Protein AF-A6JT88-F1 (afdb_monomer)

Mean predicted aligned error: 23.89 Å

Radius of gyration: 60.89 Å; Cα contacts (8 Å, |Δi|>4): 31; chains: 1; bounding box: 146×52×162 Å

Organism: Rattus norvegicus (NCBI:txid10116)

Sequence (386 aa):
MIKITTSQNIHALYKQLLDYLKKVLAEYPTELDKLQNLVANYHSELSDMTVMSQDAMMITDEVKRNMRQGEATFIEERRARENRLNQQKKLIDKIHTKETSEKYRRGRRDLDFPSNLMSMESMKVKKRESSVADIQYQTKVTTLVEKVKSAVQCSHLWDIAGRFLAQKTTEENLELQMEDCEERRTQLEALMKKLELEEAVLKFHQTPSSVGFSSLQKKMKNMLEEEEARLRQVQNNMNKSQQLLLVIQTGIDNLYIRLIGIAPQAFQKEIAVSDTLDVYGKLDYCEGKLMYLAERTQALSRNEEVDTKVRDSLESSTLKEKHNTRITFEDQEEDMIGEVLDASHRKMEKGTGTIAATRWGLNSIQEMAWIHPDWNIQTGCQRERF

Solvent-accessible surface area (backbone atoms only — not comparable to full-atom values): 23348 Å² total; per-residue (Å²): 112,70,71,57,56,53,51,51,52,52,51,52,51,54,50,53,52,51,54,51,50,52,53,56,58,66,47,49,61,59,55,49,52,51,53,51,52,51,53,51,50,52,51,51,52,53,49,52,52,50,52,52,52,51,50,53,50,52,53,52,52,50,52,54,49,51,50,54,49,51,52,50,53,50,51,50,52,52,50,52,52,51,50,53,51,52,54,51,49,54,51,52,53,53,48,54,53,49,51,51,54,47,49,57,56,46,64,64,52,75,71,67,70,80,79,83,77,93,67,95,67,91,71,78,75,73,76,72,73,71,46,73,66,53,54,54,48,49,53,51,52,54,54,51,50,52,50,50,33,60,76,70,69,45,94,50,83,81,46,51,66,57,49,53,50,51,51,50,54,50,49,56,52,49,51,53,50,49,52,55,51,50,50,52,49,52,53,50,53,52,50,48,55,50,50,52,49,51,48,48,46,62,74,67,50,75,66,80,56,70,70,48,45,56,54,48,53,51,50,53,50,52,52,48,54,51,52,51,52,51,50,52,52,52,50,52,53,49,51,52,52,52,50,51,49,50,52,50,51,52,50,46,51,54,50,34,63,64,52,67,78,60,78,75,86,86,73,97,67,84,68,76,84,58,100,75,65,51,75,67,56,41,44,55,53,42,52,58,52,50,52,51,50,50,54,50,52,57,59,49,64,71,46,60,75,54,56,52,54,51,47,54,50,49,54,60,48,60,74,69,48,94,77,76,77,78,81,76,81,76,90,76,79,84,85,84,78,66,66,74,59,58,63,56,59,66,61,71,78,76,74,88,88,82,90,84,84,87,82,85,89,87,89,82,91,85,82,87,76,84,83,76,82,83,80,84,78,83,86,74,94,79,82,92,84,132

InterPro domains:
  IPR043247 Coiled-coil domain-containing protein 183 [PTHR47115] (1-339)

Structure (mmCIF, N/CA/C/O backbone):
data_AF-A6JT88-F1
#
_entry.id   AF-A6JT88-F1
#
loop_
_atom_site.group_PDB
_atom_site.id
_atom_site.type_symbol
_atom_site.label_atom_id
_atom_site.label_alt_id
_atom_site.label_comp_id
_atom_site.label_asym_id
_atom_site.label_entity_id
_atom_site.label_seq_id
_atom_site.pdbx_PDB_ins_code
_atom_site.Cartn_x
_atom_site.Cartn_y
_atom_site.Cartn_z
_atom_site.occupancy
_atom_site.B_iso_or_equiv
_atom_site.auth_seq_id
_atom_site.auth_comp_id
_atom_site.auth_asym_id
_atom_site.auth_atom_id
_atom_site.pdbx_PDB_model_num
ATOM 1 N N . MET A 1 1 ? -24.172 -16.906 79.105 1.00 65.81 1 MET A N 1
ATOM 2 C CA . MET A 1 1 ? -24.476 -15.739 78.247 1.00 65.81 1 MET A CA 1
ATOM 3 C C . MET A 1 1 ? -23.228 -15.170 77.560 1.00 65.81 1 MET A C 1
ATOM 5 O O . MET A 1 1 ? -23.180 -15.224 76.345 1.00 65.81 1 MET A O 1
ATOM 9 N N . ILE A 1 2 ? -22.184 -14.747 78.290 1.00 83.31 2 ILE A N 1
ATOM 10 C CA . ILE A 1 2 ? -20.979 -14.069 77.740 1.00 83.31 2 ILE A CA 1
ATOM 11 C C . ILE A 1 2 ? -20.246 -14.848 76.623 1.00 83.31 2 ILE A C 1
ATOM 13 O O . ILE A 1 2 ? -19.823 -14.255 75.633 1.00 83.31 2 ILE A O 1
ATOM 17 N N . LYS A 1 3 ? -20.112 -16.179 76.744 1.00 88.88 3 LYS A N 1
ATOM 18 C CA . LYS A 1 3 ? -19.466 -17.033 75.720 1.00 88.88 3 LYS A CA 1
ATOM 19 C C . LYS A 1 3 ? -20.233 -17.087 74.387 1.00 88.88 3 LYS A C 1
ATOM 21 O O . LYS A 1 3 ? -19.629 -17.256 73.335 1.00 88.88 3 LYS A O 1
ATOM 26 N N . ILE A 1 4 ? -21.560 -16.943 74.436 1.00 90.12 4 ILE A N 1
ATOM 27 C CA . ILE A 1 4 ? -22.423 -16.992 73.246 1.00 90.12 4 ILE A CA 1
ATOM 28 C C . ILE A 1 4 ? -22.299 -15.676 72.475 1.00 90.12 4 ILE A C 1
ATOM 30 O O . ILE A 1 4 ? -22.058 -15.696 71.274 1.00 90.12 4 ILE A O 1
ATOM 34 N N . THR A 1 5 ? -22.353 -14.540 73.174 1.00 90.62 5 THR A N 1
ATOM 35 C CA . THR A 1 5 ? -22.165 -13.214 72.569 1.00 90.62 5 THR A CA 1
ATOM 36 C C . THR A 1 5 ? -20.766 -13.034 71.981 1.00 90.62 5 THR A C 1
ATOM 38 O O . THR A 1 5 ? -20.626 -12.518 70.879 1.00 90.62 5 THR A O 1
ATOM 41 N N . THR A 1 6 ? -19.718 -13.516 72.656 1.00 92.25 6 THR A N 1
ATOM 42 C CA . THR A 1 6 ? -18.353 -13.488 72.092 1.00 92.25 6 THR A CA 1
ATOM 43 C C . THR A 1 6 ? -18.215 -14.370 70.851 1.00 92.25 6 THR A C 1
ATOM 45 O O . THR A 1 6 ? -17.632 -13.928 69.866 1.00 92.25 6 THR A O 1
ATOM 48 N N . SER A 1 7 ? -18.800 -15.572 70.841 1.00 93.25 7 SER A N 1
ATOM 49 C CA . SER A 1 7 ? -18.822 -16.438 69.652 1.00 93.25 7 SER A CA 1
ATOM 50 C C . SER A 1 7 ? -19.569 -15.804 68.470 1.00 93.25 7 SER A C 1
ATOM 52 O O . SER A 1 7 ? -19.076 -15.855 67.344 1.00 93.25 7 SER A O 1
ATOM 54 N N . GLN A 1 8 ? -20.711 -15.157 68.717 1.00 93.44 8 GLN A N 1
ATOM 55 C CA . GLN A 1 8 ? -21.477 -14.441 67.691 1.00 93.44 8 GLN A CA 1
ATOM 56 C C . GLN A 1 8 ? -20.697 -13.254 67.116 1.00 93.44 8 GLN A C 1
ATOM 58 O O . GLN A 1 8 ? -20.663 -13.080 65.899 1.00 93.44 8 GLN A O 1
ATOM 63 N N . ASN A 1 9 ? -20.008 -12.492 67.969 1.00 93.62 9 ASN A N 1
ATOM 64 C CA . ASN A 1 9 ? -19.160 -11.382 67.535 1.00 93.62 9 ASN A CA 1
ATOM 65 C C . ASN A 1 9 ? -17.989 -11.869 66.671 1.00 93.62 9 ASN A C 1
ATOM 67 O O . ASN A 1 9 ? -17.720 -11.293 65.622 1.00 93.62 9 ASN A O 1
ATOM 71 N N . ILE A 1 10 ? -17.330 -12.962 67.071 1.00 95.56 10 ILE A N 1
ATOM 72 C CA . ILE A 1 10 ? -16.251 -13.582 66.290 1.00 95.56 10 ILE A CA 1
ATOM 73 C C . ILE A 1 10 ? -16.777 -14.058 64.929 1.00 95.56 10 ILE A C 1
ATOM 75 O O . ILE A 1 10 ? -16.151 -13.806 63.902 1.00 95.56 10 ILE A O 1
ATOM 79 N N . HIS A 1 11 ? -17.947 -14.702 64.896 1.00 95.88 11 HIS A N 1
ATOM 80 C CA . HIS A 1 11 ? -18.561 -15.160 63.651 1.00 95.88 11 HIS A CA 1
ATOM 81 C C . HIS A 1 11 ? -18.903 -13.997 62.708 1.00 95.88 11 HIS A C 1
ATOM 83 O O . HIS A 1 11 ? -18.612 -14.069 61.515 1.00 95.88 11 HIS A O 1
ATOM 89 N N . ALA A 1 12 ? -19.470 -12.909 63.236 1.00 96.12 12 ALA A N 1
ATOM 90 C CA . ALA A 1 12 ? -19.757 -11.706 62.460 1.00 96.12 12 ALA A CA 1
ATOM 91 C C . ALA A 1 12 ? -18.478 -11.092 61.868 1.00 96.12 12 ALA A C 1
ATOM 93 O O . ALA A 1 12 ? -18.464 -10.730 60.692 1.00 96.12 12 ALA A O 1
ATOM 94 N N . LEU A 1 13 ? -17.392 -11.053 62.647 1.00 96.94 13 LEU A N 1
ATOM 95 C CA . LEU A 1 13 ? -16.101 -10.530 62.203 1.00 96.94 13 LEU A CA 1
ATOM 96 C C . LEU A 1 13 ? -15.509 -11.365 61.058 1.00 96.94 13 LEU A C 1
ATOM 98 O O . LEU A 1 13 ? -15.097 -10.819 60.037 1.00 96.94 13 LEU A O 1
ATOM 102 N N . TYR A 1 14 ? -15.526 -12.697 61.182 1.00 97.50 14 TYR A N 1
ATOM 103 C CA . TYR A 1 14 ? -15.068 -13.586 60.110 1.00 97.50 14 TYR A CA 1
ATOM 104 C C . TYR A 1 14 ? -15.930 -13.484 58.853 1.00 97.50 14 TYR A C 1
ATOM 106 O O . TYR A 1 14 ? -15.404 -13.568 57.745 1.00 97.50 14 TYR A O 1
ATOM 114 N N . LYS A 1 15 ? -17.240 -13.273 59.002 1.00 97.12 15 LYS A N 1
ATOM 115 C CA . LYS A 1 15 ? -18.146 -13.092 57.867 1.00 97.12 15 LYS A CA 1
ATOM 116 C C . LYS A 1 15 ? -17.857 -11.787 57.119 1.00 97.12 15 LYS A C 1
ATOM 118 O O . LYS A 1 15 ? -17.747 -11.809 55.899 1.00 97.12 15 LYS A O 1
ATOM 123 N N . GLN A 1 16 ? -17.636 -10.690 57.845 1.00 96.81 16 GLN A N 1
ATOM 124 C CA . GLN A 1 16 ? -17.214 -9.414 57.258 1.00 96.81 16 GLN A CA 1
ATOM 125 C C . GLN A 1 16 ? -15.858 -9.527 56.548 1.00 96.81 16 GLN A C 1
ATOM 127 O O . GLN A 1 16 ? -15.704 -9.025 55.437 1.00 96.81 16 GLN A O 1
ATOM 132 N N . LEU A 1 17 ? -14.891 -10.227 57.150 1.00 96.94 17 LEU A N 1
ATOM 133 C CA . LEU A 1 17 ? -13.584 -10.464 56.534 1.00 96.94 17 LEU A CA 1
ATOM 134 C C . LEU A 1 17 ? -13.701 -11.294 55.248 1.00 96.94 17 LEU A C 1
ATOM 136 O O . LEU A 1 17 ? -13.038 -10.994 54.257 1.00 96.94 17 LEU A O 1
ATOM 140 N N . LEU A 1 18 ? -14.558 -12.318 55.247 1.00 96.88 18 LEU A N 1
ATOM 141 C CA . LEU A 1 18 ? -14.816 -13.143 54.071 1.00 96.88 18 LEU A CA 1
ATOM 142 C C . LEU A 1 18 ? -15.443 -12.327 52.934 1.00 96.88 18 LEU A C 1
ATOM 144 O O . LEU A 1 18 ? -15.022 -12.465 51.788 1.00 96.88 18 LEU A O 1
ATOM 148 N N . ASP A 1 19 ? -16.426 -11.478 53.236 1.00 97.00 19 ASP A N 1
ATOM 149 C CA . ASP A 1 19 ? -17.070 -10.630 52.231 1.00 97.00 19 ASP A CA 1
ATOM 150 C C . ASP A 1 19 ? -16.100 -9.578 51.674 1.00 97.00 19 ASP A C 1
ATOM 152 O O . ASP A 1 19 ? -16.069 -9.351 50.463 1.00 97.00 19 ASP A O 1
ATOM 156 N N . TYR A 1 20 ? -15.233 -9.008 52.520 1.00 96.38 20 TYR A N 1
ATOM 157 C CA . TYR A 1 20 ? -14.148 -8.132 52.074 1.00 96.38 20 TYR A CA 1
ATOM 158 C C . TYR A 1 20 ? -13.186 -8.857 51.124 1.00 96.38 20 TYR A C 1
ATOM 160 O O . TYR A 1 20 ? -12.915 -8.365 50.030 1.00 96.38 20 TYR A O 1
ATOM 168 N N . LEU A 1 21 ? -12.723 -10.055 51.491 1.00 96.38 21 LEU A N 1
ATOM 169 C CA . LEU A 1 21 ? -11.831 -10.856 50.650 1.00 96.38 21 LEU A CA 1
ATOM 170 C C . LEU A 1 21 ? -12.480 -11.229 49.316 1.00 96.38 21 LEU A C 1
ATOM 172 O O . LEU A 1 21 ? -11.821 -11.144 48.287 1.00 96.38 21 LEU A O 1
ATOM 176 N N . LYS A 1 22 ? -13.768 -11.588 49.302 1.00 96.19 22 LYS A N 1
ATOM 177 C CA . LYS A 1 22 ? -14.508 -11.853 48.058 1.00 96.19 22 LYS A CA 1
ATOM 178 C C . LYS A 1 22 ? -14.581 -10.622 47.162 1.00 96.19 22 LYS A C 1
ATOM 180 O O . LYS A 1 22 ? -14.437 -10.758 45.952 1.00 96.19 22 LYS A O 1
ATOM 185 N N . LYS A 1 23 ? -14.784 -9.437 47.743 1.00 95.75 23 LYS A N 1
ATOM 186 C CA . LYS A 1 23 ? -14.809 -8.177 46.994 1.00 95.75 23 LYS A CA 1
ATOM 187 C C . LYS A 1 23 ? -13.449 -7.880 46.360 1.00 95.75 23 LYS A C 1
ATOM 189 O O . LYS A 1 23 ? -13.398 -7.603 45.170 1.00 95.75 23 LYS A O 1
ATOM 194 N N . VAL A 1 24 ? -12.366 -8.003 47.128 1.00 95.31 24 VAL A N 1
ATOM 195 C CA . VAL A 1 24 ? -10.995 -7.822 46.616 1.00 95.31 24 VAL A CA 1
ATOM 196 C C . VAL A 1 24 ? -10.675 -8.869 45.542 1.00 95.31 24 VAL A C 1
ATOM 198 O O . VAL A 1 24 ? -10.115 -8.545 44.498 1.00 95.31 24 VAL A O 1
ATOM 201 N N . LEU A 1 25 ? -11.090 -10.122 45.747 1.00 95.81 25 LEU A N 1
ATOM 202 C CA . LEU A 1 25 ? -10.890 -11.197 44.776 1.00 95.81 25 LEU A CA 1
ATOM 203 C C . LEU A 1 25 ? -11.647 -10.957 43.462 1.00 95.81 25 LEU A C 1
ATOM 205 O O . LEU A 1 25 ? -11.153 -11.337 42.407 1.00 95.81 25 LEU A O 1
ATOM 209 N N . ALA A 1 26 ? -12.816 -10.314 43.512 1.00 94.69 26 ALA A N 1
ATOM 210 C CA . ALA A 1 26 ? -13.589 -9.961 42.324 1.00 94.69 26 ALA A CA 1
ATOM 211 C C . ALA A 1 26 ? -12.946 -8.834 41.491 1.00 94.69 26 ALA A C 1
ATOM 213 O O . ALA A 1 26 ? -13.231 -8.718 40.301 1.00 94.69 26 ALA A O 1
ATOM 214 N N . GLU A 1 27 ? -12.072 -8.020 42.086 1.00 95.56 27 GLU A N 1
ATOM 215 C CA . GLU A 1 27 ? -11.407 -6.900 41.410 1.00 95.56 27 GLU A CA 1
ATOM 216 C C . GLU A 1 27 ? -10.160 -7.346 40.626 1.00 95.56 27 GLU A C 1
ATOM 218 O O . GLU A 1 27 ? -9.900 -6.841 39.532 1.00 95.56 27 GLU A O 1
ATOM 223 N N . TYR A 1 28 ? -9.441 -8.362 41.121 1.00 95.69 28 TYR A N 1
ATOM 224 C CA . TYR A 1 28 ? -8.216 -8.877 40.495 1.00 95.69 28 TYR A CA 1
ATOM 225 C C . TYR A 1 28 ? -8.352 -9.304 39.024 1.00 95.69 28 TYR A C 1
ATOM 227 O O . TYR A 1 28 ? -7.472 -8.933 38.251 1.00 95.69 28 TYR A O 1
ATOM 235 N N . PRO A 1 29 ? -9.397 -10.042 38.590 1.00 96.38 29 PRO A N 1
ATOM 236 C CA . PRO A 1 29 ? -9.557 -10.404 37.182 1.00 96.38 29 PRO A CA 1
ATOM 237 C C . PRO A 1 29 ? -9.630 -9.181 36.267 1.00 96.38 29 PRO A C 1
ATOM 239 O O . PRO A 1 29 ? -8.997 -9.157 35.220 1.00 96.38 29 PRO A O 1
ATOM 242 N N . THR A 1 30 ? -10.329 -8.131 36.705 1.00 95.12 30 THR A N 1
ATOM 243 C CA . THR A 1 30 ? -10.471 -6.896 35.924 1.00 95.12 30 THR A CA 1
ATOM 244 C C . THR A 1 30 ? -9.132 -6.174 35.794 1.00 95.12 30 THR A C 1
ATOM 246 O O . THR A 1 30 ? -8.793 -5.665 34.729 1.00 95.12 30 THR A O 1
ATOM 249 N N . GLU A 1 31 ? -8.350 -6.124 36.874 1.00 96.12 31 GLU A N 1
ATOM 250 C CA . GLU A 1 31 ? -7.022 -5.507 36.848 1.00 96.12 31 GLU A CA 1
ATOM 251 C C . GLU A 1 31 ? -6.027 -6.325 36.010 1.00 96.12 31 GLU A C 1
ATOM 253 O O . GLU A 1 31 ? -5.213 -5.762 35.277 1.00 96.12 31 GLU A O 1
ATOM 258 N N . LEU A 1 32 ? -6.140 -7.655 36.054 1.00 97.31 32 LEU A N 1
ATOM 259 C CA . LEU A 1 32 ? -5.347 -8.558 35.228 1.00 97.31 32 LEU A CA 1
ATOM 260 C C . LEU A 1 32 ? -5.677 -8.392 33.739 1.00 97.31 32 LEU A C 1
ATOM 262 O O . LEU A 1 32 ? -4.756 -8.285 32.933 1.00 97.31 32 LEU A O 1
ATOM 266 N N . ASP A 1 33 ? -6.957 -8.279 33.380 1.00 97.50 33 ASP A N 1
ATOM 267 C CA . ASP A 1 33 ? -7.393 -8.028 32.003 1.00 97.50 33 ASP A CA 1
ATOM 268 C C . ASP A 1 33 ? -6.850 -6.693 31.473 1.00 97.50 33 ASP A C 1
ATOM 270 O O . ASP A 1 33 ? -6.393 -6.614 30.331 1.00 97.50 33 ASP A O 1
ATOM 274 N N . LYS A 1 34 ? -6.833 -5.632 32.294 1.00 97.25 34 LYS A N 1
ATOM 275 C CA . LYS A 1 34 ? -6.220 -4.345 31.911 1.00 97.25 34 LYS A CA 1
ATOM 276 C C . LYS A 1 34 ? -4.731 -4.501 31.614 1.00 97.25 34 LYS A C 1
ATOM 278 O O . LYS A 1 34 ? -4.265 -4.020 30.582 1.00 97.25 34 LYS A O 1
ATOM 283 N N . LEU A 1 35 ? -3.996 -5.176 32.499 1.00 97.69 35 LEU A N 1
ATOM 284 C CA . LEU A 1 35 ? -2.567 -5.437 32.318 1.00 97.69 35 LEU A CA 1
ATOM 285 C C . LEU A 1 35 ? -2.308 -6.279 31.066 1.00 97.69 35 LEU A C 1
ATOM 287 O O . LEU A 1 35 ? -1.401 -5.972 30.297 1.00 97.69 35 LEU A O 1
ATOM 291 N N . GLN A 1 36 ? -3.124 -7.300 30.821 1.00 97.69 36 GLN A N 1
ATOM 292 C CA . GLN A 1 36 ? -2.982 -8.172 29.662 1.00 97.69 36 GLN A CA 1
ATOM 293 C C . GLN A 1 36 ? -3.265 -7.436 28.346 1.00 97.69 36 GLN A C 1
ATOM 295 O O . GLN A 1 36 ? -2.502 -7.583 27.392 1.00 97.69 36 GLN A O 1
ATOM 300 N N . ASN A 1 37 ? -4.288 -6.580 28.313 1.00 97.31 37 ASN A N 1
ATOM 301 C CA . ASN A 1 37 ? -4.566 -5.714 27.165 1.00 97.31 37 ASN A CA 1
ATOM 302 C C . ASN A 1 37 ? -3.432 -4.711 26.917 1.00 97.31 37 ASN A C 1
ATOM 304 O O . ASN A 1 37 ? -3.041 -4.492 25.774 1.00 97.31 37 ASN A O 1
ATOM 308 N N . LEU A 1 38 ? -2.858 -4.135 27.975 1.00 98.25 38 LEU A N 1
ATOM 309 C CA . LEU A 1 38 ? -1.728 -3.216 27.852 1.00 98.25 38 LEU A CA 1
ATOM 310 C C . LEU A 1 38 ? -0.491 -3.916 27.267 1.00 98.25 38 LEU A C 1
ATOM 312 O O . LEU A 1 38 ? 0.152 -3.383 26.366 1.00 98.25 38 LEU A O 1
ATOM 316 N N . VAL A 1 39 ? -0.185 -5.129 27.736 1.00 98.31 39 VAL A N 1
ATOM 317 C CA . VAL A 1 39 ? 0.910 -5.948 27.193 1.00 98.31 39 VAL A CA 1
ATOM 318 C C . VAL A 1 39 ? 0.662 -6.298 25.726 1.00 98.31 39 VAL A C 1
ATOM 320 O O . VAL A 1 39 ? 1.587 -6.204 24.921 1.00 98.31 39 VAL A O 1
ATOM 323 N N . ALA A 1 40 ? -0.570 -6.660 25.358 1.00 98.00 40 ALA A N 1
ATOM 324 C CA . ALA A 1 40 ? -0.926 -6.942 23.970 1.00 98.00 40 ALA A CA 1
ATOM 325 C C . ALA A 1 40 ? -0.715 -5.715 23.066 1.00 98.00 40 ALA A C 1
ATOM 327 O O . ALA A 1 40 ? -0.105 -5.846 22.006 1.00 98.00 40 ALA A O 1
ATOM 328 N N . ASN A 1 41 ? -1.127 -4.527 23.521 1.00 97.81 41 ASN A N 1
ATOM 329 C CA . ASN A 1 41 ? -0.944 -3.272 22.788 1.00 97.81 41 ASN A CA 1
ATOM 330 C C . ASN A 1 41 ? 0.539 -2.924 22.592 1.00 97.81 41 ASN A C 1
ATOM 332 O O . ASN A 1 41 ? 0.953 -2.579 21.486 1.00 97.81 41 ASN A O 1
ATOM 336 N N . TYR A 1 42 ? 1.362 -3.058 23.637 1.00 98.00 42 TYR A N 1
ATOM 337 C CA . TYR A 1 42 ? 2.804 -2.835 23.502 1.00 98.00 42 TYR A CA 1
ATOM 338 C C . TYR A 1 42 ? 3.459 -3.851 22.574 1.00 98.00 42 TYR A C 1
ATOM 340 O O . TYR A 1 42 ? 4.364 -3.501 21.819 1.00 98.00 42 TYR A O 1
ATOM 348 N N . HIS A 1 43 ? 3.007 -5.106 22.593 1.00 98.00 43 HIS A N 1
ATOM 349 C CA . HIS A 1 43 ? 3.526 -6.105 21.673 1.00 98.00 43 HIS A CA 1
ATOM 350 C C . HIS A 1 43 ? 3.170 -5.769 20.217 1.00 98.00 43 HIS A C 1
ATOM 352 O O . HIS A 1 43 ? 4.046 -5.884 19.354 1.00 98.00 43 HIS A O 1
ATOM 358 N N . SER A 1 44 ? 1.936 -5.336 19.934 1.00 97.38 44 SER A N 1
ATOM 359 C CA . SER A 1 44 ? 1.554 -4.917 18.581 1.00 97.38 44 SER A CA 1
ATOM 360 C C . SER A 1 44 ? 2.345 -3.694 18.121 1.00 97.38 44 SER A C 1
ATOM 362 O O . SER A 1 44 ? 2.906 -3.722 17.033 1.00 97.38 44 SER A O 1
ATOM 364 N N . GLU A 1 45 ? 2.502 -2.678 18.973 1.00 98.00 45 GLU A N 1
ATOM 365 C CA . GLU A 1 45 ? 3.271 -1.470 18.640 1.00 98.00 45 GLU A CA 1
ATOM 366 C C . GLU A 1 45 ? 4.752 -1.787 18.376 1.00 98.00 45 GLU A C 1
ATOM 368 O O . GLU A 1 45 ? 5.347 -1.297 17.415 1.00 98.00 45 GLU A O 1
ATOM 373 N N . LEU A 1 46 ? 5.347 -2.673 19.182 1.00 98.12 46 LEU A N 1
ATOM 374 C CA . LEU A 1 46 ? 6.721 -3.125 18.974 1.00 98.12 46 LEU A CA 1
ATOM 375 C C . LEU A 1 46 ? 6.869 -3.904 17.658 1.00 98.12 46 LEU A C 1
ATOM 377 O O . LEU A 1 46 ? 7.877 -3.759 16.962 1.00 98.12 46 LEU A O 1
ATOM 381 N N . SER A 1 47 ? 5.873 -4.724 17.313 1.00 98.19 47 SER A N 1
ATOM 382 C CA . SER A 1 47 ? 5.832 -5.453 16.044 1.00 98.19 47 SER A CA 1
ATOM 383 C C . SER A 1 47 ? 5.768 -4.487 14.860 1.00 98.19 47 SER A C 1
ATOM 385 O O . SER A 1 47 ? 6.578 -4.608 13.941 1.00 98.19 47 SER A O 1
ATOM 387 N N . ASP A 1 48 ? 4.883 -3.491 14.907 1.00 98.00 48 ASP A N 1
ATOM 388 C CA . ASP A 1 48 ? 4.739 -2.476 13.859 1.00 98.00 48 ASP A CA 1
ATOM 389 C C . ASP A 1 48 ? 6.037 -1.679 13.673 1.00 98.00 48 ASP A C 1
ATOM 391 O O . ASP A 1 48 ? 6.528 -1.531 12.552 1.00 98.00 48 ASP A O 1
ATOM 395 N N . MET A 1 49 ? 6.667 -1.249 14.770 1.00 97.69 49 MET A N 1
ATOM 396 C CA . MET A 1 49 ? 7.950 -0.543 14.716 1.00 97.69 49 MET A CA 1
ATOM 397 C C . MET A 1 49 ? 9.074 -1.423 14.144 1.00 97.69 49 MET A C 1
ATOM 399 O O . MET A 1 49 ? 9.934 -0.931 13.412 1.00 97.69 49 MET A O 1
ATOM 403 N N . THR A 1 50 ? 9.065 -2.727 14.435 1.00 97.50 50 THR A N 1
ATOM 404 C CA . THR A 1 50 ? 10.036 -3.683 13.877 1.00 97.50 50 THR A CA 1
ATOM 405 C C . THR A 1 50 ? 9.870 -3.819 12.364 1.00 97.50 50 THR A C 1
ATOM 407 O O . THR A 1 50 ? 10.863 -3.777 11.636 1.00 97.50 50 THR A O 1
ATOM 410 N N . VAL A 1 51 ? 8.629 -3.917 11.876 1.00 97.81 51 VAL A N 1
ATOM 411 C CA . VAL A 1 51 ? 8.327 -3.952 10.436 1.00 97.81 51 VAL A CA 1
ATOM 412 C C . VAL A 1 51 ? 8.770 -2.652 9.766 1.00 97.81 51 VAL A C 1
ATOM 414 O O . VAL A 1 51 ? 9.521 -2.697 8.796 1.00 97.81 51 VAL A O 1
ATOM 417 N N . MET A 1 52 ? 8.419 -1.494 10.332 1.00 97.75 52 MET A N 1
ATOM 418 C CA . MET A 1 52 ? 8.847 -0.193 9.803 1.00 97.75 52 MET A CA 1
ATOM 419 C C . MET A 1 52 ? 10.375 -0.053 9.755 1.00 97.75 52 MET A C 1
ATOM 421 O O . MET A 1 52 ? 10.920 0.484 8.790 1.00 97.75 52 MET A O 1
ATOM 425 N N . SER A 1 53 ? 11.086 -0.537 10.779 1.00 97.50 53 SER A N 1
ATOM 426 C CA . SER A 1 53 ? 12.552 -0.519 10.810 1.00 97.50 53 SER A CA 1
ATOM 427 C C . SER A 1 53 ? 13.154 -1.406 9.719 1.00 97.50 53 SER A C 1
ATOM 429 O O . SER A 1 53 ? 14.120 -0.995 9.070 1.00 97.50 53 SER A O 1
ATOM 431 N N . GLN A 1 54 ? 12.575 -2.585 9.487 1.00 97.56 54 GLN A N 1
ATOM 432 C CA . GLN A 1 54 ? 12.995 -3.490 8.423 1.00 97.56 54 GLN A CA 1
ATOM 433 C C . GLN A 1 54 ? 12.744 -2.881 7.036 1.00 97.56 54 GLN A C 1
ATOM 435 O O . GLN A 1 54 ? 13.634 -2.920 6.185 1.00 97.56 54 GLN A O 1
ATOM 440 N N . ASP A 1 55 ? 11.585 -2.259 6.820 1.00 97.31 55 ASP A N 1
ATOM 441 C CA . ASP A 1 55 ? 11.246 -1.588 5.562 1.00 97.31 55 ASP A CA 1
ATOM 442 C C . ASP A 1 55 ? 12.186 -0.413 5.280 1.00 97.31 55 ASP A C 1
ATOM 444 O O . ASP A 1 55 ? 12.719 -0.283 4.177 1.00 97.31 55 ASP A O 1
ATOM 448 N N . ALA A 1 56 ? 12.474 0.410 6.292 1.00 97.25 56 ALA A N 1
ATOM 449 C CA . ALA A 1 56 ? 13.431 1.506 6.168 1.00 97.25 56 ALA A CA 1
ATOM 450 C C . ALA A 1 56 ? 14.840 1.002 5.800 1.00 97.25 56 ALA A C 1
ATOM 452 O O . ALA A 1 56 ? 15.534 1.627 4.988 1.00 97.25 56 ALA A O 1
ATOM 453 N N . MET A 1 57 ? 15.259 -0.143 6.353 1.00 97.62 57 MET A N 1
ATOM 454 C CA . MET A 1 57 ? 16.529 -0.782 6.003 1.00 97.62 57 MET A CA 1
ATOM 455 C C . MET A 1 57 ? 16.529 -1.264 4.547 1.00 97.62 57 MET A C 1
ATOM 457 O O . MET A 1 57 ? 17.457 -0.942 3.805 1.00 97.62 57 MET A O 1
ATOM 461 N N . MET A 1 58 ? 15.465 -1.946 4.115 1.00 97.12 58 MET A N 1
ATOM 462 C CA . MET A 1 58 ? 15.304 -2.420 2.736 1.00 97.12 58 MET A CA 1
ATOM 463 C C . MET A 1 58 ? 15.333 -1.270 1.725 1.00 97.12 58 MET A C 1
ATOM 465 O O . MET A 1 58 ? 16.057 -1.343 0.735 1.00 97.12 58 MET A O 1
ATOM 469 N N . ILE A 1 59 ? 14.611 -0.177 1.993 1.00 97.81 59 ILE A N 1
ATOM 470 C CA . ILE A 1 59 ? 14.614 1.024 1.144 1.00 97.81 59 ILE A CA 1
ATOM 471 C C . ILE A 1 59 ? 16.024 1.616 1.064 1.00 97.81 59 ILE A C 1
ATOM 473 O O . ILE A 1 59 ? 16.497 1.961 -0.017 1.00 97.81 59 ILE A O 1
ATOM 477 N N . THR A 1 60 ? 16.720 1.714 2.197 1.00 97.19 60 THR A N 1
ATOM 478 C CA . THR A 1 60 ? 18.083 2.258 2.238 1.00 97.19 60 THR A CA 1
ATOM 479 C C . THR A 1 60 ? 19.057 1.401 1.427 1.00 97.19 60 THR A C 1
ATOM 481 O O . THR A 1 60 ? 19.900 1.938 0.702 1.00 97.19 60 THR A O 1
ATOM 484 N N . ASP A 1 61 ? 18.955 0.078 1.527 1.00 97.31 61 ASP A N 1
ATOM 485 C CA . ASP A 1 61 ? 19.807 -0.846 0.781 1.00 97.31 61 ASP A CA 1
ATOM 486 C C . ASP A 1 61 ? 19.501 -0.829 -0.719 1.00 97.31 61 ASP A C 1
ATOM 48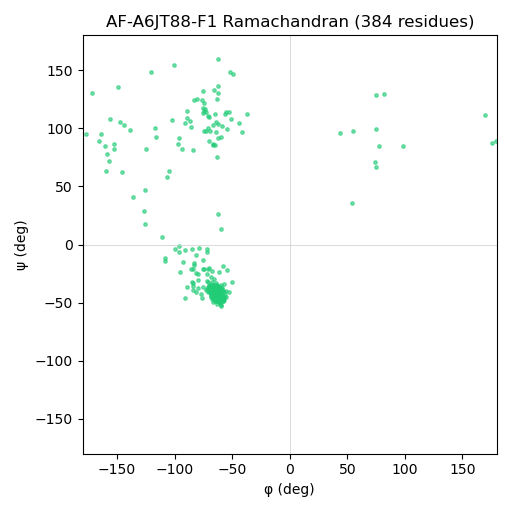8 O O . ASP A 1 61 ? 20.430 -0.824 -1.531 1.00 97.31 61 ASP A O 1
ATOM 492 N N . GLU A 1 62 ? 18.227 -0.717 -1.092 1.00 97.88 62 GLU A N 1
ATOM 493 C CA . GLU A 1 62 ? 17.797 -0.568 -2.481 1.00 97.88 62 GLU A CA 1
ATOM 494 C C . GLU A 1 62 ? 18.312 0.745 -3.088 1.00 97.88 62 GLU A C 1
ATOM 496 O O . GLU A 1 62 ? 18.901 0.753 -4.169 1.00 97.88 62 GLU A O 1
ATOM 501 N N . VAL A 1 63 ? 18.209 1.863 -2.362 1.00 97.94 63 VAL A N 1
ATOM 502 C CA . VAL A 1 63 ? 18.767 3.156 -2.792 1.00 97.94 63 VAL A CA 1
ATOM 503 C C . VAL A 1 63 ? 20.284 3.071 -2.974 1.00 97.94 63 VAL A C 1
ATOM 505 O O . VAL A 1 63 ? 20.808 3.521 -3.995 1.00 97.94 63 VAL A O 1
ATOM 508 N N . LYS A 1 64 ? 21.012 2.450 -2.036 1.00 98.00 64 LYS A N 1
ATOM 509 C CA . LYS A 1 64 ? 22.466 2.238 -2.170 1.00 98.00 64 LYS A CA 1
ATOM 510 C C . LYS A 1 64 ? 22.805 1.381 -3.387 1.00 98.00 64 LYS A C 1
ATOM 512 O O . LYS A 1 64 ? 23.806 1.646 -4.056 1.00 98.00 64 LYS A O 1
ATOM 517 N N . ARG A 1 65 ? 22.009 0.347 -3.670 1.00 97.38 65 ARG A N 1
ATOM 518 C CA . ARG A 1 65 ? 22.193 -0.530 -4.830 1.00 97.38 65 ARG A CA 1
ATOM 519 C C . ARG A 1 65 ? 21.995 0.240 -6.132 1.00 97.38 65 ARG A C 1
ATOM 521 O O . ARG A 1 65 ? 22.882 0.205 -6.982 1.00 97.38 65 ARG A O 1
ATOM 528 N N . ASN A 1 66 ? 20.906 0.996 -6.230 1.00 97.19 66 ASN A N 1
ATOM 529 C CA . ASN A 1 66 ? 20.588 1.827 -7.387 1.00 97.19 66 ASN A CA 1
ATOM 530 C C . ASN A 1 66 ? 21.641 2.913 -7.626 1.00 97.19 66 ASN A C 1
ATOM 532 O O . ASN A 1 66 ? 22.043 3.128 -8.765 1.00 97.19 66 ASN A O 1
ATOM 536 N N .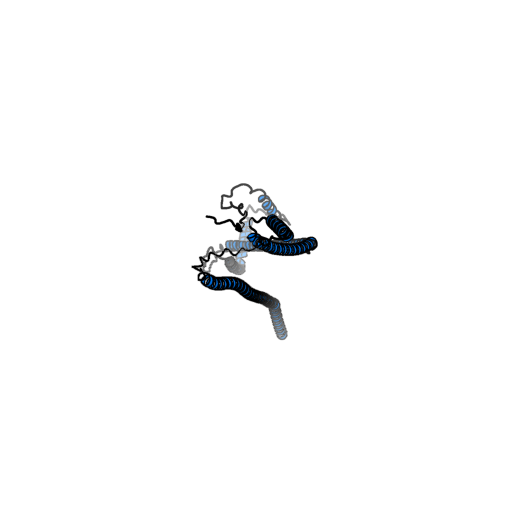 MET A 1 67 ? 22.168 3.535 -6.568 1.00 96.69 67 MET A N 1
ATOM 537 C CA . MET A 1 67 ? 23.256 4.509 -6.685 1.00 96.69 67 MET A CA 1
ATOM 538 C C . MET A 1 67 ? 24.526 3.874 -7.265 1.00 96.69 67 MET A C 1
ATOM 540 O O . MET A 1 67 ? 25.077 4.388 -8.234 1.00 96.69 67 MET A O 1
ATOM 544 N N . ARG A 1 68 ? 24.955 2.717 -6.740 1.00 97.38 68 ARG A N 1
ATOM 545 C CA . ARG A 1 68 ? 26.129 1.987 -7.259 1.00 97.38 68 ARG A CA 1
ATOM 546 C C . ARG A 1 68 ? 25.941 1.545 -8.708 1.00 97.38 68 ARG A C 1
ATOM 548 O O . ARG A 1 68 ? 26.875 1.618 -9.501 1.00 97.38 68 ARG A O 1
ATOM 555 N N . GLN A 1 69 ? 24.744 1.080 -9.053 1.00 97.31 69 GLN A N 1
ATOM 556 C CA . GLN A 1 69 ? 24.409 0.702 -10.422 1.00 97.31 69 GLN A CA 1
ATOM 557 C C . GLN A 1 69 ? 24.437 1.920 -11.354 1.00 97.31 69 GLN A C 1
ATOM 559 O O . GLN A 1 69 ? 25.056 1.865 -12.415 1.00 97.31 69 GLN A O 1
ATOM 564 N N . GLY A 1 70 ? 23.843 3.039 -10.937 1.00 96.69 70 GLY A N 1
ATOM 565 C CA . GLY A 1 70 ? 23.889 4.308 -11.662 1.00 96.69 70 GLY A CA 1
ATOM 566 C C . GLY A 1 70 ? 25.322 4.792 -11.891 1.00 96.69 70 GLY A C 1
ATOM 567 O O . GLY A 1 70 ? 25.691 5.108 -13.018 1.00 96.69 70 GLY A O 1
ATOM 568 N N . GLU A 1 71 ? 26.172 4.758 -10.865 1.00 96.81 71 GLU A N 1
ATOM 569 C CA . GLU A 1 71 ? 27.595 5.100 -10.986 1.00 96.81 71 GLU A CA 1
ATOM 570 C C . GLU A 1 71 ? 28.331 4.196 -11.983 1.00 96.81 71 GLU A C 1
ATOM 572 O O . GLU A 1 71 ? 29.087 4.693 -12.820 1.00 96.81 71 GLU A O 1
ATOM 577 N N . ALA A 1 72 ? 28.100 2.881 -11.932 1.00 96.50 72 ALA A N 1
ATOM 578 C CA . ALA A 1 72 ? 28.721 1.933 -12.855 1.00 96.50 72 ALA A CA 1
ATOM 579 C C . ALA A 1 72 ? 28.320 2.218 -14.310 1.00 96.50 72 ALA A C 1
ATOM 581 O O . ALA A 1 72 ? 29.193 2.371 -15.166 1.00 96.50 72 ALA A O 1
ATOM 582 N N . THR A 1 73 ? 27.019 2.383 -14.570 1.00 96.62 73 THR A N 1
ATOM 583 C CA . THR A 1 73 ? 26.509 2.707 -15.913 1.00 96.62 73 THR A CA 1
ATOM 584 C C . THR A 1 73 ? 27.050 4.042 -16.423 1.00 96.62 73 THR A C 1
ATOM 586 O O . THR A 1 73 ? 27.491 4.131 -17.568 1.00 96.62 73 THR A O 1
ATOM 589 N N . PHE A 1 74 ? 27.134 5.061 -15.562 1.00 97.62 74 PHE A N 1
ATOM 590 C CA . PHE A 1 74 ? 27.709 6.357 -15.914 1.00 97.62 74 PHE A CA 1
ATOM 591 C C . PHE A 1 74 ? 29.200 6.258 -16.272 1.00 97.62 74 PHE A C 1
ATOM 593 O O . PHE A 1 74 ? 29.660 6.867 -17.242 1.00 97.62 74 PHE A O 1
ATOM 600 N N . ILE A 1 75 ? 29.980 5.482 -15.512 1.00 97.06 75 ILE A N 1
ATOM 601 C CA . ILE A 1 75 ? 31.402 5.252 -15.802 1.00 97.06 75 ILE A CA 1
ATOM 602 C C . ILE A 1 75 ? 31.567 4.517 -17.134 1.00 97.06 75 ILE A C 1
ATOM 604 O O . ILE A 1 75 ? 32.443 4.878 -17.923 1.00 97.06 75 ILE A O 1
ATOM 608 N N . GLU A 1 76 ? 30.750 3.501 -17.397 1.00 96.81 76 GLU A N 1
ATOM 609 C CA . GLU A 1 76 ? 30.773 2.746 -18.651 1.00 96.81 76 GLU A CA 1
ATOM 610 C C . GLU A 1 76 ? 30.414 3.624 -19.849 1.00 96.81 76 GLU A C 1
ATOM 612 O O . GLU A 1 76 ? 31.159 3.646 -20.833 1.00 96.81 76 GLU A O 1
ATOM 617 N N . GLU A 1 77 ? 29.352 4.423 -19.747 1.00 97.19 77 GLU A N 1
ATOM 618 C CA . GLU A 1 77 ? 28.946 5.364 -20.790 1.00 97.19 77 GLU A CA 1
ATOM 619 C C . GLU A 1 77 ? 30.045 6.401 -21.058 1.00 97.19 77 GLU A C 1
ATOM 621 O O . GLU A 1 77 ? 30.438 6.636 -22.208 1.00 97.19 77 GLU A O 1
ATOM 626 N N . ARG A 1 78 ? 30.619 6.979 -19.994 1.00 97.25 78 ARG A N 1
ATOM 627 C CA . ARG A 1 78 ? 31.736 7.923 -20.102 1.00 97.25 78 ARG A CA 1
ATOM 628 C C . ARG A 1 78 ? 32.938 7.286 -20.796 1.00 97.25 78 ARG A C 1
ATOM 630 O O . ARG A 1 78 ? 33.502 7.901 -21.702 1.00 97.25 78 ARG A O 1
ATOM 637 N N . ARG A 1 79 ? 33.318 6.061 -20.416 1.00 97.31 79 ARG A N 1
ATOM 638 C CA . ARG A 1 79 ? 34.410 5.311 -21.063 1.00 97.31 79 ARG A CA 1
ATOM 639 C C . ARG A 1 79 ? 34.105 5.038 -22.531 1.00 97.31 79 ARG A C 1
ATOM 641 O O . ARG A 1 79 ? 34.982 5.219 -23.373 1.00 97.31 79 ARG A O 1
ATOM 648 N N . ALA A 1 80 ? 32.879 4.646 -22.864 1.00 97.38 80 ALA A N 1
ATOM 649 C CA . ALA A 1 80 ? 32.464 4.412 -24.243 1.00 97.38 80 ALA A CA 1
ATOM 650 C C . ALA A 1 80 ? 32.579 5.691 -25.088 1.00 97.38 80 ALA A C 1
ATOM 652 O O . ALA A 1 80 ? 33.136 5.664 -26.190 1.00 97.38 80 ALA A O 1
ATOM 653 N N . ARG A 1 81 ? 32.128 6.833 -24.556 1.00 97.44 81 ARG A N 1
ATOM 654 C CA . ARG A 1 81 ? 32.245 8.140 -25.215 1.00 97.44 81 ARG A CA 1
ATOM 655 C C . ARG A 1 81 ? 33.701 8.558 -25.411 1.00 97.44 81 ARG A C 1
ATOM 657 O O . ARG A 1 81 ? 34.067 9.005 -26.498 1.00 97.44 81 ARG A O 1
ATOM 664 N N . GLU A 1 82 ? 34.538 8.392 -24.393 1.00 97.25 82 GLU A N 1
ATOM 665 C CA . GLU A 1 82 ? 35.962 8.726 -24.463 1.00 97.25 82 GLU A CA 1
ATOM 666 C C . GLU A 1 82 ? 36.713 7.827 -25.453 1.00 97.25 82 GLU A C 1
ATOM 668 O O . GLU A 1 82 ? 37.515 8.317 -26.248 1.00 97.25 82 GLU A O 1
ATOM 673 N N . ASN A 1 83 ? 36.378 6.537 -25.508 1.00 97.62 83 ASN A N 1
ATOM 674 C CA . ASN A 1 83 ? 36.919 5.609 -26.498 1.00 97.62 83 ASN A CA 1
ATOM 675 C C . ASN A 1 83 ? 36.558 6.021 -27.930 1.00 97.62 83 ASN A C 1
ATOM 677 O O . ASN A 1 83 ? 37.442 6.047 -28.790 1.00 97.62 83 ASN A O 1
ATOM 681 N N . ARG A 1 84 ? 35.299 6.402 -28.188 1.00 97.12 84 ARG A N 1
ATOM 682 C CA . ARG A 1 84 ? 34.865 6.926 -29.497 1.00 97.12 84 ARG A CA 1
ATOM 683 C C . ARG A 1 84 ? 35.636 8.192 -29.875 1.00 97.12 84 ARG A C 1
ATOM 685 O O . ARG A 1 84 ? 36.136 8.301 -30.994 1.00 97.12 84 ARG A O 1
ATOM 692 N N . LEU A 1 85 ? 35.801 9.121 -28.933 1.00 97.31 85 LEU A N 1
ATOM 693 C CA . LEU A 1 85 ? 36.573 10.344 -29.159 1.00 97.31 85 LEU A CA 1
ATOM 694 C C . LEU A 1 85 ? 38.045 10.035 -29.463 1.00 97.31 85 LEU A C 1
ATOM 696 O O . LEU A 1 85 ? 38.636 10.621 -30.368 1.00 97.31 85 LEU A O 1
ATOM 700 N N . ASN A 1 86 ? 38.643 9.091 -28.739 1.00 97.38 86 ASN A N 1
ATOM 701 C CA . ASN A 1 86 ? 40.030 8.692 -28.947 1.00 97.38 86 ASN A CA 1
ATOM 702 C C . ASN A 1 86 ? 40.228 8.001 -30.310 1.00 97.38 86 ASN A C 1
ATOM 704 O O . ASN A 1 86 ? 41.247 8.205 -30.969 1.00 97.38 86 ASN A O 1
ATOM 708 N N . GLN A 1 87 ? 39.242 7.227 -30.779 1.00 96.75 87 GLN A N 1
ATOM 709 C CA . GLN A 1 87 ? 39.237 6.671 -32.136 1.00 96.75 87 GLN A CA 1
ATOM 710 C C . GLN A 1 87 ? 39.206 7.778 -33.200 1.00 96.75 87 GLN A C 1
ATOM 712 O O . GLN A 1 87 ? 40.006 7.735 -34.136 1.00 96.75 87 GLN A O 1
ATOM 717 N N . GLN A 1 88 ? 38.353 8.796 -33.035 1.00 95.88 88 GLN A N 1
ATOM 718 C CA . GLN A 1 88 ? 38.306 9.948 -33.944 1.00 95.88 88 GLN A CA 1
ATOM 719 C C . GLN A 1 88 ? 39.625 10.733 -33.954 1.00 95.88 88 GLN A C 1
ATOM 721 O O . GLN A 1 88 ? 40.150 11.017 -35.029 1.00 95.88 88 GLN A O 1
ATOM 726 N N . LYS A 1 89 ? 40.218 11.009 -32.784 1.00 96.81 89 LYS A N 1
ATOM 727 C CA . LYS A 1 89 ? 41.535 11.665 -32.680 1.00 96.81 89 LYS A CA 1
ATOM 728 C C . LYS A 1 89 ? 42.620 10.891 -33.429 1.00 96.81 89 LYS A C 1
ATOM 730 O O . LYS A 1 89 ? 43.323 11.471 -34.246 1.00 96.81 89 LYS A O 1
ATOM 735 N N . LYS A 1 90 ? 42.684 9.564 -33.262 1.00 96.94 90 LYS A N 1
ATOM 736 C CA . LYS A 1 90 ? 43.635 8.714 -34.001 1.00 96.94 90 LYS A CA 1
ATOM 737 C C . LYS A 1 90 ? 43.454 8.789 -35.518 1.00 96.94 90 LYS A C 1
ATOM 739 O O . LYS A 1 90 ? 44.436 8.674 -36.249 1.00 96.94 90 LYS A O 1
ATOM 744 N N . LEU A 1 91 ? 42.223 8.929 -36.015 1.00 94.81 91 LEU A N 1
ATOM 745 C CA . LEU A 1 91 ? 41.973 9.121 -37.447 1.00 94.81 91 LEU A CA 1
ATOM 746 C C . LEU A 1 91 ? 42.484 10.486 -37.918 1.00 94.81 91 LEU A C 1
ATOM 748 O O . LEU A 1 91 ? 43.147 10.549 -38.951 1.00 94.81 91 LEU A O 1
ATOM 752 N N . ILE A 1 92 ? 42.249 11.543 -37.139 1.00 94.44 92 ILE A N 1
ATOM 753 C CA . ILE A 1 92 ? 42.752 12.896 -37.413 1.00 94.44 92 ILE A CA 1
ATOM 754 C C . ILE A 1 92 ? 44.287 12.917 -37.425 1.00 94.44 92 ILE A C 1
ATOM 756 O O . ILE A 1 92 ? 44.885 13.393 -38.388 1.00 94.44 92 ILE A O 1
ATOM 760 N N . ASP A 1 93 ? 44.943 12.307 -36.438 1.00 94.50 93 ASP A N 1
ATOM 761 C CA . ASP A 1 93 ? 46.407 12.222 -36.379 1.00 94.50 93 ASP A CA 1
ATOM 762 C C . ASP A 1 93 ? 46.983 11.447 -37.576 1.00 94.50 93 ASP A C 1
ATOM 764 O O . ASP A 1 93 ? 48.001 11.829 -38.162 1.00 94.50 93 ASP A O 1
ATOM 768 N N . LYS A 1 94 ? 46.308 10.373 -38.010 1.00 94.44 94 LYS A N 1
ATOM 769 C CA . LYS A 1 94 ? 46.664 9.644 -39.239 1.00 94.44 94 LYS A CA 1
ATOM 770 C C . LYS A 1 94 ? 46.516 10.512 -40.489 1.00 94.44 94 LYS A C 1
ATOM 772 O O . LYS A 1 94 ? 47.319 10.375 -41.410 1.00 94.44 94 LYS A O 1
ATOM 777 N N . ILE A 1 95 ? 45.508 11.380 -40.548 1.00 91.25 95 ILE A N 1
ATOM 778 C CA . ILE A 1 95 ? 45.333 12.326 -41.657 1.00 91.25 95 ILE A CA 1
ATOM 779 C C . ILE A 1 95 ? 46.469 13.348 -41.645 1.00 91.25 95 ILE A C 1
ATOM 781 O O . ILE A 1 95 ? 47.133 13.496 -42.665 1.00 91.25 95 ILE A O 1
ATOM 785 N N . HIS A 1 96 ? 46.771 13.971 -40.504 1.00 87.62 96 HIS A N 1
ATOM 786 C CA . HIS A 1 96 ? 47.853 14.955 -40.403 1.00 87.62 96 HIS A CA 1
ATOM 787 C C . HIS A 1 96 ? 49.234 14.366 -40.710 1.00 87.62 96 HIS A C 1
ATOM 789 O O . HIS A 1 96 ? 50.031 14.987 -41.414 1.00 87.62 96 HIS A O 1
ATOM 795 N N . THR A 1 97 ? 49.530 13.153 -40.241 1.00 86.62 97 THR A N 1
ATOM 796 C CA . THR A 1 97 ? 50.793 12.464 -40.560 1.00 86.62 97 THR A CA 1
ATOM 797 C C . THR A 1 97 ? 50.885 12.101 -42.043 1.00 86.62 97 THR A C 1
ATOM 799 O O . THR A 1 97 ? 51.926 12.337 -42.662 1.00 86.62 97 THR A O 1
ATOM 802 N N . LYS A 1 98 ? 49.796 11.611 -42.656 1.00 87.38 98 LYS A N 1
ATOM 803 C CA . LYS A 1 98 ? 49.730 11.389 -44.109 1.00 87.38 98 LYS A CA 1
ATOM 804 C C . LYS A 1 98 ? 49.902 12.688 -44.888 1.00 87.38 98 LYS A C 1
ATOM 806 O O . LYS A 1 98 ? 50.728 12.717 -45.791 1.00 87.38 98 LYS A O 1
ATOM 811 N N . GLU A 1 99 ? 49.192 13.750 -44.525 1.00 83.56 99 GLU A N 1
ATOM 812 C CA . GLU A 1 99 ? 49.276 15.066 -45.165 1.00 83.56 99 GLU A CA 1
ATOM 813 C C . GLU A 1 99 ? 50.692 15.648 -45.069 1.00 83.56 99 GLU A C 1
ATOM 815 O O . GLU A 1 99 ? 51.231 16.143 -46.055 1.00 83.56 99 GLU A O 1
ATOM 820 N N . THR A 1 100 ? 51.337 15.524 -43.911 1.00 80.44 100 THR A N 1
ATOM 821 C CA . THR A 1 100 ? 52.727 15.953 -43.715 1.00 80.44 100 THR A CA 1
ATOM 822 C C . THR A 1 100 ? 53.673 15.142 -44.604 1.00 80.44 100 THR A C 1
ATOM 824 O O . THR A 1 100 ? 54.488 15.719 -45.321 1.00 80.44 100 THR A O 1
ATOM 827 N N . SER A 1 101 ? 53.524 13.812 -44.656 1.00 78.81 101 SER A N 1
ATOM 828 C CA . SER A 1 101 ? 54.322 12.953 -45.550 1.00 78.81 101 SER A CA 1
ATOM 829 C C . SER A 1 101 ? 54.087 13.245 -47.043 1.00 78.81 101 SER A C 1
ATOM 831 O O . SER A 1 101 ? 55.017 13.206 -47.850 1.00 78.81 101 SER A O 1
ATOM 833 N N . GLU A 1 102 ? 52.855 13.594 -47.413 1.00 75.94 102 GLU A N 1
ATOM 834 C CA . GLU A 1 102 ? 52.452 14.036 -48.748 1.00 75.94 102 GLU A CA 1
ATOM 835 C C . GLU A 1 102 ? 53.098 15.376 -49.104 1.00 75.94 102 GLU A C 1
ATOM 837 O O . GLU A 1 102 ? 53.644 15.504 -50.197 1.00 75.94 102 GLU A O 1
ATOM 842 N N . LYS A 1 103 ? 53.116 16.347 -48.182 1.00 74.25 103 LYS A N 1
ATOM 843 C CA . LYS A 1 103 ? 53.817 17.630 -48.348 1.00 74.25 103 LYS A CA 1
ATOM 844 C C . LYS A 1 103 ? 55.318 17.427 -48.551 1.00 74.25 103 LYS A C 1
ATOM 846 O O . LYS A 1 103 ? 55.868 18.022 -49.471 1.00 74.25 103 LYS A O 1
ATOM 851 N N . TYR A 1 104 ? 55.963 16.525 -47.806 1.00 66.81 104 TYR A N 1
ATOM 852 C CA . TYR A 1 104 ? 57.365 16.154 -48.061 1.00 66.81 104 TYR A CA 1
ATOM 853 C C . TYR A 1 104 ? 57.565 15.505 -49.444 1.00 66.81 104 TYR A C 1
ATOM 855 O O . TYR A 1 104 ? 58.553 15.792 -50.118 1.00 66.81 104 TYR A O 1
ATOM 863 N N . ARG A 1 105 ? 56.624 14.674 -49.923 1.00 62.38 105 ARG A N 1
ATOM 864 C CA . ARG A 1 105 ? 56.660 14.116 -51.292 1.00 62.38 105 ARG A CA 1
ATOM 865 C C . ARG A 1 105 ? 56.359 15.137 -52.392 1.00 62.38 105 ARG A C 1
ATOM 867 O O . ARG A 1 105 ? 56.853 14.963 -53.503 1.00 62.38 105 ARG A O 1
ATOM 874 N N . ARG A 1 106 ? 55.521 16.145 -52.142 1.00 60.81 106 ARG A N 1
ATOM 875 C CA . ARG A 1 106 ? 55.222 17.223 -53.103 1.00 60.81 106 ARG A CA 1
ATOM 876 C C . ARG A 1 106 ? 56.356 18.243 -53.160 1.00 60.81 106 ARG A C 1
ATOM 878 O O . ARG A 1 106 ? 56.828 18.523 -54.249 1.00 60.81 106 ARG A O 1
ATOM 885 N N . GLY A 1 107 ? 56.918 18.639 -52.017 1.00 59.03 107 GLY A N 1
ATOM 886 C CA . GLY A 1 107 ? 58.104 19.502 -51.957 1.00 59.03 107 GLY A CA 1
ATOM 887 C C . GLY A 1 107 ? 59.351 18.897 -52.617 1.00 59.03 107 GLY A C 1
ATOM 888 O O . GLY A 1 107 ? 60.218 19.633 -53.069 1.00 59.03 107 GLY A O 1
ATOM 889 N N . ARG A 1 108 ? 59.429 17.561 -52.740 1.00 54.03 108 ARG A N 1
ATOM 890 C CA . ARG A 1 108 ? 60.468 16.880 -53.534 1.00 54.03 108 ARG A CA 1
ATOM 891 C C . ARG A 1 108 ? 60.166 16.790 -55.033 1.00 54.03 108 ARG A C 1
ATOM 893 O O . ARG A 1 108 ? 61.079 16.490 -55.785 1.00 54.03 108 ARG A O 1
ATOM 900 N N . ARG A 1 109 ? 58.911 16.985 -55.453 1.00 54.41 109 ARG A N 1
ATOM 901 C CA . ARG A 1 109 ? 58.486 16.977 -56.865 1.00 54.41 109 ARG A CA 1
ATOM 902 C C . ARG A 1 109 ? 58.428 18.381 -57.471 1.00 54.41 109 ARG A C 1
ATOM 904 O O . ARG A 1 109 ? 58.614 18.507 -58.671 1.00 54.41 109 ARG A O 1
ATOM 911 N N . ASP A 1 110 ? 58.272 19.416 -56.647 1.00 48.59 110 ASP A N 1
ATOM 912 C CA . ASP A 1 110 ? 58.275 20.818 -57.092 1.00 48.59 110 ASP A CA 1
ATOM 913 C C . ASP A 1 110 ? 59.686 21.390 -57.346 1.00 48.59 110 ASP A C 1
ATOM 915 O O . ASP A 1 110 ? 59.815 22.520 -57.812 1.00 48.59 110 ASP A O 1
ATOM 919 N N . LEU A 1 111 ? 60.750 20.617 -57.087 1.00 53.72 111 LEU A N 1
ATOM 920 C CA . LEU A 1 111 ? 62.132 20.967 -57.459 1.00 53.72 111 LEU A CA 1
ATOM 921 C C . LEU A 1 111 ? 62.628 20.271 -58.735 1.00 53.72 111 LEU A C 1
ATOM 923 O O . LEU A 1 111 ? 63.706 20.605 -59.217 1.00 53.72 111 LEU A O 1
ATOM 927 N N . ASP A 1 112 ? 61.829 19.382 -59.326 1.00 49.75 112 ASP A N 1
ATOM 928 C CA . ASP A 1 112 ? 62.165 18.698 -60.576 1.00 49.75 112 ASP A CA 1
ATOM 929 C C . ASP A 1 112 ? 61.324 19.266 -61.731 1.00 49.75 112 ASP A C 1
ATOM 931 O O . ASP A 1 112 ? 60.580 18.559 -62.409 1.00 49.75 112 ASP A O 1
ATOM 935 N N . PHE A 1 113 ? 61.447 20.575 -61.964 1.00 43.00 113 PHE A N 1
ATOM 936 C CA . PHE A 1 113 ? 61.250 21.142 -63.299 1.00 43.00 113 PHE A CA 1
ATOM 937 C C . PHE A 1 113 ? 62.619 21.160 -63.998 1.00 43.00 113 PHE A C 1
ATOM 939 O O . PHE A 1 113 ? 63.435 22.035 -63.696 1.00 43.00 113 PHE A O 1
ATOM 946 N N . PRO A 1 114 ? 62.910 20.251 -64.949 1.00 45.97 114 PRO A N 1
ATOM 947 C CA . PRO A 1 114 ? 64.060 20.418 -65.815 1.00 45.97 114 PRO A CA 1
ATOM 948 C C . PRO A 1 114 ? 63.730 21.505 -66.841 1.00 45.97 114 PRO A C 1
ATOM 950 O O . PRO A 1 114 ? 63.083 21.270 -67.862 1.00 45.97 114 PRO A O 1
ATOM 953 N N . SER A 1 115 ? 64.183 22.720 -66.545 1.00 45.50 115 SER A N 1
ATOM 954 C CA . SER A 1 115 ? 64.525 23.702 -67.568 1.00 45.50 115 SER A CA 1
ATOM 955 C C . SER A 1 115 ? 65.738 23.174 -68.347 1.00 45.50 115 SER A C 1
ATOM 957 O O . SER A 1 115 ? 66.712 22.737 -67.738 1.00 45.50 115 SER A O 1
ATOM 959 N N . ASN A 1 116 ? 65.660 23.230 -69.679 1.00 41.28 116 ASN A N 1
ATOM 960 C CA . ASN A 1 116 ? 66.598 22.719 -70.691 1.00 41.28 116 ASN A CA 1
ATOM 961 C C . ASN A 1 116 ? 66.632 21.203 -70.944 1.00 41.28 116 ASN A C 1
ATOM 963 O O . ASN A 1 116 ? 67.391 20.465 -70.330 1.00 41.28 116 ASN A O 1
ATOM 967 N N . LEU A 1 117 ? 65.947 20.801 -72.021 1.00 40.59 117 LEU A N 1
ATOM 968 C CA . LEU A 1 117 ? 66.561 20.031 -73.109 1.00 40.59 117 LEU A CA 1
ATOM 969 C C . LEU A 1 117 ? 65.801 20.315 -74.414 1.00 40.59 117 LEU A C 1
ATOM 971 O O . LEU A 1 117 ? 64.960 19.548 -74.872 1.00 40.59 117 LEU A O 1
ATOM 975 N N . MET A 1 118 ? 66.149 21.438 -75.047 1.00 41.91 118 MET A N 1
ATOM 976 C CA . MET A 1 118 ? 66.236 21.457 -76.505 1.00 41.91 118 MET A CA 1
ATOM 977 C C . MET A 1 118 ? 67.377 20.504 -76.886 1.00 41.91 118 MET A C 1
ATOM 979 O O . MET A 1 118 ? 68.523 20.918 -77.008 1.00 41.91 118 MET A O 1
ATOM 983 N N . SER A 1 119 ? 67.070 19.213 -77.005 1.00 33.72 119 SER A N 1
ATOM 984 C CA . SER A 1 119 ? 67.851 18.289 -77.822 1.00 33.72 119 SER A CA 1
ATOM 985 C C . SER A 1 119 ? 66.928 17.787 -78.912 1.00 33.72 119 SER A C 1
ATOM 987 O O . SER A 1 119 ? 66.041 16.957 -78.712 1.00 33.72 119 SER A O 1
ATOM 989 N N . MET A 1 120 ? 67.105 18.406 -80.069 1.00 47.09 120 MET A N 1
ATOM 990 C CA . MET A 1 120 ? 66.580 17.956 -81.335 1.00 47.09 120 MET A CA 1
ATOM 991 C C . MET A 1 120 ? 67.286 16.640 -81.676 1.00 47.09 120 MET A C 1
ATOM 993 O O . MET A 1 120 ? 68.291 16.628 -82.371 1.00 47.09 120 MET A O 1
ATOM 997 N N . GLU A 1 121 ? 66.765 15.524 -81.175 1.00 33.25 121 GLU A N 1
ATOM 998 C CA . GLU A 1 121 ? 67.091 14.209 -81.709 1.00 33.25 121 GLU A CA 1
ATOM 999 C C . GLU A 1 121 ? 65.816 13.373 -81.759 1.00 33.25 121 GLU A C 1
ATOM 1001 O O . GLU A 1 121 ? 65.329 12.822 -80.773 1.00 33.25 121 GLU A O 1
ATOM 1006 N N . SER A 1 122 ? 65.233 13.323 -82.954 1.00 41.59 122 SER A N 1
ATOM 1007 C CA . SER A 1 122 ? 64.178 12.394 -83.3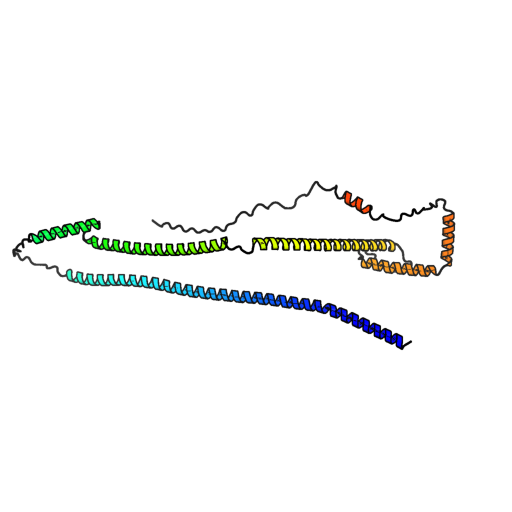27 1.00 41.59 122 SER A CA 1
ATOM 1008 C C . SER A 1 122 ? 64.714 10.962 -83.266 1.00 41.59 122 SER A C 1
ATOM 1010 O O . SER A 1 122 ? 64.974 10.331 -84.294 1.00 41.59 122 SER A O 1
ATOM 1012 N N . MET A 1 123 ? 64.869 10.420 -82.061 1.00 37.56 123 MET A N 1
ATOM 1013 C CA . MET A 1 123 ? 64.942 8.983 -81.879 1.00 37.56 123 MET A CA 1
ATOM 1014 C C . MET A 1 123 ? 63.544 8.445 -82.140 1.00 37.56 123 MET A C 1
ATOM 1016 O O . MET A 1 123 ? 62.641 8.540 -81.313 1.00 37.56 123 MET A O 1
ATOM 1020 N N . LYS A 1 124 ? 63.373 7.916 -83.354 1.00 41.53 124 LYS A N 1
ATOM 1021 C CA . LYS A 1 124 ? 62.277 7.041 -83.755 1.00 41.53 124 LYS A CA 1
ATOM 1022 C C . LYS A 1 124 ? 62.007 6.045 -82.625 1.00 41.53 124 LYS A C 1
ATOM 1024 O O . LYS A 1 124 ? 62.646 4.996 -82.552 1.00 41.53 124 LYS A O 1
ATOM 1029 N N . VAL A 1 125 ? 61.028 6.343 -81.770 1.00 37.59 125 VAL A N 1
ATOM 1030 C CA . VAL A 1 125 ? 60.339 5.312 -81.004 1.00 37.59 125 VAL A CA 1
ATOM 1031 C C . VAL A 1 125 ? 59.655 4.482 -82.068 1.00 37.59 125 VAL A C 1
ATOM 1033 O O . VAL A 1 125 ? 58.631 4.864 -82.632 1.00 37.59 125 VAL A O 1
ATOM 1036 N N . LYS A 1 126 ? 60.322 3.385 -82.422 1.00 42.94 126 LYS A N 1
ATOM 1037 C CA . LYS A 1 126 ? 59.774 2.276 -83.181 1.00 42.94 126 LYS A CA 1
ATOM 1038 C C . LYS A 1 126 ? 58.410 2.015 -82.553 1.00 42.94 126 LYS A C 1
ATOM 1040 O O . LYS A 1 126 ? 58.343 1.549 -81.417 1.00 42.94 126 LYS A O 1
ATOM 1045 N N . LYS A 1 127 ? 57.347 2.442 -83.241 1.00 45.47 127 LYS A N 1
ATOM 1046 C CA . LYS A 1 127 ? 55.960 2.179 -82.874 1.00 45.47 127 LYS A CA 1
ATOM 1047 C C . LYS A 1 127 ? 55.899 0.666 -82.744 1.00 45.47 127 LYS A C 1
ATOM 1049 O O . LYS A 1 127 ? 55.936 -0.035 -83.749 1.00 45.47 127 LYS A O 1
ATOM 1054 N N . ARG A 1 128 ? 55.973 0.164 -81.510 1.00 49.59 128 ARG A N 1
ATOM 1055 C CA . ARG A 1 128 ? 55.728 -1.241 -81.227 1.00 49.59 128 ARG A CA 1
ATOM 1056 C C . ARG A 1 128 ? 54.283 -1.399 -81.660 1.00 49.59 128 ARG A C 1
ATOM 1058 O O . ARG A 1 128 ? 53.401 -0.815 -81.035 1.00 49.59 128 ARG A O 1
ATOM 1065 N N . GLU A 1 129 ? 54.078 -2.006 -82.823 1.00 46.06 129 GLU A N 1
ATOM 1066 C CA . GLU A 1 129 ? 52.756 -2.380 -83.293 1.00 46.06 129 GLU A CA 1
ATOM 1067 C C . GLU A 1 129 ? 52.146 -3.155 -82.134 1.00 46.06 129 GLU A C 1
ATOM 1069 O O . GLU A 1 129 ? 52.649 -4.217 -81.765 1.00 46.06 129 GLU A O 1
ATOM 1074 N N . SER A 1 130 ? 51.171 -2.542 -81.455 1.00 55.59 130 SER A N 1
ATOM 1075 C CA . SER A 1 130 ? 50.392 -3.222 -80.433 1.00 55.59 130 SER A CA 1
ATOM 1076 C C . SER A 1 130 ? 49.881 -4.476 -81.114 1.00 55.59 130 SER A C 1
ATOM 1078 O O . SER A 1 130 ? 49.161 -4.370 -82.114 1.00 55.59 130 SER A O 1
ATOM 1080 N N . SER A 1 131 ? 50.339 -5.635 -80.644 1.00 75.56 131 SER A N 1
ATOM 1081 C CA . SER A 1 131 ? 49.964 -6.913 -81.229 1.00 75.56 131 SER A CA 1
ATOM 1082 C C . SER A 1 131 ? 48.439 -6.967 -81.308 1.00 75.56 131 SER A C 1
ATOM 1084 O O . SER A 1 131 ? 47.750 -6.399 -80.458 1.00 75.56 131 SER A O 1
ATOM 1086 N N . VAL A 1 132 ? 47.877 -7.649 -82.306 1.00 74.50 132 VAL A N 1
ATOM 1087 C CA . VAL A 1 132 ? 46.418 -7.852 -82.399 1.00 74.50 132 VAL A CA 1
ATOM 1088 C C . VAL A 1 132 ? 45.856 -8.392 -81.072 1.00 74.50 132 VAL A C 1
ATOM 1090 O O . VAL A 1 132 ? 44.755 -8.021 -80.667 1.00 74.50 132 VAL A O 1
ATOM 1093 N N . ALA A 1 133 ? 46.650 -9.185 -80.346 1.00 79.62 133 ALA A N 1
ATOM 1094 C CA . ALA A 1 133 ? 46.329 -9.664 -79.005 1.00 79.62 133 ALA A CA 1
ATOM 1095 C C . ALA A 1 133 ? 46.235 -8.540 -77.950 1.00 79.62 133 ALA A C 1
ATOM 1097 O O . ALA A 1 133 ? 45.334 -8.574 -77.113 1.00 79.62 133 ALA A O 1
ATOM 1098 N N . ASP A 1 134 ? 47.102 -7.525 -78.010 1.00 80.56 134 ASP A N 1
ATOM 1099 C CA . ASP A 1 134 ? 47.097 -6.386 -77.082 1.00 80.56 134 ASP A CA 1
ATOM 1100 C C . ASP A 1 134 ? 45.862 -5.505 -77.299 1.00 80.56 134 ASP A C 1
ATOM 1102 O O . ASP A 1 134 ? 45.218 -5.086 -76.339 1.00 80.56 134 ASP A O 1
ATOM 1106 N N . ILE A 1 135 ? 45.483 -5.270 -78.560 1.00 83.94 135 ILE A N 1
ATOM 1107 C CA . ILE A 1 135 ? 44.276 -4.502 -78.899 1.00 83.94 135 ILE A CA 1
ATOM 1108 C C . ILE A 1 135 ? 43.027 -5.255 -78.427 1.00 83.94 135 ILE A C 1
ATOM 1110 O O . ILE A 1 135 ? 42.174 -4.674 -77.757 1.00 83.94 135 ILE A O 1
ATOM 1114 N N . GLN A 1 136 ? 42.938 -6.563 -78.700 1.00 85.62 136 GLN A N 1
ATOM 1115 C CA . GLN A 1 136 ? 41.822 -7.394 -78.236 1.00 85.62 136 GLN A CA 1
ATOM 1116 C C . GLN A 1 136 ? 41.724 -7.446 -76.707 1.00 85.62 136 GLN A C 1
ATOM 1118 O O . GLN A 1 136 ? 40.619 -7.430 -76.161 1.00 85.62 136 GLN A O 1
ATOM 1123 N N . TYR A 1 137 ? 42.857 -7.506 -76.005 1.00 89.75 137 TYR A N 1
ATOM 1124 C CA . TYR A 1 137 ? 42.893 -7.465 -74.546 1.00 89.75 137 TYR A CA 1
ATOM 1125 C C . TYR A 1 137 ? 42.377 -6.125 -74.011 1.00 89.75 137 TYR A C 1
ATOM 1127 O O . TYR A 1 137 ? 41.493 -6.111 -73.155 1.00 89.75 137 TYR A O 1
ATOM 1135 N N . GLN A 1 138 ? 42.846 -5.006 -74.567 1.00 88.31 138 GLN A N 1
ATOM 1136 C CA . GLN A 1 138 ? 42.390 -3.673 -74.174 1.00 88.31 138 GLN A CA 1
ATOM 1137 C C . GLN A 1 138 ? 40.886 -3.494 -74.402 1.00 88.31 138 GLN A C 1
ATOM 1139 O O . GLN A 1 138 ? 40.183 -3.066 -73.492 1.00 88.31 138 GLN A O 1
ATOM 1144 N N . THR A 1 139 ? 40.353 -3.917 -75.555 1.00 90.00 139 THR A N 1
ATOM 1145 C CA . THR A 1 139 ? 38.905 -3.876 -75.812 1.00 90.00 139 THR A CA 1
ATOM 1146 C C . THR A 1 139 ? 38.123 -4.679 -74.771 1.00 90.00 139 THR A C 1
ATOM 1148 O O . THR A 1 139 ? 37.134 -4.185 -74.231 1.00 90.00 139 THR A O 1
ATOM 1151 N N . LYS A 1 140 ? 38.573 -5.892 -74.423 1.00 91.88 140 LYS A N 1
ATOM 1152 C CA . LYS A 1 140 ? 37.925 -6.706 -73.381 1.00 91.88 140 LYS A CA 1
ATOM 1153 C C . LYS A 1 140 ? 37.937 -5.999 -72.025 1.00 91.88 140 LYS A C 1
ATOM 1155 O O . LYS A 1 140 ? 36.889 -5.923 -71.386 1.00 91.88 140 LYS A O 1
ATOM 1160 N N . VAL A 1 141 ? 39.069 -5.428 -71.617 1.00 92.75 141 VAL A N 1
ATOM 1161 C CA . VAL A 1 141 ? 39.191 -4.686 -70.352 1.00 92.75 141 VAL A CA 1
ATOM 1162 C C . VAL A 1 141 ? 38.264 -3.469 -70.334 1.00 92.75 141 VAL A C 1
ATOM 1164 O O . VAL A 1 141 ? 37.507 -3.308 -69.380 1.00 92.75 141 VAL A O 1
ATOM 1167 N N . THR A 1 142 ? 38.234 -2.660 -71.394 1.00 89.88 142 THR A N 1
ATOM 1168 C CA . THR A 1 142 ? 37.343 -1.492 -71.479 1.00 89.88 142 THR A CA 1
ATOM 1169 C C . THR A 1 142 ? 35.869 -1.896 -71.419 1.00 89.88 142 THR A C 1
ATOM 1171 O O . THR A 1 142 ? 35.100 -1.283 -70.682 1.00 89.88 142 THR A O 1
ATOM 1174 N N . THR A 1 143 ? 35.467 -2.961 -72.122 1.00 94.25 143 THR A N 1
ATOM 1175 C CA . THR A 1 143 ? 34.074 -3.444 -72.066 1.00 94.25 143 THR A CA 1
ATOM 1176 C C . THR A 1 143 ? 33.689 -3.954 -70.679 1.00 94.25 143 THR A C 1
ATOM 1178 O O . THR A 1 143 ? 32.565 -3.728 -70.237 1.00 94.25 143 THR A O 1
ATOM 1181 N N . LEU A 1 144 ? 34.605 -4.620 -69.969 1.00 93.00 144 LEU A N 1
ATOM 1182 C CA . LEU A 1 144 ? 34.365 -5.094 -68.610 1.00 93.00 144 LEU A CA 1
ATOM 1183 C C . LEU A 1 144 ? 34.247 -3.923 -67.630 1.00 93.00 144 LEU A C 1
ATOM 1185 O O . LEU A 1 144 ? 33.347 -3.909 -66.796 1.00 93.00 144 LEU A O 1
ATOM 1189 N N . VAL A 1 145 ? 35.111 -2.918 -67.766 1.00 90.31 145 VAL A N 1
ATOM 1190 C CA . VAL A 1 145 ? 35.071 -1.703 -66.947 1.00 90.31 145 VAL A CA 1
ATOM 1191 C C . VAL A 1 145 ? 33.764 -0.935 -67.150 1.00 90.31 145 VAL A C 1
ATOM 1193 O O . VAL A 1 145 ? 33.147 -0.540 -66.166 1.00 90.31 145 VAL A O 1
ATOM 1196 N N . GLU A 1 146 ? 33.284 -0.781 -68.386 1.00 89.56 146 GLU A N 1
ATOM 1197 C CA . GLU A 1 146 ? 31.989 -0.133 -68.650 1.00 89.56 146 GLU A CA 1
ATOM 1198 C C . GLU A 1 146 ? 30.795 -0.957 -68.127 1.00 89.56 146 GLU A C 1
ATOM 1200 O O . GLU A 1 146 ? 29.815 -0.395 -67.631 1.00 89.56 146 GLU A O 1
ATOM 1205 N N . LYS A 1 147 ? 30.883 -2.296 -68.127 1.00 94.00 147 LYS A N 1
ATOM 1206 C CA . LYS A 1 147 ? 29.890 -3.160 -67.457 1.00 94.00 147 LYS A CA 1
ATOM 1207 C C . LYS A 1 147 ? 29.863 -2.945 -65.944 1.00 94.00 147 LYS A C 1
ATOM 1209 O O . LYS A 1 147 ? 28.790 -2.831 -65.364 1.00 94.00 147 LYS A O 1
ATOM 1214 N N . VAL A 1 148 ? 31.025 -2.861 -65.297 1.00 93.06 148 VAL A N 1
ATOM 1215 C CA . VAL A 1 148 ? 31.101 -2.589 -63.851 1.00 93.06 148 VAL A CA 1
ATOM 1216 C C . VAL A 1 148 ? 30.591 -1.181 -63.548 1.00 93.06 148 VAL A C 1
ATOM 1218 O O . VAL A 1 148 ? 29.800 -0.994 -62.628 1.00 93.06 148 VAL A O 1
ATOM 1221 N N . LYS A 1 149 ? 30.979 -0.196 -64.358 1.00 93.94 149 LYS A N 1
ATOM 1222 C CA . LYS A 1 149 ? 30.542 1.193 -64.225 1.00 93.94 149 LYS A CA 1
ATOM 1223 C C . LYS A 1 149 ? 29.020 1.337 -64.332 1.00 93.94 149 LYS A C 1
ATOM 1225 O O . LYS A 1 149 ? 28.421 2.043 -63.524 1.00 93.94 149 LYS A O 1
ATOM 1230 N N . SER A 1 150 ? 28.397 0.648 -65.290 1.00 90.69 150 SER A N 1
ATOM 1231 C CA . SER A 1 150 ? 26.937 0.633 -65.450 1.00 90.69 150 SER A CA 1
ATOM 1232 C C . SER A 1 150 ? 26.224 -0.117 -64.321 1.00 90.69 150 SER A C 1
ATOM 1234 O O . SER A 1 150 ? 25.228 0.391 -63.813 1.00 90.69 150 SER A O 1
ATOM 1236 N N . ALA A 1 151 ? 26.753 -1.255 -63.858 1.00 92.88 151 ALA A N 1
ATOM 1237 C CA . ALA A 1 151 ? 26.186 -2.004 -62.731 1.00 92.88 151 ALA A CA 1
ATOM 1238 C C . ALA A 1 151 ? 26.222 -1.214 -61.410 1.00 92.88 151 ALA A C 1
ATOM 1240 O O . ALA A 1 151 ? 25.250 -1.198 -60.663 1.00 92.88 151 ALA A O 1
ATOM 1241 N N . VAL A 1 152 ? 27.328 -0.514 -61.150 1.00 90.12 152 VAL A N 1
ATOM 1242 C CA . VAL A 1 152 ? 27.542 0.311 -59.946 1.00 90.12 152 VAL A CA 1
ATOM 1243 C C . VAL A 1 152 ? 26.950 1.729 -60.116 1.00 90.12 152 VAL A C 1
ATOM 1245 O O . VAL A 1 152 ? 26.925 2.534 -59.181 1.00 90.12 152 VAL A O 1
ATOM 1248 N N . GLN A 1 153 ? 26.417 2.031 -61.306 1.00 89.69 153 GLN A N 1
ATOM 1249 C CA . GLN A 1 153 ? 25.782 3.293 -61.705 1.00 89.69 153 GLN A CA 1
ATOM 1250 C C . GLN A 1 153 ? 26.646 4.547 -61.484 1.00 89.69 153 GLN A C 1
ATOM 1252 O O . GLN A 1 153 ? 26.135 5.607 -61.120 1.00 89.69 153 GLN A O 1
ATOM 1257 N N . CYS A 1 154 ? 27.959 4.458 -61.678 1.00 89.81 154 CYS A N 1
ATOM 1258 C CA . CYS A 1 154 ? 28.874 5.593 -61.514 1.00 89.81 154 CYS A CA 1
ATOM 1259 C C . CYS A 1 154 ? 29.269 6.242 -62.848 1.00 89.81 154 CYS A C 1
ATOM 1261 O O . CYS A 1 154 ? 29.298 5.596 -63.893 1.00 89.81 154 CYS A O 1
ATOM 1263 N N . SER A 1 155 ? 29.633 7.524 -62.807 1.00 87.38 155 SER A N 1
ATOM 1264 C CA . SER A 1 155 ? 30.031 8.282 -64.000 1.00 87.38 155 SER A CA 1
ATOM 1265 C C . SER A 1 155 ? 31.506 8.082 -64.358 1.00 87.38 155 SER A C 1
ATOM 1267 O O . SER A 1 155 ? 31.844 7.985 -65.543 1.00 87.38 155 SER A O 1
ATOM 1269 N N . HIS A 1 156 ? 32.383 7.955 -63.357 1.00 87.94 156 HIS A N 1
ATOM 1270 C CA . HIS A 1 156 ? 33.821 7.776 -63.551 1.00 87.94 156 HIS A CA 1
ATOM 1271 C C . HIS A 1 156 ? 34.336 6.473 -62.930 1.00 87.94 156 HIS A C 1
ATOM 1273 O O . HIS A 1 156 ? 33.850 6.015 -61.900 1.00 87.94 156 HIS A O 1
ATOM 1279 N N . LEU A 1 157 ? 35.375 5.894 -63.545 1.00 86.62 157 LEU A N 1
ATOM 1280 C CA . LEU A 1 157 ? 36.039 4.667 -63.076 1.00 86.62 157 LEU A CA 1
ATOM 1281 C C . LEU A 1 157 ? 36.563 4.801 -61.636 1.00 86.62 157 LEU A C 1
ATOM 1283 O O . LEU A 1 157 ? 36.529 3.844 -60.868 1.00 86.62 157 LEU A O 1
ATOM 1287 N N . TRP A 1 158 ? 37.006 6.002 -61.264 1.00 87.88 158 TRP A N 1
ATOM 1288 C CA . TRP A 1 158 ? 37.523 6.309 -59.930 1.00 87.88 158 TRP A CA 1
ATOM 1289 C C . TRP A 1 158 ? 36.450 6.238 -58.831 1.00 87.88 158 TRP A C 1
ATOM 1291 O O . TRP A 1 158 ? 36.785 5.987 -57.676 1.00 87.88 158 TRP A O 1
ATOM 1301 N N . ASP A 1 159 ? 35.167 6.376 -59.182 1.00 90.81 159 ASP A N 1
ATOM 1302 C CA . ASP A 1 159 ? 34.055 6.379 -58.222 1.00 90.81 159 ASP A CA 1
ATOM 1303 C C . ASP A 1 159 ? 33.599 4.963 -57.835 1.00 90.81 159 ASP A C 1
ATOM 1305 O O . ASP A 1 159 ? 32.898 4.786 -56.836 1.00 90.81 159 ASP A O 1
ATOM 1309 N N . ILE A 1 160 ? 33.996 3.943 -58.607 1.00 90.81 160 ILE A N 1
ATOM 1310 C CA . ILE A 1 160 ? 33.576 2.546 -58.415 1.00 90.81 160 ILE A CA 1
ATOM 1311 C C . ILE A 1 160 ? 33.932 2.060 -57.007 1.00 90.81 160 ILE A C 1
ATOM 1313 O O . ILE A 1 160 ? 33.085 1.510 -56.306 1.00 90.81 160 ILE A O 1
ATOM 1317 N N . ALA A 1 161 ? 35.167 2.309 -56.565 1.00 91.75 161 ALA A N 1
ATOM 1318 C CA . ALA A 1 161 ? 35.625 1.893 -55.242 1.00 91.75 161 ALA A CA 1
ATOM 1319 C C . ALA A 1 161 ? 34.836 2.580 -54.112 1.00 91.75 161 ALA A C 1
ATOM 1321 O O . ALA A 1 161 ? 34.488 1.938 -53.123 1.00 91.75 161 ALA A O 1
ATOM 1322 N N . GLY A 1 162 ? 34.514 3.868 -54.276 1.00 91.25 162 GLY A N 1
ATOM 1323 C CA . GLY A 1 162 ? 33.722 4.624 -53.304 1.00 91.25 162 GLY A CA 1
ATOM 1324 C C . GLY A 1 162 ? 32.284 4.117 -53.196 1.00 91.25 162 GLY A C 1
ATOM 1325 O O . GLY A 1 162 ? 31.753 4.010 -52.093 1.00 91.25 162 GLY A O 1
ATOM 1326 N N . ARG A 1 163 ? 31.665 3.736 -54.320 1.00 93.25 163 ARG A N 1
ATOM 1327 C CA . ARG A 1 163 ? 30.308 3.174 -54.326 1.00 93.25 163 ARG A CA 1
ATOM 1328 C C . ARG A 1 163 ? 30.227 1.781 -53.722 1.00 93.25 163 ARG A C 1
ATOM 1330 O O . ARG A 1 163 ? 29.300 1.532 -52.962 1.00 93.25 163 ARG A O 1
ATOM 1337 N N . PHE A 1 164 ? 31.201 0.911 -53.986 1.00 94.00 164 PHE A N 1
ATOM 1338 C CA . PHE A 1 164 ? 31.269 -0.384 -53.303 1.00 94.00 164 PHE A CA 1
ATOM 1339 C C . PHE A 1 164 ? 31.454 -0.225 -51.796 1.00 94.00 164 PHE A C 1
ATOM 1341 O O . PHE A 1 164 ? 30.831 -0.948 -51.025 1.00 94.00 164 PHE A O 1
ATOM 1348 N N . LEU A 1 165 ? 32.266 0.745 -51.365 1.00 94.50 165 LEU A N 1
ATOM 1349 C CA . LEU A 1 165 ? 32.420 1.036 -49.945 1.00 94.50 165 LEU A CA 1
ATOM 1350 C C . LEU A 1 165 ? 31.105 1.533 -49.330 1.00 94.50 165 LEU A C 1
ATOM 1352 O O . LEU A 1 165 ? 30.712 1.042 -48.279 1.00 94.50 165 LEU A O 1
ATOM 1356 N N . ALA A 1 166 ? 30.399 2.448 -50.001 1.00 93.81 166 ALA A N 1
ATOM 1357 C CA . ALA A 1 166 ? 29.095 2.926 -49.550 1.00 93.81 166 ALA A CA 1
ATOM 1358 C C . ALA A 1 166 ? 28.057 1.794 -49.483 1.00 93.81 166 ALA A C 1
ATOM 1360 O O . ALA A 1 166 ? 27.354 1.688 -48.484 1.00 93.81 166 ALA A O 1
ATOM 1361 N N . GLN A 1 167 ? 28.007 0.922 -50.497 1.00 94.94 167 GLN A N 1
ATOM 1362 C CA . GLN A 1 167 ? 27.126 -0.248 -50.515 1.00 94.94 167 GLN A CA 1
ATOM 1363 C C . GLN A 1 167 ? 27.425 -1.185 -49.341 1.00 94.94 167 GLN A C 1
ATOM 1365 O O . GLN A 1 167 ? 26.504 -1.592 -48.638 1.00 94.94 167 GLN A O 1
ATOM 1370 N N . LYS A 1 168 ? 28.706 -1.460 -49.081 1.00 95.44 168 LYS A N 1
ATOM 1371 C CA . LYS A 1 168 ? 29.127 -2.273 -47.940 1.00 95.44 168 LYS A CA 1
ATOM 1372 C C . LYS A 1 168 ? 28.716 -1.644 -46.606 1.00 95.44 168 LYS A C 1
ATOM 1374 O O . LYS A 1 168 ? 28.177 -2.328 -45.751 1.00 95.44 168 LYS A O 1
ATOM 1379 N N . THR A 1 169 ? 28.902 -0.336 -46.434 1.00 96.56 169 THR A N 1
ATOM 1380 C CA . THR A 1 169 ? 28.454 0.359 -45.216 1.00 96.56 169 THR A CA 1
ATOM 1381 C C . THR A 1 169 ? 26.932 0.328 -45.063 1.00 96.56 169 THR A C 1
ATOM 1383 O O . THR A 1 169 ? 26.434 0.189 -43.949 1.00 96.56 169 THR A O 1
ATOM 1386 N N . THR A 1 170 ? 26.169 0.440 -46.157 1.00 95.94 170 THR A N 1
ATOM 1387 C CA . THR A 1 170 ? 24.707 0.296 -46.089 1.00 95.94 170 THR A CA 1
ATOM 1388 C C . THR A 1 170 ? 24.281 -1.129 -45.762 1.00 95.94 170 THR A C 1
ATOM 1390 O O . THR A 1 170 ? 23.329 -1.296 -45.012 1.00 95.94 170 THR A O 1
ATOM 1393 N N . GLU A 1 171 ? 24.990 -2.135 -46.275 1.00 96.75 171 GLU A N 1
ATOM 1394 C CA . GLU A 1 171 ? 24.765 -3.550 -45.966 1.00 96.75 171 GLU A CA 1
ATOM 1395 C C . GLU A 1 171 ? 25.013 -3.829 -44.479 1.00 96.75 171 GLU A C 1
ATOM 1397 O O . GLU A 1 171 ? 24.106 -4.298 -43.802 1.00 96.75 171 GLU A O 1
ATOM 1402 N N . GLU A 1 172 ? 26.164 -3.413 -43.942 1.00 97.19 172 GLU A N 1
ATOM 1403 C CA . GLU A 1 172 ? 26.495 -3.536 -42.513 1.00 97.19 172 GLU A CA 1
ATOM 1404 C C . GLU A 1 172 ? 25.453 -2.831 -41.621 1.00 97.19 172 GLU A C 1
ATOM 1406 O O . GLU A 1 172 ? 25.046 -3.352 -40.586 1.00 97.19 172 GLU A O 1
ATOM 1411 N N . ASN A 1 173 ? 24.971 -1.649 -42.023 1.00 97.06 173 ASN A N 1
ATOM 1412 C CA . ASN A 1 173 ? 23.941 -0.934 -41.266 1.00 97.06 173 ASN A CA 1
ATOM 1413 C C . ASN A 1 173 ? 22.565 -1.622 -41.332 1.00 97.06 173 ASN A C 1
ATOM 1415 O O . ASN A 1 173 ? 21.821 -1.584 -40.354 1.00 97.06 173 ASN A O 1
ATOM 1419 N N . LEU A 1 174 ? 22.205 -2.224 -42.468 1.00 97.62 174 LEU A N 1
ATOM 1420 C CA . LEU A 1 174 ? 20.970 -3.001 -42.596 1.00 97.62 174 LEU A CA 1
ATOM 1421 C C . LEU A 1 174 ? 21.036 -4.285 -41.769 1.00 97.62 174 LEU A C 1
ATOM 1423 O O . LEU A 1 174 ? 20.051 -4.624 -41.122 1.00 97.62 174 LEU A O 1
ATOM 1427 N N . GLU A 1 175 ? 22.187 -4.953 -41.739 1.00 97.12 175 GLU A N 1
ATOM 1428 C CA . GLU A 1 175 ? 22.411 -6.148 -40.925 1.00 97.12 175 GLU A CA 1
ATOM 1429 C C . GLU A 1 175 ? 22.231 -5.843 -39.430 1.00 97.12 175 GLU A C 1
ATOM 1431 O O . GLU A 1 175 ? 21.458 -6.519 -38.754 1.00 97.12 175 GLU A O 1
ATOM 1436 N N . LEU A 1 176 ? 22.807 -4.739 -38.940 1.00 96.38 176 LEU A N 1
ATOM 1437 C CA . LEU A 1 176 ? 22.585 -4.273 -37.564 1.00 96.38 176 LEU A CA 1
ATOM 1438 C C . LEU A 1 176 ? 21.111 -3.946 -37.275 1.00 96.38 176 LEU A C 1
ATOM 1440 O O . LEU A 1 176 ? 20.601 -4.245 -36.196 1.00 96.38 176 LEU A O 1
ATOM 1444 N N . GLN A 1 177 ? 20.404 -3.328 -38.226 1.00 94.81 177 GLN A N 1
ATOM 1445 C CA . GLN A 1 177 ? 18.974 -3.048 -38.064 1.00 94.81 177 GLN A CA 1
ATOM 1446 C C . GLN A 1 177 ? 18.132 -4.324 -38.050 1.00 94.81 177 GLN A C 1
ATOM 1448 O O . GLN A 1 177 ? 17.127 -4.373 -37.338 1.00 94.81 177 GLN A O 1
ATOM 1453 N N . MET A 1 178 ? 18.516 -5.338 -38.825 1.00 95.81 178 MET A N 1
ATOM 1454 C CA . MET A 1 178 ? 17.866 -6.644 -38.801 1.00 95.81 178 MET A CA 1
ATOM 1455 C C . MET A 1 178 ? 18.047 -7.311 -37.440 1.00 95.81 178 MET A C 1
ATOM 1457 O O . MET A 1 178 ? 17.053 -7.749 -36.869 1.00 95.81 178 MET A O 1
ATOM 1461 N N . GLU A 1 179 ? 19.262 -7.305 -36.891 1.00 97.06 179 GLU A N 1
ATOM 1462 C CA . GLU A 1 179 ? 19.559 -7.875 -35.573 1.00 97.06 179 GLU A CA 1
ATOM 1463 C C . GLU A 1 179 ? 18.735 -7.202 -34.458 1.00 97.06 179 GLU A C 1
ATOM 1465 O O . GLU A 1 179 ? 18.045 -7.884 -33.704 1.00 97.06 179 GLU A O 1
ATOM 1470 N N . ASP A 1 180 ? 18.682 -5.866 -34.418 1.00 95.69 180 ASP A N 1
ATOM 1471 C CA . ASP A 1 180 ? 17.875 -5.112 -33.439 1.00 95.69 180 ASP A CA 1
ATOM 1472 C C . ASP A 1 180 ? 16.359 -5.366 -33.614 1.00 95.69 180 ASP A C 1
ATOM 1474 O O . ASP A 1 180 ? 15.590 -5.469 -32.653 1.00 95.69 180 ASP A O 1
ATOM 1478 N N . CYS A 1 181 ? 15.887 -5.535 -34.855 1.00 96.19 181 CYS A N 1
ATOM 1479 C CA . CYS A 1 181 ? 14.501 -5.940 -35.103 1.00 96.19 181 CYS A CA 1
ATOM 1480 C C . CYS A 1 181 ? 14.204 -7.362 -34.617 1.00 96.19 181 CYS A C 1
ATOM 1482 O O . CYS A 1 181 ? 13.126 -7.599 -34.064 1.00 96.19 181 CYS A O 1
ATOM 1484 N N . GLU A 1 182 ? 15.127 -8.300 -34.807 1.00 97.44 182 GLU A N 1
ATOM 1485 C CA . GLU A 1 182 ? 14.993 -9.669 -34.316 1.00 97.44 182 GLU A CA 1
ATOM 1486 C C . GLU A 1 182 ? 15.029 -9.728 -32.790 1.00 97.44 182 GLU A C 1
ATOM 1488 O O . GLU A 1 182 ? 14.187 -10.404 -32.192 1.00 97.44 182 GLU A O 1
ATOM 1493 N N . GLU A 1 183 ? 15.910 -8.960 -32.151 1.00 97.31 183 GLU A N 1
ATOM 1494 C CA . GLU A 1 183 ? 15.969 -8.848 -30.697 1.00 97.31 183 GLU A CA 1
ATOM 1495 C C . GLU A 1 183 ? 14.641 -8.316 -30.144 1.00 97.31 183 GLU A C 1
ATOM 1497 O O . GLU A 1 183 ? 14.001 -8.976 -29.322 1.00 97.31 183 GLU A O 1
ATOM 1502 N N . ARG A 1 184 ? 14.137 -7.193 -30.669 1.00 96.62 184 ARG A N 1
ATOM 1503 C CA . ARG A 1 184 ? 12.836 -6.642 -30.252 1.00 96.62 184 ARG A CA 1
ATOM 1504 C C . ARG A 1 184 ? 11.685 -7.618 -30.475 1.00 96.62 184 ARG A C 1
ATOM 1506 O O . ARG A 1 184 ? 10.792 -7.710 -29.634 1.00 96.62 184 ARG A O 1
ATOM 1513 N N . ARG A 1 185 ? 11.704 -8.382 -31.570 1.00 97.12 185 ARG A N 1
ATOM 1514 C CA . ARG A 1 185 ? 10.702 -9.425 -31.830 1.00 97.12 185 ARG A CA 1
ATOM 1515 C C . ARG A 1 185 ? 10.735 -10.512 -30.754 1.00 97.12 185 ARG A C 1
ATOM 1517 O O . ARG A 1 185 ? 9.677 -10.872 -30.246 1.00 97.12 185 ARG A O 1
ATOM 1524 N N . THR A 1 186 ? 11.916 -11.006 -30.383 1.00 97.62 186 THR A N 1
ATOM 1525 C CA . THR A 1 186 ? 12.040 -12.041 -29.339 1.00 97.62 186 THR A CA 1
ATOM 1526 C C . THR A 1 186 ? 11.629 -11.530 -27.955 1.00 97.62 186 THR A C 1
ATOM 1528 O O . THR A 1 186 ? 10.945 -12.244 -27.222 1.00 97.62 186 THR A O 1
ATOM 1531 N N . GLN A 1 187 ? 11.954 -10.277 -27.616 1.00 97.38 187 GLN A N 1
ATOM 1532 C CA . GLN A 1 187 ? 11.505 -9.632 -26.377 1.00 97.38 187 GLN A CA 1
ATOM 1533 C C . GLN A 1 187 ? 9.975 -9.501 -26.321 1.00 97.38 187 GLN A C 1
ATOM 1535 O O . GLN A 1 187 ? 9.358 -9.843 -25.311 1.00 97.38 187 GLN A O 1
ATOM 1540 N N . LEU A 1 188 ? 9.350 -9.048 -27.413 1.00 97.31 188 LEU A N 1
ATOM 1541 C CA . LEU A 1 188 ? 7.893 -8.939 -27.512 1.00 97.31 188 LEU A CA 1
ATOM 1542 C C . LEU A 1 188 ? 7.211 -10.308 -27.421 1.00 97.31 188 LEU A C 1
ATOM 1544 O O . LEU A 1 188 ? 6.206 -10.438 -26.728 1.00 97.31 188 LEU A O 1
ATOM 1548 N N . GLU A 1 189 ? 7.768 -11.339 -28.057 1.00 97.88 189 GLU A N 1
ATOM 1549 C CA . GLU A 1 189 ? 7.245 -12.704 -27.964 1.00 97.88 189 GLU A CA 1
ATOM 1550 C C . GLU A 1 189 ? 7.329 -13.252 -26.528 1.00 97.88 189 GLU A C 1
ATOM 1552 O O . GLU A 1 189 ? 6.393 -13.893 -26.047 1.00 97.88 189 GLU A O 1
ATOM 1557 N N . ALA A 1 190 ? 8.418 -12.967 -25.807 1.00 97.62 190 ALA A N 1
ATOM 1558 C CA . ALA A 1 190 ? 8.562 -13.342 -24.402 1.00 97.62 190 ALA A CA 1
ATOM 1559 C C . ALA A 1 190 ? 7.546 -12.617 -23.501 1.00 97.62 190 ALA A C 1
ATOM 1561 O O . ALA A 1 190 ? 6.937 -13.246 -22.632 1.00 97.62 190 ALA A O 1
ATOM 1562 N N . LEU A 1 191 ? 7.322 -11.317 -23.726 1.00 97.38 191 LEU A N 1
ATOM 1563 C CA . LEU A 1 191 ? 6.296 -10.547 -23.018 1.00 97.38 191 LEU A CA 1
ATOM 1564 C C . LEU A 1 191 ? 4.891 -11.074 -23.306 1.00 97.38 191 LEU A C 1
ATOM 1566 O O . LEU A 1 191 ? 4.102 -11.220 -22.377 1.00 97.38 191 LEU A O 1
ATOM 1570 N N . MET A 1 192 ? 4.595 -11.412 -24.561 1.00 96.56 192 MET A N 1
ATOM 1571 C CA . MET A 1 192 ? 3.312 -11.990 -24.951 1.00 96.56 192 MET A CA 1
ATOM 1572 C C . MET A 1 192 ? 3.054 -13.304 -24.206 1.00 96.56 192 MET A C 1
ATOM 1574 O O . MET A 1 192 ? 2.019 -13.437 -23.563 1.00 96.56 192 MET A O 1
ATOM 1578 N N . LYS A 1 193 ? 4.030 -14.222 -24.172 1.00 96.88 193 LYS A N 1
ATOM 1579 C CA . LYS A 1 193 ? 3.923 -15.485 -23.414 1.00 96.88 193 LYS A CA 1
ATOM 1580 C C . LYS A 1 193 ? 3.735 -15.260 -21.911 1.00 96.88 193 LYS A C 1
ATOM 1582 O O . LYS A 1 193 ? 3.000 -16.003 -21.264 1.00 96.88 193 LYS A O 1
ATOM 1587 N N . LYS A 1 194 ? 4.386 -14.241 -21.339 1.00 96.94 194 LYS A N 1
ATOM 1588 C CA . LYS A 1 194 ? 4.204 -13.868 -19.928 1.00 96.94 194 LYS A CA 1
ATOM 1589 C C . LYS A 1 194 ? 2.783 -13.366 -19.666 1.00 96.94 194 LYS A C 1
ATOM 1591 O O . LYS A 1 194 ? 2.161 -13.808 -18.707 1.00 96.94 194 LYS A O 1
ATOM 1596 N N . LEU A 1 195 ? 2.275 -12.478 -20.519 1.00 95.31 195 LEU A N 1
ATOM 1597 C CA . LEU A 1 195 ? 0.920 -11.941 -20.402 1.00 95.31 195 LEU A CA 1
ATOM 1598 C C . LEU A 1 195 ? -0.144 -13.020 -20.618 1.00 95.31 195 LEU A C 1
ATOM 1600 O O . LEU A 1 195 ? -1.122 -13.042 -19.886 1.00 95.31 195 LEU A O 1
ATOM 1604 N N . GLU A 1 196 ? 0.057 -13.951 -21.551 1.00 94.62 196 GLU A N 1
ATOM 1605 C CA . GLU A 1 196 ? -0.826 -15.111 -21.737 1.00 94.62 196 GLU A CA 1
ATOM 1606 C C . GLU A 1 196 ? -0.862 -16.005 -20.491 1.00 94.62 196 GLU A C 1
ATOM 1608 O O . GLU A 1 196 ? -1.926 -16.486 -20.099 1.00 94.62 196 GLU A O 1
ATOM 1613 N N . LEU A 1 197 ? 0.285 -16.210 -19.833 1.00 92.62 197 LEU A N 1
ATOM 1614 C CA . LEU A 1 197 ? 0.349 -16.945 -18.571 1.00 92.62 197 LEU A CA 1
ATOM 1615 C C . LEU A 1 197 ? -0.366 -16.187 -17.445 1.00 92.62 197 LEU A C 1
ATOM 1617 O O . LEU A 1 197 ? -1.133 -16.799 -16.708 1.00 92.62 197 LEU A O 1
ATOM 1621 N N . GLU A 1 198 ? -0.156 -14.875 -17.316 1.00 89.06 198 GLU A N 1
ATOM 1622 C CA . GLU A 1 198 ? -0.873 -14.031 -16.350 1.00 89.06 198 GLU A CA 1
ATOM 1623 C C . GLU A 1 198 ? -2.383 -14.024 -16.619 1.00 89.06 198 GLU A C 1
ATOM 1625 O O . GLU A 1 198 ? -3.176 -14.136 -15.689 1.00 89.06 198 GLU A O 1
ATOM 1630 N N . GLU A 1 199 ? -2.804 -13.970 -17.880 1.00 86.81 199 GLU A N 1
ATOM 1631 C CA . GLU A 1 199 ? -4.208 -14.053 -18.269 1.00 86.81 199 GLU A CA 1
ATOM 1632 C C . GLU A 1 199 ? -4.794 -15.429 -17.942 1.00 86.81 199 GLU A C 1
ATOM 1634 O O . GLU A 1 199 ? -5.893 -15.509 -17.400 1.00 86.81 199 GLU A O 1
ATOM 1639 N N . ALA A 1 200 ? -4.078 -16.519 -18.224 1.00 84.75 200 ALA A N 1
ATOM 1640 C CA . ALA A 1 200 ? -4.495 -17.861 -17.834 1.00 84.75 200 ALA A CA 1
ATOM 1641 C C . ALA A 1 200 ? -4.586 -17.980 -16.306 1.00 84.75 200 ALA A C 1
ATOM 1643 O O . ALA A 1 200 ? -5.564 -18.512 -15.785 1.00 84.75 200 ALA A O 1
ATOM 1644 N N . VAL A 1 201 ? -3.624 -17.418 -15.576 1.00 82.31 201 VAL A N 1
ATOM 1645 C CA . VAL A 1 201 ? -3.672 -17.314 -14.118 1.00 82.31 201 VAL A CA 1
ATOM 1646 C C . VAL A 1 201 ? -4.925 -16.551 -13.696 1.00 82.31 201 VAL A C 1
ATOM 1648 O O . VAL A 1 201 ? -5.682 -17.055 -12.887 1.00 82.31 201 VAL A O 1
ATOM 1651 N N . LEU A 1 202 ? -5.245 -15.401 -14.279 1.00 79.81 202 LEU A N 1
ATOM 1652 C CA . LEU A 1 202 ? -6.441 -14.636 -13.909 1.00 79.81 202 LEU A CA 1
ATOM 1653 C C . LEU A 1 202 ? -7.757 -15.321 -14.312 1.00 79.81 202 LEU A C 1
ATOM 1655 O O . LEU A 1 202 ? -8.743 -15.223 -13.587 1.00 79.81 202 LEU A O 1
ATOM 1659 N N . LYS A 1 203 ? -7.789 -16.030 -15.444 1.00 77.75 203 LYS A N 1
ATOM 1660 C CA . LYS A 1 203 ? -8.966 -16.779 -15.914 1.00 77.75 203 LYS A CA 1
ATOM 1661 C C . LYS A 1 203 ? -9.230 -18.033 -15.088 1.00 77.75 203 LYS A C 1
ATOM 1663 O O . LYS A 1 203 ? -10.389 -18.383 -14.875 1.00 77.75 203 LYS A O 1
ATOM 1668 N N . PHE A 1 204 ? -8.174 -18.729 -14.669 1.00 72.38 204 PHE A N 1
ATOM 1669 C CA . PHE A 1 204 ? -8.270 -20.045 -14.034 1.00 72.38 204 PHE A CA 1
ATOM 1670 C C . PHE A 1 204 ? -7.967 -20.030 -12.531 1.00 72.38 204 PHE A C 1
ATOM 1672 O O . PHE A 1 204 ? -8.358 -20.967 -11.834 1.00 72.38 204 PHE A O 1
ATOM 1679 N N . HIS A 1 205 ? -7.375 -18.963 -11.987 1.00 54.94 205 HIS A N 1
ATOM 1680 C CA . HIS A 1 205 ? -7.449 -18.687 -10.557 1.00 54.94 205 HIS A CA 1
ATOM 1681 C C . HIS A 1 205 ? -8.860 -18.210 -10.239 1.00 54.94 205 HIS A C 1
ATOM 1683 O O . HIS A 1 205 ? -9.198 -17.031 -10.317 1.00 54.94 205 HIS A O 1
ATOM 1689 N N . GLN A 1 206 ? -9.669 -19.147 -9.763 1.00 54.69 206 GLN A N 1
ATOM 1690 C CA . GLN A 1 206 ? -10.642 -18.802 -8.745 1.00 54.69 206 GLN A CA 1
ATOM 1691 C C . GLN A 1 206 ? -9.853 -18.246 -7.555 1.00 54.69 206 GLN A C 1
ATOM 1693 O O . GLN A 1 206 ? -9.265 -18.991 -6.771 1.00 54.69 206 GLN A O 1
ATOM 1698 N N . THR A 1 207 ? -9.831 -16.925 -7.394 1.00 51.88 207 THR A N 1
ATOM 1699 C CA . THR A 1 207 ? -9.713 -16.366 -6.047 1.00 51.88 207 THR A CA 1
ATOM 1700 C C . THR A 1 207 ? -10.757 -17.071 -5.164 1.00 51.88 207 THR A C 1
ATOM 1702 O O . THR A 1 207 ? -11.838 -17.407 -5.659 1.00 51.88 207 THR A O 1
ATOM 1705 N N . PRO A 1 208 ? -10.513 -17.315 -3.864 1.00 52.25 208 PRO A N 1
ATOM 1706 C CA . PRO A 1 208 ? -11.514 -17.906 -2.964 1.00 52.25 208 PRO A CA 1
ATOM 1707 C C . PRO A 1 208 ? -12.798 -17.058 -2.762 1.00 52.25 208 PRO A C 1
ATOM 1709 O O . PRO A 1 208 ? -13.431 -17.130 -1.709 1.00 52.25 208 PRO A O 1
ATOM 1712 N N . SER A 1 209 ? -13.197 -16.198 -3.705 1.00 55.06 209 SER A N 1
ATOM 1713 C CA . SER A 1 209 ? -14.005 -15.007 -3.442 1.00 55.06 209 SER A CA 1
ATOM 1714 C C . SER A 1 209 ? -15.443 -15.015 -3.962 1.00 55.06 209 SER A C 1
ATOM 1716 O O . SER A 1 209 ? -16.126 -14.020 -3.764 1.00 55.06 209 SER A O 1
ATOM 1718 N N . SER A 1 210 ? -15.987 -16.099 -4.521 1.00 55.41 210 SER A N 1
ATOM 1719 C CA . SER A 1 210 ? -17.449 -16.144 -4.758 1.00 55.41 210 SER A CA 1
ATOM 1720 C C . SER A 1 210 ? -18.209 -16.758 -3.570 1.00 55.41 210 SER A C 1
ATOM 1722 O O . SER A 1 210 ? -19.161 -16.176 -3.042 1.00 55.41 210 SER A O 1
ATOM 1724 N N . VAL A 1 211 ? -17.723 -17.889 -3.048 1.00 57.00 211 VAL A N 1
ATOM 1725 C CA . VAL A 1 211 ? -18.321 -18.551 -1.873 1.00 57.00 211 VAL A CA 1
ATOM 1726 C C . VAL A 1 211 ? -17.888 -17.869 -0.565 1.00 57.00 211 VAL A C 1
ATOM 1728 O O . VAL A 1 211 ? -18.697 -17.686 0.343 1.00 57.00 211 VAL A O 1
ATOM 1731 N N . GLY A 1 212 ? -16.633 -17.406 -0.483 1.00 65.56 212 GLY A N 1
ATOM 1732 C CA . GLY A 1 212 ? -16.116 -16.684 0.683 1.00 65.56 212 GLY A CA 1
ATOM 1733 C C . GLY A 1 212 ? -16.799 -15.332 0.897 1.00 65.56 212 GLY A C 1
ATOM 1734 O O . GLY A 1 212 ? -17.215 -15.030 2.014 1.00 65.56 212 GLY A O 1
ATOM 1735 N N . PHE A 1 213 ? -17.001 -14.556 -0.171 1.00 70.06 213 PHE A N 1
ATOM 1736 C CA . PHE A 1 213 ? -17.567 -13.208 -0.080 1.00 70.06 213 PHE A CA 1
ATOM 1737 C C . PHE A 1 213 ? -19.042 -13.207 0.331 1.00 70.06 213 PHE A C 1
ATOM 1739 O O . PHE A 1 213 ? -19.418 -12.475 1.240 1.00 70.06 213 PHE A O 1
ATOM 1746 N N . SER A 1 214 ? -19.867 -14.082 -0.252 1.00 74.12 214 SER A N 1
ATOM 1747 C CA . SER A 1 214 ? -21.280 -14.213 0.140 1.00 74.12 214 SER A CA 1
ATOM 1748 C C . SER A 1 214 ? -21.441 -14.692 1.589 1.00 74.12 214 SER A C 1
ATOM 1750 O O . SER A 1 214 ? -22.289 -14.185 2.329 1.00 74.12 214 SER A O 1
ATOM 1752 N N . SER A 1 215 ? -20.588 -15.620 2.039 1.00 82.06 215 SER A N 1
ATOM 1753 C CA . SER A 1 215 ? -20.585 -16.083 3.431 1.00 82.06 215 SER A CA 1
ATOM 1754 C C . SER A 1 215 ? -20.130 -14.998 4.415 1.00 82.06 215 SER A C 1
ATOM 1756 O O . SER A 1 215 ? -20.717 -14.860 5.490 1.00 82.06 215 SER A O 1
ATOM 1758 N N . LEU A 1 216 ? -19.135 -14.190 4.040 1.00 83.81 216 LEU A N 1
ATOM 1759 C CA . LEU A 1 216 ? -18.642 -13.067 4.833 1.00 83.81 216 LEU A CA 1
ATOM 1760 C C . LEU A 1 216 ? -19.686 -11.950 4.912 1.00 83.81 216 LEU A C 1
ATOM 1762 O O . LEU A 1 216 ? -19.992 -11.479 6.003 1.00 83.81 216 LEU A O 1
ATOM 1766 N N . GLN A 1 217 ? -20.300 -11.599 3.783 1.00 87.81 217 GLN A N 1
ATOM 1767 C CA . GLN A 1 217 ? -21.390 -10.629 3.710 1.00 87.81 217 GLN A CA 1
ATOM 1768 C C . GLN A 1 217 ? -22.556 -11.034 4.619 1.00 87.81 217 GLN A C 1
ATOM 1770 O O . GLN A 1 217 ? -23.078 -10.205 5.363 1.00 87.81 217 GLN A O 1
ATOM 1775 N N . LYS A 1 218 ? -22.937 -12.319 4.618 1.00 92.12 218 LYS A N 1
ATOM 1776 C CA . LYS A 1 218 ? -23.984 -12.837 5.507 1.00 92.12 218 LYS A CA 1
ATOM 1777 C C . LYS A 1 218 ? -23.589 -12.740 6.983 1.00 92.12 218 LYS A C 1
ATOM 1779 O O . LYS A 1 218 ? -24.413 -12.336 7.794 1.00 92.12 218 LYS A O 1
ATOM 1784 N N . LYS A 1 219 ? -22.340 -13.059 7.337 1.00 91.75 219 LYS A N 1
ATOM 1785 C CA . LYS A 1 219 ? -21.840 -12.904 8.715 1.00 91.75 219 LYS A CA 1
ATOM 1786 C C . LYS A 1 219 ? -21.865 -11.446 9.171 1.00 91.75 219 LYS A C 1
ATOM 1788 O O . LYS A 1 219 ? -22.351 -11.175 10.260 1.00 91.75 219 LYS A O 1
ATOM 1793 N N . MET A 1 220 ? -21.402 -10.516 8.336 1.00 90.94 220 MET A N 1
ATOM 1794 C CA . MET A 1 220 ? -21.420 -9.086 8.660 1.00 90.94 220 MET A CA 1
ATOM 1795 C C . MET A 1 220 ? -22.844 -8.562 8.836 1.00 90.94 220 MET A C 1
ATOM 1797 O O . MET A 1 220 ? -23.100 -7.815 9.773 1.00 90.94 220 MET A O 1
ATOM 1801 N N . LYS A 1 221 ? -23.781 -9.000 7.988 1.00 95.75 221 LYS A N 1
ATOM 1802 C CA . LYS A 1 221 ? -25.192 -8.637 8.125 1.00 95.75 221 LYS A CA 1
ATOM 1803 C C . LYS A 1 221 ? -25.795 -9.165 9.429 1.00 95.75 221 LYS A C 1
ATOM 1805 O O . LYS A 1 221 ? -26.450 -8.409 10.131 1.00 95.75 221 LYS A O 1
ATOM 1810 N N . ASN A 1 222 ? -25.521 -10.422 9.776 1.00 96.12 222 ASN A N 1
ATOM 1811 C CA . ASN A 1 222 ? -26.000 -11.004 11.029 1.00 96.12 222 ASN A CA 1
ATOM 1812 C C . ASN A 1 222 ? -25.442 -10.263 12.258 1.00 96.12 222 ASN A C 1
ATOM 1814 O O . ASN A 1 222 ? -26.198 -9.984 13.180 1.00 96.12 222 ASN A O 1
ATOM 1818 N N . MET A 1 223 ? -24.148 -9.912 12.263 1.00 95.06 223 MET A N 1
ATOM 1819 C CA . MET A 1 223 ? -23.559 -9.128 13.361 1.00 95.06 223 MET A CA 1
ATOM 1820 C C . MET A 1 223 ? -24.164 -7.726 13.453 1.00 95.06 223 MET A C 1
ATOM 1822 O O . MET A 1 223 ? -24.396 -7.231 14.549 1.00 95.06 223 MET A O 1
ATOM 1826 N N . LEU A 1 224 ? -24.440 -7.090 12.311 1.00 95.62 224 LEU A N 1
ATOM 1827 C CA . LEU A 1 224 ? -25.100 -5.789 12.286 1.00 95.62 224 LEU A CA 1
ATOM 1828 C C . LEU A 1 224 ? -26.511 -5.871 12.881 1.00 95.62 224 LEU A C 1
ATOM 1830 O O . LEU A 1 224 ? -26.866 -5.048 13.714 1.00 95.62 224 LEU A O 1
ATOM 1834 N N . GLU A 1 225 ? -27.295 -6.878 12.493 1.00 97.12 225 GLU A N 1
ATOM 1835 C CA . GLU A 1 225 ? -28.641 -7.097 13.034 1.00 97.12 225 GLU A CA 1
ATOM 1836 C C . GLU A 1 225 ? -28.613 -7.356 14.554 1.00 97.12 225 GLU A C 1
ATOM 1838 O O . GLU A 1 225 ? -29.467 -6.845 15.282 1.00 97.12 225 GLU A O 1
ATOM 1843 N N . GLU A 1 226 ? -27.618 -8.097 15.052 1.00 96.88 226 GLU A N 1
ATOM 1844 C CA . GLU A 1 226 ? -27.428 -8.350 16.486 1.00 96.88 226 GLU A CA 1
ATOM 1845 C C . GLU A 1 226 ? -27.052 -7.076 17.259 1.00 96.88 226 GLU A C 1
ATOM 1847 O O . GLU A 1 226 ? -27.662 -6.773 18.288 1.00 96.88 226 GLU A O 1
ATOM 1852 N N . GLU A 1 227 ? -26.111 -6.280 16.745 1.00 94.06 227 GLU A N 1
ATOM 1853 C CA . GLU A 1 227 ? -25.712 -5.016 17.372 1.00 94.06 227 GLU A CA 1
ATOM 1854 C C . GLU A 1 227 ? -26.829 -3.964 17.318 1.00 94.06 227 GLU A C 1
ATOM 1856 O O . GLU A 1 227 ? -27.055 -3.245 18.294 1.00 94.06 227 GLU A O 1
ATOM 1861 N N . GLU A 1 228 ? -27.613 -3.910 16.238 1.00 96.44 228 GLU A N 1
ATOM 1862 C CA . GLU A 1 228 ? -28.808 -3.067 16.169 1.00 96.44 228 GLU A CA 1
ATOM 1863 C C . GLU A 1 228 ? -29.869 -3.493 17.194 1.00 96.44 228 GLU A C 1
ATOM 1865 O O . GLU A 1 228 ? -30.477 -2.638 17.847 1.00 96.44 228 GLU A O 1
ATOM 1870 N N . ALA A 1 229 ? -30.094 -4.798 17.374 1.00 97.06 229 ALA A N 1
ATOM 1871 C CA . ALA A 1 229 ? -31.019 -5.309 18.383 1.00 97.06 229 ALA A CA 1
ATOM 1872 C C . ALA A 1 229 ? -30.549 -4.958 19.802 1.00 97.06 229 ALA A C 1
ATOM 1874 O O . ALA A 1 229 ? -31.343 -4.486 20.626 1.00 97.06 229 ALA A O 1
ATOM 1875 N N . ARG A 1 230 ? -29.249 -5.107 20.069 1.00 96.81 230 ARG A N 1
ATOM 1876 C CA . ARG A 1 230 ? -28.628 -4.736 21.342 1.00 96.81 230 ARG A CA 1
ATOM 1877 C C . ARG A 1 230 ? -28.749 -3.238 21.612 1.00 96.81 230 ARG A C 1
ATOM 1879 O O . ARG A 1 230 ? -29.129 -2.845 22.717 1.00 96.81 230 ARG A O 1
ATOM 1886 N N . LEU A 1 231 ? -28.501 -2.397 20.608 1.00 96.25 231 LEU A N 1
ATOM 1887 C CA . LEU A 1 231 ? -28.658 -0.948 20.715 1.00 96.25 231 LEU A CA 1
ATOM 1888 C C . LEU A 1 231 ? -30.105 -0.568 21.044 1.00 96.25 231 LEU A C 1
ATOM 1890 O O . LEU A 1 231 ? -30.337 0.201 21.978 1.00 96.25 231 LEU A O 1
ATOM 1894 N N . ARG A 1 232 ? -31.084 -1.144 20.334 1.00 96.69 232 ARG A N 1
ATOM 1895 C CA . ARG A 1 232 ? -32.513 -0.909 20.603 1.00 96.69 232 ARG A CA 1
ATOM 1896 C C . ARG A 1 232 ? -32.892 -1.300 22.029 1.00 96.69 232 ARG A C 1
ATOM 1898 O O . ARG A 1 232 ? -33.652 -0.584 22.680 1.00 96.69 232 ARG A O 1
ATOM 1905 N N . GLN A 1 233 ? -32.349 -2.404 22.543 1.00 96.88 233 GLN A N 1
ATOM 1906 C CA . GLN A 1 233 ? -32.588 -2.835 23.920 1.00 96.88 233 GLN A CA 1
ATOM 1907 C C . GLN A 1 233 ? -32.023 -1.834 24.939 1.00 96.88 233 GLN A C 1
ATOM 1909 O O . GLN A 1 233 ? -32.723 -1.459 25.881 1.00 96.88 233 GLN A O 1
ATOM 1914 N N . VAL A 1 234 ? -30.786 -1.367 24.745 1.00 96.50 234 VAL A N 1
ATOM 1915 C CA . VAL A 1 234 ? -30.156 -0.370 25.627 1.00 96.50 234 VAL A CA 1
ATOM 1916 C C . VAL A 1 234 ? -30.909 0.959 25.582 1.00 96.50 234 VAL A C 1
ATOM 1918 O O . VAL A 1 234 ? -31.179 1.532 26.634 1.00 96.50 234 VAL A O 1
ATOM 1921 N N . GLN A 1 235 ? -31.316 1.420 24.399 1.00 96.62 235 GLN A N 1
ATOM 1922 C CA . GLN A 1 235 ? -32.126 2.632 24.245 1.00 96.62 235 GLN A CA 1
ATOM 1923 C C . GLN A 1 235 ? -33.473 2.516 24.963 1.00 96.62 235 GLN A C 1
ATOM 1925 O O . GLN A 1 235 ? -33.870 3.433 25.676 1.00 96.62 235 GLN A O 1
ATOM 1930 N N . ASN A 1 236 ? -34.158 1.376 24.841 1.00 96.88 236 ASN A N 1
ATOM 1931 C CA . ASN A 1 236 ? -35.413 1.141 25.553 1.00 96.88 236 ASN A CA 1
ATOM 1932 C C . ASN A 1 236 ? -35.211 1.168 27.078 1.00 96.88 236 ASN A C 1
ATOM 1934 O O . ASN A 1 236 ? -35.969 1.814 27.799 1.00 96.88 236 ASN A O 1
ATOM 1938 N N . ASN A 1 237 ? -34.156 0.523 27.579 1.00 96.38 237 ASN A N 1
ATOM 1939 C CA . ASN A 1 237 ? -33.824 0.552 29.003 1.00 96.38 237 ASN A CA 1
ATOM 1940 C C . ASN A 1 237 ? -33.485 1.970 29.484 1.00 96.38 237 ASN A C 1
ATOM 1942 O O . ASN A 1 237 ? -33.951 2.378 30.545 1.00 96.38 237 ASN A O 1
ATOM 1946 N N . MET A 1 238 ? -32.731 2.739 28.695 1.00 96.06 238 MET A N 1
ATOM 1947 C CA . MET A 1 238 ? -32.417 4.134 28.999 1.00 96.06 238 MET A CA 1
ATOM 1948 C C . MET A 1 238 ? -33.685 4.987 29.076 1.00 96.06 238 MET A C 1
ATOM 1950 O O . MET A 1 238 ? -33.865 5.720 30.045 1.00 96.06 238 MET A O 1
ATOM 1954 N N . ASN A 1 239 ? -34.597 4.841 28.113 1.00 96.69 239 ASN A N 1
ATOM 1955 C CA . ASN A 1 239 ? -35.866 5.567 28.102 1.00 96.69 239 ASN A CA 1
ATOM 1956 C C . ASN A 1 239 ? -36.715 5.242 29.339 1.00 96.69 239 ASN A C 1
ATOM 1958 O O . ASN A 1 239 ? -37.259 6.151 29.961 1.00 96.69 239 ASN A O 1
ATOM 1962 N N . LYS A 1 240 ? -36.787 3.967 29.747 1.00 96.56 240 LYS A N 1
ATOM 1963 C CA . LYS A 1 240 ? -37.477 3.561 30.985 1.00 96.56 240 LYS A CA 1
ATOM 1964 C C . LYS A 1 240 ? -36.849 4.198 32.225 1.00 96.56 240 LYS A C 1
ATOM 1966 O O . LYS A 1 240 ? -37.570 4.710 33.076 1.00 96.56 240 LYS A O 1
ATOM 1971 N N . SER A 1 241 ? -35.519 4.210 32.316 1.00 95.81 241 SER A N 1
ATOM 1972 C CA . SER A 1 241 ? -34.801 4.853 33.423 1.00 95.81 241 SER A CA 1
ATOM 1973 C C . SER A 1 241 ? -35.028 6.366 33.458 1.00 95.81 241 SER A C 1
ATOM 1975 O O . SER A 1 241 ? -35.245 6.926 34.530 1.00 95.81 241 SER A O 1
ATOM 1977 N N . GLN A 1 242 ? -35.037 7.030 32.299 1.00 95.06 242 GLN A N 1
ATOM 1978 C CA . GLN A 1 242 ? -35.347 8.459 32.192 1.00 95.06 242 GLN A CA 1
ATOM 1979 C C . GLN A 1 242 ? -36.790 8.766 32.606 1.00 95.06 242 GLN A C 1
ATOM 1981 O O . GLN A 1 242 ? -37.024 9.727 33.335 1.00 95.06 242 GLN A O 1
ATOM 1986 N N . GLN A 1 243 ? -37.755 7.939 32.194 1.00 95.69 243 GLN A N 1
ATOM 1987 C CA . GLN A 1 243 ? -39.151 8.068 32.620 1.00 95.69 243 GLN A CA 1
ATOM 1988 C C . GLN A 1 243 ? -39.294 7.896 34.133 1.00 95.69 243 GLN A C 1
ATOM 1990 O O . GLN A 1 243 ? -39.950 8.712 34.778 1.00 95.69 243 GLN A O 1
ATOM 1995 N N . LEU A 1 244 ? -38.649 6.882 34.715 1.00 95.81 244 LEU A N 1
ATOM 1996 C CA . LEU A 1 244 ? -38.661 6.664 36.161 1.00 95.81 244 LEU A CA 1
ATOM 1997 C C . LEU A 1 244 ? -38.063 7.859 36.913 1.00 95.81 244 LEU A C 1
ATOM 1999 O O . LEU A 1 244 ? -38.647 8.319 37.892 1.00 95.81 244 LEU A O 1
ATOM 2003 N N . LEU A 1 245 ? -36.936 8.391 36.435 1.00 94.88 245 LEU A N 1
ATOM 2004 C CA . LEU A 1 245 ? -36.309 9.572 37.022 1.00 94.88 245 LEU A CA 1
ATOM 2005 C C . LEU A 1 245 ? -37.251 10.781 36.988 1.00 94.88 245 LEU A C 1
ATOM 2007 O O . LEU A 1 245 ? -37.399 11.462 37.999 1.00 94.88 245 LEU A O 1
ATOM 2011 N N . LEU A 1 246 ? -37.929 11.011 35.861 1.00 94.56 246 LEU A N 1
ATOM 2012 C CA . LEU A 1 246 ? -38.899 12.096 35.729 1.00 94.56 246 LEU A CA 1
ATOM 2013 C C . LEU A 1 246 ? -40.077 11.926 36.699 1.00 94.56 246 LEU A C 1
ATOM 2015 O O . LEU A 1 246 ? -40.498 12.901 37.321 1.00 94.56 246 LEU A O 1
ATOM 2019 N N . VAL A 1 247 ? -40.593 10.704 36.861 1.00 95.12 247 VAL A N 1
ATOM 2020 C CA . VAL A 1 247 ? -41.671 10.403 37.818 1.00 95.12 247 VAL A CA 1
ATOM 2021 C C . VAL A 1 247 ? -41.220 10.683 39.251 1.00 95.12 247 VAL A C 1
ATOM 2023 O O . VAL A 1 247 ? -41.955 11.323 39.999 1.00 95.12 247 VAL A O 1
ATOM 2026 N N . ILE A 1 248 ? -40.009 10.264 39.627 1.00 93.06 248 ILE A N 1
ATOM 2027 C CA . ILE A 1 248 ? -39.448 10.515 40.962 1.00 93.06 248 ILE A CA 1
ATOM 2028 C C . ILE A 1 248 ? -39.262 12.015 41.192 1.00 93.06 248 ILE A C 1
ATOM 2030 O O . ILE A 1 248 ? -39.727 12.531 42.204 1.00 93.06 248 ILE A O 1
ATOM 2034 N N . GLN A 1 249 ? -38.649 12.730 40.247 1.00 92.06 249 GLN A N 1
ATOM 2035 C CA . GLN A 1 249 ? -38.453 14.177 40.338 1.00 92.06 249 GLN A CA 1
ATOM 2036 C C . GLN A 1 249 ? -39.791 14.911 40.485 1.00 92.06 249 GLN A C 1
ATOM 2038 O O . GLN A 1 249 ? -39.957 15.719 41.395 1.00 92.06 249 GLN A O 1
ATOM 2043 N N . THR A 1 250 ? -40.778 14.555 39.661 1.00 92.00 250 THR A N 1
ATOM 2044 C CA . THR A 1 250 ? -42.134 15.116 39.737 1.00 92.00 250 THR A CA 1
ATOM 2045 C C . THR A 1 250 ? -42.807 14.783 41.073 1.00 92.00 250 THR A C 1
ATOM 2047 O O . THR A 1 250 ? -43.504 15.617 41.647 1.00 92.00 250 THR A O 1
ATOM 2050 N N . GLY A 1 251 ? -42.608 13.573 41.602 1.00 92.25 251 GLY A N 1
ATOM 2051 C CA . GLY A 1 251 ? -43.107 13.162 42.915 1.00 92.25 251 GLY A CA 1
ATOM 2052 C C . GLY A 1 251 ? -42.502 13.981 44.058 1.00 92.25 251 GLY A C 1
ATOM 2053 O O . GLY A 1 251 ? -43.238 14.455 44.924 1.00 92.25 251 GLY A O 1
ATOM 2054 N N . ILE A 1 252 ? -41.186 14.203 44.022 1.00 90.62 252 ILE A N 1
ATOM 2055 C CA . ILE A 1 252 ? -40.456 15.035 44.988 1.00 90.62 252 ILE A CA 1
ATOM 2056 C C . ILE A 1 252 ? -40.928 16.488 44.905 1.00 90.62 252 ILE A C 1
ATOM 2058 O O . ILE A 1 252 ? -41.230 17.086 45.934 1.00 90.62 252 ILE A O 1
ATOM 2062 N N . ASP A 1 253 ? -41.067 17.041 43.699 1.00 87.50 253 ASP A N 1
ATOM 2063 C CA . ASP A 1 253 ? -41.563 18.405 43.491 1.00 87.50 253 ASP A CA 1
ATOM 2064 C C . ASP A 1 253 ? -42.989 18.579 44.033 1.00 87.50 253 ASP A C 1
ATOM 2066 O O . ASP A 1 253 ? -43.278 19.539 44.749 1.00 87.50 253 ASP A O 1
ATOM 2070 N N . ASN A 1 254 ? -43.876 17.616 43.767 1.00 90.19 254 ASN A N 1
ATOM 2071 C CA . ASN A 1 254 ? -45.239 17.624 44.297 1.00 90.19 254 ASN A CA 1
ATOM 2072 C C . ASN A 1 254 ? -45.272 17.556 45.830 1.00 90.19 254 ASN A C 1
ATOM 2074 O O . ASN A 1 254 ? -46.066 18.258 46.462 1.00 90.19 254 ASN A O 1
ATOM 2078 N N . LEU A 1 255 ? -44.434 16.712 46.436 1.00 88.38 255 LEU A N 1
ATOM 2079 C CA . LEU A 1 255 ? -44.327 16.603 47.889 1.00 88.38 255 LEU A CA 1
ATOM 2080 C C . LEU A 1 255 ? -43.802 17.909 48.498 1.00 88.38 255 LEU A C 1
ATOM 2082 O O . LEU A 1 255 ? -44.389 18.425 49.450 1.00 88.38 255 LEU A O 1
ATOM 2086 N N . TYR A 1 256 ? -42.761 18.483 47.899 1.00 87.19 256 TYR A N 1
ATOM 2087 C CA . TYR A 1 256 ? -42.165 19.748 48.310 1.00 87.19 256 TYR A CA 1
ATOM 2088 C C . TYR A 1 256 ? -43.183 20.895 48.292 1.00 87.19 256 TYR A C 1
ATOM 2090 O O . TYR A 1 256 ? -43.339 21.589 49.297 1.00 87.19 256 TYR A O 1
ATOM 2098 N N . ILE A 1 257 ? -43.949 21.045 47.204 1.00 86.31 257 ILE A N 1
ATOM 2099 C CA . ILE A 1 257 ? -44.999 22.072 47.077 1.00 86.31 257 ILE A CA 1
ATOM 2100 C C . ILE A 1 257 ? -46.091 21.896 48.142 1.00 86.31 257 ILE A C 1
ATOM 2102 O O . ILE A 1 257 ? -46.577 22.878 48.698 1.00 86.31 257 ILE A O 1
ATOM 2106 N N . ARG A 1 258 ? -46.486 20.660 48.471 1.00 84.38 258 ARG A N 1
ATOM 2107 C CA . ARG A 1 258 ? -47.486 20.419 49.529 1.00 84.38 258 ARG A CA 1
ATOM 2108 C C . ARG A 1 258 ? -46.949 20.759 50.914 1.00 84.38 258 ARG A C 1
ATOM 2110 O O . ARG A 1 258 ? -47.685 21.283 51.746 1.00 84.38 258 ARG A O 1
ATOM 2117 N N . LEU A 1 259 ? -45.678 20.460 51.165 1.00 82.38 259 LEU A N 1
ATOM 2118 C CA . LEU A 1 259 ? -45.056 20.664 52.466 1.00 82.38 259 LEU A CA 1
ATOM 2119 C C . LEU A 1 259 ? -44.640 22.116 52.696 1.00 82.38 259 LEU A C 1
ATOM 2121 O O . LEU A 1 259 ? -44.683 22.557 53.842 1.00 82.38 259 LEU A O 1
ATOM 2125 N N . ILE A 1 260 ? -44.276 22.889 51.667 1.00 80.81 260 ILE A N 1
ATOM 2126 C CA . ILE A 1 260 ? -43.790 24.269 51.837 1.00 80.81 260 ILE A CA 1
ATOM 2127 C C . ILE A 1 260 ? -44.819 25.170 52.535 1.00 80.81 260 ILE A C 1
ATOM 2129 O O . ILE A 1 260 ? -44.448 25.922 53.431 1.00 80.81 260 ILE A O 1
ATOM 2133 N N . GLY A 1 261 ? -46.111 24.998 52.235 1.00 69.81 261 GLY A N 1
ATOM 2134 C CA . GLY A 1 261 ? -47.209 25.790 52.804 1.00 69.81 261 GLY A CA 1
ATOM 2135 C C . GLY A 1 261 ? -47.529 25.517 54.280 1.00 69.81 261 GLY A C 1
ATOM 2136 O O . GLY A 1 261 ? -48.347 26.221 54.868 1.00 69.81 261 GLY A O 1
ATOM 2137 N N . ILE A 1 262 ? -46.905 24.515 54.905 1.00 71.75 262 ILE A N 1
ATOM 2138 C CA . ILE A 1 262 ? -47.126 24.197 56.319 1.00 71.75 262 ILE A CA 1
ATOM 2139 C C . ILE A 1 262 ? -46.188 25.060 57.176 1.00 71.75 262 ILE A C 1
ATOM 2141 O O . ILE A 1 262 ? -44.980 24.820 57.212 1.00 71.75 262 ILE A O 1
ATOM 2145 N N . ALA A 1 263 ? -46.726 26.075 57.856 1.00 58.53 263 ALA A N 1
ATOM 2146 C CA . ALA A 1 263 ? -45.946 26.989 58.693 1.00 58.53 263 ALA A CA 1
ATOM 2147 C C . ALA A 1 263 ? -45.509 26.323 60.020 1.00 58.53 263 ALA A C 1
ATOM 2149 O O . ALA A 1 263 ? -46.372 25.921 60.811 1.00 58.53 263 ALA A O 1
ATOM 2150 N N . PRO A 1 264 ? -44.199 26.232 60.325 1.00 56.78 264 PRO A N 1
ATOM 2151 C CA . PRO A 1 264 ? -43.727 25.813 61.638 1.00 56.78 264 PRO A CA 1
ATOM 2152 C C . PRO A 1 264 ? -43.915 26.966 62.630 1.00 56.78 264 PRO A C 1
ATOM 2154 O O . PRO A 1 264 ? -43.260 28.004 62.537 1.00 56.78 264 PRO A O 1
ATOM 2157 N N . GLN A 1 265 ? -44.800 26.801 63.612 1.00 49.34 265 GLN A N 1
ATOM 2158 C CA . GLN A 1 265 ? -44.764 27.662 64.792 1.00 49.34 265 GL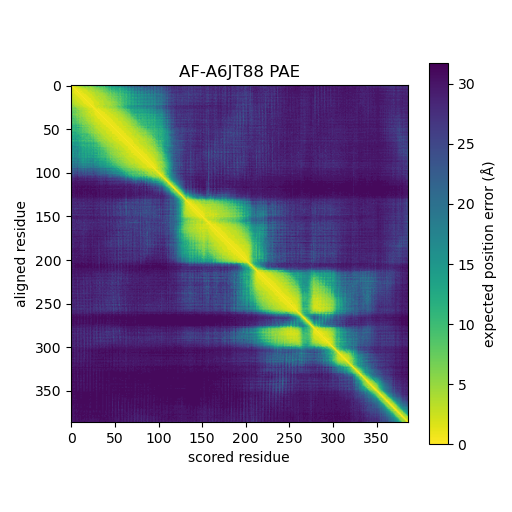N A CA 1
ATOM 2159 C C . GLN A 1 265 ? -43.549 27.246 65.627 1.00 49.34 265 GLN A C 1
ATOM 2161 O O . GLN A 1 265 ? -43.516 26.138 66.153 1.00 49.34 265 GLN A O 1
ATOM 2166 N N . ALA A 1 266 ? -42.583 28.162 65.718 1.00 48.81 266 ALA A N 1
ATOM 2167 C CA . ALA A 1 266 ? -41.309 28.067 66.429 1.00 48.81 266 ALA A CA 1
ATOM 2168 C C . ALA A 1 266 ? -40.220 27.234 65.730 1.00 48.81 266 ALA A C 1
ATOM 2170 O O . ALA A 1 266 ? -40.025 26.071 66.040 1.00 48.81 266 ALA A O 1
ATOM 2171 N N . PHE A 1 267 ? -39.478 27.855 64.808 1.00 41.06 267 PHE A N 1
ATOM 2172 C CA . PHE A 1 267 ? -38.031 28.090 64.939 1.00 41.06 267 PHE A CA 1
ATOM 2173 C C . PHE A 1 267 ? -37.561 28.999 63.796 1.00 41.06 267 PHE A C 1
ATOM 2175 O O . PHE A 1 267 ? -37.877 28.790 62.627 1.00 41.06 267 PHE A O 1
ATOM 2182 N N . GLN A 1 268 ? -36.818 30.047 64.151 1.00 50.00 268 GLN A N 1
ATOM 2183 C CA . GLN A 1 268 ? -36.217 30.968 63.199 1.00 50.00 268 GLN A CA 1
ATOM 2184 C C . GLN A 1 268 ? -35.071 30.308 62.429 1.00 50.00 268 GLN A C 1
ATOM 2186 O O . GLN A 1 268 ? -33.998 30.073 62.978 1.00 50.00 268 GLN A O 1
ATOM 2191 N N . LYS A 1 269 ? -35.310 30.066 61.144 1.00 46.31 269 LYS A N 1
ATOM 2192 C CA . LYS A 1 269 ? -34.466 30.418 59.992 1.00 46.31 269 LYS A CA 1
ATOM 2193 C C . LYS A 1 269 ? -35.176 29.814 58.788 1.00 46.31 269 LYS A C 1
ATOM 2195 O O . LYS A 1 269 ? -34.903 28.684 58.396 1.00 46.31 269 LYS A O 1
ATOM 2200 N N . GLU A 1 270 ? -36.103 30.573 58.210 1.00 47.31 270 GLU A N 1
ATOM 2201 C CA . GLU A 1 270 ? -36.371 30.425 56.782 1.00 47.31 270 GLU A CA 1
ATOM 2202 C C . GLU A 1 270 ? -35.045 30.728 56.083 1.00 47.31 270 GLU A C 1
ATOM 2204 O O . GLU A 1 270 ? -34.677 31.880 55.857 1.00 47.31 270 GLU A O 1
ATOM 2209 N N . ILE A 1 271 ? -34.256 29.679 55.839 1.00 47.09 271 ILE A N 1
ATOM 2210 C CA . ILE A 1 271 ? -33.246 29.716 54.792 1.00 47.09 271 ILE A CA 1
ATOM 2211 C C . ILE A 1 271 ? -34.048 30.089 53.560 1.00 47.09 271 ILE A C 1
ATOM 2213 O O . ILE A 1 271 ? -34.964 29.351 53.196 1.00 47.09 271 ILE A O 1
ATOM 2217 N N . ALA A 1 272 ? -33.765 31.284 53.035 1.00 47.22 272 ALA A N 1
ATOM 2218 C CA . ALA A 1 272 ? -34.407 31.848 51.865 1.00 47.22 272 ALA A CA 1
ATOM 2219 C C . ALA A 1 272 ? -34.679 30.722 50.871 1.00 47.22 272 ALA A C 1
ATOM 2221 O O . ALA A 1 272 ? -33.742 30.081 50.389 1.00 47.22 272 ALA A O 1
ATOM 2222 N N . VAL A 1 273 ? -35.964 30.432 50.665 1.00 56.16 273 VAL A N 1
ATOM 2223 C CA . VAL A 1 273 ? -36.416 29.477 49.663 1.00 56.16 273 VAL A CA 1
ATOM 2224 C C . VAL A 1 273 ? -35.973 30.064 48.332 1.00 56.16 273 VAL A C 1
ATOM 2226 O O . VAL A 1 273 ? -36.624 30.939 47.774 1.00 56.16 273 VAL A O 1
ATOM 2229 N N . SER A 1 274 ? -34.784 29.672 47.890 1.00 48.47 274 SER A N 1
ATOM 2230 C CA . SER A 1 274 ? -34.307 29.986 46.558 1.00 48.47 274 SER A CA 1
ATOM 2231 C C . SER A 1 274 ? -35.058 29.073 45.606 1.00 48.47 274 SER A C 1
ATOM 2233 O O . SER A 1 274 ? -35.085 27.859 45.818 1.00 48.47 274 SER A O 1
ATOM 2235 N N . ASP A 1 275 ? -35.599 29.643 44.534 1.00 53.50 275 ASP A N 1
ATOM 2236 C CA . ASP A 1 275 ? -36.285 28.969 43.418 1.00 53.50 275 ASP A CA 1
ATOM 2237 C C . ASP A 1 275 ? -35.408 27.940 42.656 1.00 53.50 275 ASP A C 1
ATOM 2239 O O . ASP A 1 275 ? -35.751 27.475 41.572 1.00 53.50 275 ASP A O 1
ATOM 2243 N N . THR A 1 276 ? -34.256 27.554 43.207 1.00 57.38 276 THR A N 1
ATOM 2244 C CA . THR A 1 276 ? -33.203 26.762 42.561 1.00 57.38 276 THR A CA 1
ATOM 2245 C C . THR A 1 276 ? -32.661 25.667 43.484 1.00 57.38 276 THR A C 1
ATOM 2247 O O . THR A 1 276 ? -31.449 25.468 43.573 1.00 57.38 276 THR A O 1
ATOM 2250 N N . LEU A 1 277 ? -33.528 24.991 44.241 1.00 65.19 277 LEU A N 1
ATOM 2251 C CA . LEU A 1 277 ? -33.116 23.839 45.045 1.00 65.19 277 LEU A CA 1
ATOM 2252 C C . LEU A 1 277 ? -33.099 22.571 44.174 1.00 65.19 277 LEU A C 1
ATOM 2254 O O . LEU A 1 277 ? -34.107 22.236 43.548 1.00 65.19 277 LEU A O 1
ATOM 2258 N N . ASP A 1 278 ? -31.949 21.891 44.128 1.00 79.31 278 ASP A N 1
ATOM 2259 C CA . ASP A 1 278 ? -31.765 20.616 43.419 1.00 79.31 278 ASP A CA 1
ATOM 2260 C C . ASP A 1 278 ? -32.670 19.505 43.998 1.00 79.31 278 ASP A C 1
ATOM 2262 O O . ASP A 1 278 ? -33.136 19.608 45.137 1.00 79.31 278 ASP A O 1
ATOM 2266 N N . VAL A 1 279 ? -32.925 18.437 43.231 1.00 80.62 279 VAL A N 1
ATOM 2267 C CA . VAL A 1 279 ? -33.850 17.337 43.582 1.00 80.62 279 VAL A CA 1
ATOM 2268 C C . VAL A 1 279 ? -33.524 16.739 44.953 1.00 80.62 279 VAL A C 1
ATOM 2270 O O . VAL A 1 279 ? -34.430 16.510 45.754 1.00 80.62 279 VAL A O 1
ATOM 2273 N N . TYR A 1 280 ? -32.239 16.560 45.261 1.00 84.00 280 TYR A N 1
ATOM 2274 C CA . TYR A 1 280 ? -31.787 16.074 46.567 1.00 84.00 280 TYR A CA 1
ATOM 2275 C C . TYR A 1 280 ? -32.060 17.078 47.693 1.00 84.00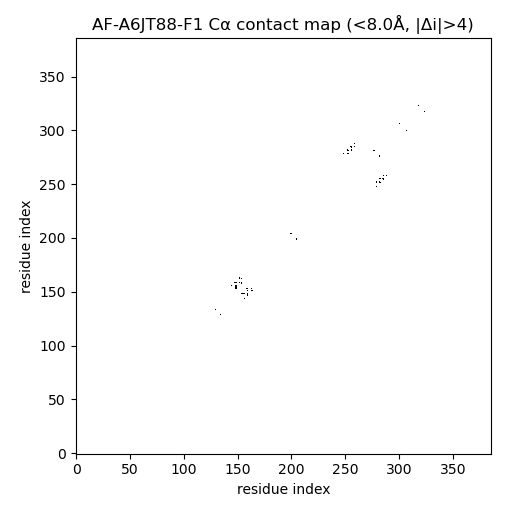 280 TYR A C 1
ATOM 2277 O O . TYR A 1 280 ? -32.564 16.695 48.742 1.00 84.00 280 TYR A O 1
ATOM 2285 N N . GLY A 1 281 ? -31.839 18.375 47.460 1.00 85.00 281 GLY A N 1
ATOM 2286 C CA . GLY A 1 281 ? -32.136 19.407 48.457 1.00 85.00 281 GLY A CA 1
ATOM 2287 C C . GLY A 1 281 ? -33.633 19.523 48.762 1.00 85.00 281 GLY A C 1
ATOM 2288 O O . GLY A 1 281 ? -34.021 19.727 49.913 1.00 85.00 281 GLY A O 1
ATOM 2289 N N . LYS A 1 282 ? -34.496 19.349 47.750 1.00 86.44 282 LYS A N 1
ATOM 2290 C CA . LYS A 1 282 ? -35.954 19.283 47.943 1.00 86.44 282 LYS A CA 1
ATOM 2291 C C . LYS A 1 282 ? -36.355 18.060 48.762 1.00 86.44 282 LYS A C 1
ATOM 2293 O O . LYS A 1 282 ? -37.243 18.175 49.605 1.00 86.44 282 LYS A O 1
ATOM 2298 N N . LEU A 1 283 ? -35.706 16.919 48.538 1.00 88.81 283 LEU A N 1
ATOM 2299 C CA . LEU A 1 283 ? -35.961 15.690 49.283 1.00 88.81 283 LEU A CA 1
ATOM 2300 C C . LEU A 1 283 ? -35.537 15.813 50.755 1.00 88.81 283 LEU A C 1
ATOM 2302 O O . LEU A 1 283 ? -36.360 15.528 51.622 1.00 88.81 283 LEU A O 1
ATOM 2306 N N . ASP A 1 284 ? -34.341 16.335 51.038 1.00 85.44 284 ASP A N 1
ATOM 2307 C CA . ASP A 1 284 ? -33.851 16.581 52.406 1.00 85.44 284 ASP A CA 1
ATOM 2308 C C . ASP A 1 284 ? -34.774 17.548 53.173 1.00 85.44 284 ASP A C 1
ATOM 2310 O O . ASP A 1 284 ? -35.086 17.350 54.350 1.00 85.44 284 ASP A O 1
ATOM 2314 N N . TYR A 1 285 ? -35.279 18.585 52.492 1.00 85.06 285 TYR A N 1
ATOM 2315 C CA . TYR A 1 285 ? -36.278 19.492 53.063 1.00 85.06 285 TYR A CA 1
ATOM 2316 C C . TYR A 1 285 ? -37.585 18.763 53.403 1.00 85.06 285 TYR A C 1
ATOM 2318 O O . TYR A 1 285 ? -38.158 18.978 54.476 1.00 85.06 285 TYR A O 1
ATOM 2326 N N . CYS A 1 286 ? -38.067 17.903 52.499 1.00 86.81 286 CYS A N 1
ATOM 2327 C CA . CYS A 1 286 ? -39.269 17.106 52.733 1.00 86.81 286 CYS A CA 1
ATOM 2328 C C . CYS A 1 286 ? -39.079 16.144 53.910 1.00 86.81 286 CYS A C 1
ATOM 2330 O O . CYS A 1 286 ? -39.967 16.058 54.755 1.00 86.81 286 CYS A O 1
ATOM 2332 N N . GLU A 1 287 ? -37.932 15.470 54.002 1.00 87.25 287 GLU A N 1
ATOM 2333 C CA . GLU A 1 287 ? -37.596 14.553 55.095 1.00 87.25 287 GLU A CA 1
ATOM 2334 C C . GLU A 1 287 ? -37.617 15.271 56.449 1.00 87.25 287 GLU A C 1
ATOM 2336 O O . GLU A 1 287 ? -38.364 14.874 57.346 1.00 87.25 287 GLU A O 1
ATOM 2341 N N . GLY A 1 288 ? -36.890 16.385 56.581 1.00 84.44 288 GLY A N 1
ATOM 2342 C CA . GLY A 1 288 ? -36.851 17.153 57.827 1.00 84.44 288 GLY A CA 1
ATOM 2343 C C . GLY A 1 288 ? -38.229 17.674 58.249 1.00 84.44 288 GLY A C 1
ATOM 2344 O O . GLY A 1 288 ? -38.581 17.652 59.432 1.00 84.44 288 GLY A O 1
ATOM 2345 N N . LYS A 1 289 ? -39.054 18.097 57.284 1.00 84.31 289 LYS A N 1
ATOM 2346 C CA . LYS A 1 289 ? -40.398 18.621 57.561 1.00 84.31 289 LYS A CA 1
ATOM 2347 C C . LYS A 1 289 ? -41.404 17.522 57.903 1.00 84.31 289 LYS A C 1
ATOM 2349 O O . LYS A 1 289 ? -42.240 17.727 58.782 1.00 84.31 289 LYS A O 1
ATOM 2354 N N . LEU A 1 290 ? -41.315 16.357 57.262 1.00 87.00 290 LEU A N 1
ATOM 2355 C CA . LEU A 1 290 ? -42.125 15.185 57.603 1.00 87.00 290 LEU A CA 1
ATOM 2356 C C . LEU A 1 290 ? -41.768 14.637 58.986 1.00 87.00 290 LEU A C 1
ATOM 2358 O O . LEU A 1 290 ? -42.678 14.315 59.742 1.00 87.00 290 LEU A O 1
ATOM 2362 N N . MET A 1 291 ? -40.483 14.607 59.350 1.00 85.88 291 MET A N 1
ATOM 2363 C CA . MET A 1 291 ? -40.037 14.230 60.696 1.00 85.88 291 MET A CA 1
ATOM 2364 C C . MET A 1 291 ? -40.593 15.178 61.763 1.00 85.88 291 MET A C 1
ATOM 2366 O O . MET A 1 291 ? -41.184 14.720 62.738 1.00 85.88 291 MET A O 1
ATOM 2370 N N . TYR A 1 292 ? -40.518 16.495 61.539 1.00 83.94 292 TYR A N 1
ATOM 2371 C CA . TYR A 1 292 ? -41.136 17.483 62.431 1.00 83.94 292 TYR A CA 1
ATOM 2372 C C . TYR A 1 292 ? -42.651 17.273 62.582 1.00 83.94 292 TYR A C 1
ATOM 2374 O O . TYR A 1 292 ? -43.188 17.338 63.689 1.00 83.94 292 TYR A O 1
ATOM 2382 N N . LEU A 1 293 ? -43.361 17.018 61.477 1.00 84.25 293 LEU A N 1
ATOM 2383 C CA . LEU A 1 293 ? -44.799 16.753 61.521 1.00 84.25 293 LEU A CA 1
ATOM 2384 C C . LEU A 1 293 ? -45.114 15.453 62.259 1.00 84.25 293 LEU A C 1
ATOM 2386 O O . LEU A 1 293 ? -46.038 15.449 63.067 1.00 84.25 293 LEU A O 1
ATOM 2390 N N . ALA A 1 294 ? -44.333 14.395 62.040 1.00 84.25 294 ALA A N 1
ATOM 2391 C CA . ALA A 1 294 ? -44.474 13.119 62.730 1.00 84.25 294 ALA A CA 1
ATOM 2392 C C . ALA A 1 294 ? -44.280 13.281 64.247 1.00 84.25 294 ALA A C 1
ATOM 2394 O O . ALA A 1 294 ? -45.153 12.886 65.023 1.00 84.25 294 ALA A O 1
ATOM 2395 N N . GLU A 1 295 ? -43.210 13.957 64.674 1.00 84.19 295 GLU A N 1
ATOM 2396 C CA . GLU A 1 295 ? -42.947 14.271 66.084 1.00 84.19 295 GLU A CA 1
ATOM 2397 C C . GLU A 1 295 ? -44.063 15.124 66.697 1.00 84.19 295 GLU A C 1
ATOM 2399 O O . GLU A 1 295 ? -44.536 14.841 67.799 1.00 84.19 295 GLU A O 1
ATOM 2404 N N . ARG A 1 296 ? -44.558 16.131 65.966 1.00 79.88 296 ARG A N 1
ATOM 2405 C CA . ARG A 1 296 ? -45.687 16.960 66.405 1.00 79.88 296 ARG A CA 1
ATOM 2406 C C . ARG A 1 296 ? -46.973 16.147 66.539 1.00 79.88 296 ARG A C 1
ATOM 2408 O O . ARG A 1 296 ? -47.685 16.319 67.524 1.00 79.88 296 ARG A O 1
ATOM 2415 N N . THR A 1 297 ? -47.284 15.263 65.593 1.00 77.50 297 THR A N 1
ATOM 2416 C CA . THR A 1 297 ? -48.460 14.383 65.691 1.00 77.50 297 THR A CA 1
ATOM 2417 C C . THR A 1 297 ? -48.336 13.390 66.843 1.00 77.50 297 THR A C 1
ATOM 2419 O O . THR A 1 297 ? -49.312 13.156 67.549 1.00 77.50 297 THR A O 1
ATOM 2422 N N . GLN A 1 298 ? -47.136 12.878 67.117 1.00 77.56 298 GLN A N 1
ATOM 2423 C CA . GLN A 1 298 ? -46.880 11.989 68.248 1.00 77.56 298 GLN A CA 1
ATOM 2424 C C . GLN A 1 298 ? -46.968 12.725 69.597 1.00 77.56 298 GLN A C 1
ATOM 2426 O O . GLN A 1 298 ? -47.471 12.174 70.574 1.00 77.56 298 GLN A O 1
ATOM 2431 N N . ALA A 1 299 ? -46.544 13.992 69.651 1.00 71.38 299 ALA A N 1
ATOM 2432 C CA . ALA A 1 299 ? -46.710 14.854 70.819 1.00 71.38 299 ALA A CA 1
ATOM 2433 C C . ALA A 1 299 ? -48.181 15.248 71.058 1.00 71.38 299 ALA A C 1
ATOM 2435 O O . ALA A 1 299 ? -48.614 15.309 72.207 1.00 71.38 299 ALA A O 1
ATOM 2436 N N . LEU A 1 300 ? -48.959 15.470 69.991 1.00 63.59 300 LEU A N 1
ATOM 2437 C CA . LEU A 1 300 ? -50.400 15.748 70.057 1.00 63.59 300 LEU A CA 1
ATOM 2438 C C . LEU A 1 300 ? -51.215 14.511 70.461 1.00 63.59 300 LEU A C 1
ATOM 2440 O O . LEU A 1 300 ? -52.120 14.638 71.277 1.00 63.59 300 LEU A O 1
ATOM 2444 N N . SER A 1 301 ? -50.825 13.315 70.005 1.00 57.94 301 SER A N 1
ATOM 2445 C CA . SER A 1 301 ? -51.411 12.028 70.419 1.00 57.94 301 SER A CA 1
ATOM 2446 C C . SER A 1 301 ? -51.319 11.773 71.930 1.00 57.94 301 SER A C 1
ATOM 2448 O O . SER A 1 301 ? -52.064 10.948 72.453 1.00 57.94 301 SER A O 1
ATOM 2450 N N . ARG A 1 302 ? -50.437 12.476 72.652 1.00 55.88 302 ARG A N 1
ATOM 2451 C CA . ARG A 1 302 ? -50.314 12.381 74.115 1.00 55.88 302 ARG A CA 1
ATOM 2452 C C . ARG A 1 302 ? -51.354 13.226 74.872 1.00 55.88 302 ARG A C 1
ATOM 2454 O O . ARG A 1 302 ? -51.470 13.076 76.084 1.00 55.88 302 ARG A O 1
ATOM 2461 N N . ASN A 1 303 ? -52.109 14.077 74.170 1.00 56.94 303 ASN A N 1
ATOM 2462 C CA . ASN A 1 303 ? -53.246 14.853 74.674 1.00 56.94 303 ASN A CA 1
ATOM 2463 C C . ASN A 1 303 ? -54.572 14.234 74.184 1.00 56.94 303 ASN A C 1
ATOM 2465 O O . ASN A 1 303 ? -55.333 14.866 73.451 1.00 56.94 303 ASN A O 1
ATOM 2469 N N . GLU A 1 304 ? -54.867 12.999 74.602 1.00 56.16 304 GLU A N 1
ATOM 2470 C CA . GLU A 1 304 ? -56.097 12.267 74.232 1.00 56.16 304 GLU A CA 1
ATOM 2471 C C . GLU A 1 304 ? -57.400 13.037 74.548 1.00 56.16 304 GLU A C 1
ATOM 2473 O O . GLU A 1 304 ? -58.432 12.796 73.928 1.00 56.16 304 GLU A O 1
ATOM 2478 N N . GLU A 1 305 ? -57.368 14.001 75.474 1.00 56.41 305 GLU A N 1
ATOM 2479 C CA . GLU A 1 305 ? -58.549 14.762 75.904 1.00 56.41 305 GLU A CA 1
ATOM 2480 C C . GLU A 1 305 ? -59.021 15.829 74.892 1.00 56.41 305 GLU A C 1
ATOM 2482 O O . GLU A 1 305 ? -60.174 16.268 74.929 1.00 56.41 305 GLU A O 1
ATOM 2487 N N . VAL A 1 306 ? -58.145 16.271 73.983 1.00 58.91 306 VAL A N 1
ATOM 2488 C CA . VAL A 1 306 ? -58.495 17.250 72.935 1.00 58.91 306 VAL A CA 1
ATOM 2489 C C . VAL A 1 306 ? -59.019 16.536 71.688 1.00 58.91 306 VAL A C 1
ATOM 2491 O O . VAL A 1 306 ? -59.985 17.001 71.082 1.00 58.91 306 VAL A O 1
ATOM 2494 N N . ASP A 1 307 ? -58.459 15.373 71.356 1.00 60.53 307 ASP A N 1
ATOM 2495 C CA . ASP A 1 307 ? -58.879 14.572 70.202 1.00 60.53 307 ASP A CA 1
ATOM 2496 C C . ASP A 1 307 ? -60.286 13.986 70.367 1.00 60.53 307 ASP A C 1
ATOM 2498 O O . ASP A 1 307 ? -61.038 13.931 69.392 1.00 60.53 307 ASP A O 1
ATOM 2502 N N . THR A 1 308 ? -60.692 13.606 71.585 1.00 64.56 308 THR A N 1
ATOM 2503 C CA . THR A 1 308 ? -62.075 13.177 71.859 1.00 64.56 308 THR A CA 1
ATOM 2504 C C . THR A 1 308 ? -63.062 14.333 71.701 1.00 64.56 308 THR A C 1
ATOM 2506 O O . THR A 1 308 ? -64.057 14.188 71.001 1.00 64.56 308 THR A O 1
ATOM 2509 N N . LYS A 1 309 ? -62.754 15.527 72.223 1.00 65.50 309 LYS A N 1
ATOM 2510 C CA . LYS A 1 309 ? -63.623 16.715 72.090 1.00 65.50 309 LYS A CA 1
ATOM 2511 C C . LYS A 1 309 ? -63.758 17.223 70.655 1.00 65.50 309 LYS A C 1
ATOM 2513 O O . LYS A 1 309 ? -64.836 17.681 70.268 1.00 65.50 309 LYS A O 1
ATOM 2518 N N . VAL A 1 310 ? -62.681 17.176 69.870 1.00 67.62 310 VAL A N 1
ATOM 2519 C CA . VAL A 1 310 ? -62.710 17.563 68.451 1.00 67.62 310 VAL A CA 1
ATOM 2520 C C . VAL A 1 310 ? -63.472 16.524 67.633 1.00 67.62 310 VAL A C 1
ATOM 2522 O O . VAL A 1 310 ? -64.286 16.916 66.801 1.00 67.62 310 VAL A O 1
ATOM 2525 N N . ARG A 1 311 ? -63.289 15.225 67.909 1.00 70.62 311 ARG A N 1
ATOM 2526 C CA . ARG A 1 311 ? -64.065 14.136 67.296 1.00 70.62 311 ARG A CA 1
ATOM 2527 C C . ARG A 1 311 ? -65.554 14.266 67.603 1.00 70.62 311 ARG A C 1
ATOM 2529 O O . ARG A 1 311 ? -66.338 14.313 66.665 1.00 70.62 311 ARG A O 1
ATOM 2536 N N . ASP A 1 312 ? -65.921 14.451 68.867 1.00 71.69 312 ASP A N 1
ATOM 2537 C CA . ASP A 1 312 ? -67.315 14.617 69.293 1.00 71.69 312 ASP A CA 1
ATOM 2538 C C . ASP A 1 312 ? -67.948 15.879 68.682 1.00 71.69 312 ASP A C 1
ATOM 2540 O O . ASP A 1 312 ? -69.122 15.878 68.308 1.00 71.69 312 ASP A O 1
ATOM 2544 N N . SER A 1 313 ? -67.173 16.960 68.521 1.00 72.00 313 SER A N 1
ATOM 2545 C CA . SER A 1 313 ? -67.636 18.193 67.866 1.00 72.00 313 SER A CA 1
ATOM 2546 C C . SER A 1 313 ? -67.791 18.036 66.350 1.00 72.00 313 SER A C 1
ATOM 2548 O O . SER A 1 313 ? -68.764 18.545 65.791 1.00 72.00 31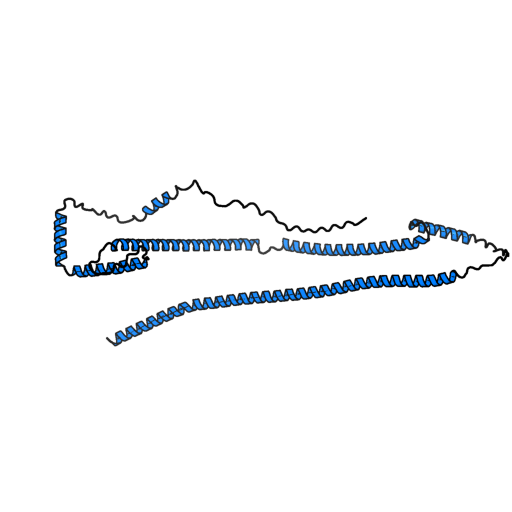3 SER A O 1
ATOM 2550 N N . LEU A 1 314 ? -66.883 17.319 65.675 1.00 70.50 314 LEU A N 1
ATOM 2551 C CA . LEU A 1 314 ? -66.993 17.012 64.244 1.00 70.50 314 LEU A CA 1
ATOM 2552 C C . LEU A 1 314 ? -68.147 16.042 63.965 1.00 70.50 314 LEU A C 1
ATOM 2554 O O . LEU A 1 314 ? -68.908 16.249 63.022 1.00 70.50 314 LEU A O 1
ATOM 2558 N N . GLU A 1 315 ? -68.317 15.016 64.793 1.00 71.38 315 GLU A N 1
ATOM 2559 C CA . GLU A 1 315 ? -69.404 14.038 64.696 1.00 71.38 315 GLU A CA 1
ATOM 2560 C C . GLU A 1 315 ? -70.762 14.716 64.961 1.00 71.38 315 GLU A C 1
ATOM 2562 O O . GLU A 1 315 ? -71.717 14.552 64.202 1.00 71.38 315 GLU A O 1
ATOM 2567 N N . SER A 1 316 ? -70.819 15.630 65.936 1.00 69.31 316 SER A N 1
ATOM 2568 C CA . SER A 1 316 ? -71.998 16.472 66.193 1.00 69.31 316 SER A CA 1
ATOM 2569 C C . SER A 1 316 ? -72.287 17.498 65.088 1.00 69.31 316 SER A C 1
ATOM 2571 O O . SER A 1 316 ? -73.440 17.904 64.917 1.00 69.31 316 SER A O 1
ATOM 2573 N N . SER A 1 317 ? -71.266 17.951 64.355 1.00 63.53 317 SER A N 1
ATOM 2574 C CA . SER A 1 317 ? -71.410 18.898 63.240 1.00 63.53 317 SER A CA 1
ATOM 2575 C C . SER A 1 317 ? -71.845 18.197 61.949 1.00 63.53 317 SER A C 1
ATOM 2577 O O . SER A 1 317 ? -72.739 18.685 61.261 1.00 63.53 317 SER A O 1
ATOM 2579 N N . THR A 1 318 ? -71.293 17.018 61.657 1.00 59.84 318 THR A N 1
ATOM 2580 C CA . THR A 1 318 ? -71.622 16.203 60.470 1.00 59.84 318 THR A CA 1
ATOM 2581 C C . THR A 1 318 ? -73.007 15.553 60.551 1.00 59.84 318 THR A C 1
ATOM 2583 O O . THR A 1 318 ? -73.647 15.337 59.523 1.00 59.84 318 THR A O 1
ATOM 2586 N N . LEU A 1 319 ? -73.533 15.322 61.760 1.00 61.34 319 LEU A N 1
ATOM 2587 C CA . LEU A 1 319 ? -74.932 14.925 61.986 1.00 61.34 319 LEU A CA 1
ATOM 2588 C C . LEU A 1 319 ? -75.946 16.048 61.696 1.00 61.34 319 LEU A C 1
ATOM 2590 O O . LEU A 1 319 ? -77.127 15.768 61.487 1.00 61.34 319 LEU A O 1
ATOM 2594 N N . LYS A 1 320 ? -75.519 17.319 61.685 1.00 60.81 320 LYS A N 1
ATOM 2595 C CA . LYS A 1 320 ? -76.389 18.487 61.436 1.00 60.81 320 LYS A CA 1
ATOM 2596 C C . LYS A 1 320 ? -76.366 18.971 59.984 1.00 60.81 320 LYS A C 1
ATOM 2598 O O . LYS A 1 320 ? -77.149 19.854 59.627 1.00 60.81 320 LYS A O 1
ATOM 2603 N N . GLU A 1 321 ? -75.507 18.404 59.145 1.00 54.75 321 GLU A N 1
ATOM 2604 C CA . GLU A 1 321 ? -75.307 18.839 57.766 1.00 54.75 321 GLU A CA 1
ATOM 2605 C C . GLU A 1 321 ? -76.265 18.103 56.812 1.00 54.75 321 GLU A C 1
ATOM 2607 O O . GLU A 1 321 ? -76.236 16.884 56.658 1.00 54.75 321 GLU A O 1
ATOM 2612 N N . LYS A 1 322 ? -77.184 18.847 56.180 1.00 60.03 322 LYS A N 1
ATOM 2613 C CA . LYS A 1 322 ? -78.307 18.289 55.396 1.00 60.03 322 LYS A CA 1
ATOM 2614 C C . LYS A 1 322 ? -77.906 17.645 54.061 1.00 60.03 322 LYS A C 1
ATOM 2616 O O . LYS A 1 322 ? -78.790 17.155 53.359 1.00 60.03 322 LYS A O 1
ATOM 2621 N N . HIS A 1 323 ? -76.637 17.688 53.657 1.00 57.34 323 HIS A N 1
ATOM 2622 C CA . HIS A 1 323 ? -76.165 17.223 52.342 1.00 57.34 323 HIS A CA 1
ATOM 2623 C C . HIS A 1 323 ? -75.021 16.206 52.473 1.00 57.34 323 HIS A C 1
ATOM 2625 O O . HIS A 1 323 ? -74.021 16.285 51.768 1.00 57.34 323 HIS A O 1
ATOM 2631 N N . ASN A 1 324 ? -75.180 15.216 53.357 1.00 53.31 324 ASN A N 1
ATOM 2632 C CA . ASN A 1 324 ? -74.314 14.038 53.357 1.00 53.31 324 ASN A CA 1
ATOM 2633 C C . ASN A 1 324 ? -74.617 13.175 52.122 1.00 53.31 324 ASN A C 1
ATOM 2635 O O . ASN A 1 324 ? -75.466 12.282 52.156 1.00 53.31 324 ASN A O 1
ATOM 2639 N N . THR A 1 325 ? -73.934 13.439 51.008 1.00 56.28 325 THR A N 1
ATOM 2640 C CA . THR A 1 325 ? -73.892 12.518 49.866 1.00 56.28 325 THR A CA 1
ATOM 2641 C C . THR A 1 325 ? -73.138 11.263 50.288 1.00 56.28 325 THR A C 1
ATOM 2643 O O . THR A 1 325 ? -71.915 11.255 50.400 1.00 56.28 325 THR A O 1
ATOM 2646 N N . ARG A 1 326 ? -73.887 10.193 50.560 1.00 55.59 326 ARG A N 1
ATOM 2647 C CA . ARG A 1 326 ? -73.349 8.850 50.779 1.00 55.59 326 ARG A CA 1
ATOM 2648 C C . ARG A 1 326 ? -72.685 8.394 49.481 1.00 55.59 326 ARG A C 1
ATOM 2650 O O . ARG A 1 326 ? -73.381 8.085 48.521 1.00 55.59 326 ARG A O 1
ATOM 2657 N N . ILE A 1 327 ? -71.356 8.389 49.445 1.00 54.19 327 ILE A N 1
ATOM 2658 C CA . ILE A 1 327 ? -70.609 7.833 48.316 1.00 54.19 327 ILE A CA 1
ATOM 2659 C C . ILE A 1 327 ? -70.781 6.314 48.385 1.00 54.19 327 ILE A C 1
ATOM 2661 O O . ILE A 1 327 ? -70.314 5.668 49.323 1.00 54.19 327 ILE A O 1
ATOM 2665 N N . THR A 1 328 ? -71.522 5.751 47.438 1.00 47.66 328 THR A N 1
ATOM 2666 C CA . THR A 1 328 ? -71.520 4.313 47.171 1.00 47.66 328 THR A CA 1
ATOM 2667 C C . THR A 1 328 ? -70.234 3.983 46.431 1.00 47.66 328 THR A C 1
ATOM 2669 O O . THR A 1 328 ? -70.010 4.496 45.338 1.00 47.66 328 THR A O 1
ATOM 2672 N N . PHE A 1 329 ? -69.388 3.157 47.039 1.00 41.31 329 PHE A N 1
ATOM 2673 C CA . PHE A 1 329 ? -68.294 2.515 46.325 1.00 41.31 329 PHE A CA 1
ATOM 2674 C C . PHE A 1 329 ? -68.902 1.406 45.466 1.00 41.31 329 PHE A C 1
ATOM 2676 O O . PHE A 1 329 ? -69.509 0.478 45.997 1.00 41.31 329 PHE A O 1
ATOM 2683 N N . GLU A 1 330 ? -68.802 1.548 44.148 1.00 44.62 330 GLU A N 1
ATOM 2684 C CA . GLU A 1 330 ? -68.849 0.391 43.262 1.00 44.62 330 GLU A CA 1
ATOM 2685 C C . GLU A 1 330 ? -67.485 -0.294 43.358 1.00 44.62 330 GLU A C 1
ATOM 2687 O O . GLU A 1 330 ? -66.450 0.343 43.151 1.00 44.62 330 GLU A O 1
ATOM 2692 N N . ASP A 1 331 ? -67.496 -1.580 43.703 1.00 50.06 331 ASP A N 1
ATOM 2693 C CA . ASP A 1 331 ? -66.336 -2.457 43.589 1.00 50.06 331 ASP A CA 1
ATOM 2694 C C . ASP A 1 331 ? -66.011 -2.629 42.095 1.00 50.06 331 ASP A C 1
ATOM 2696 O O . ASP A 1 331 ? -66.498 -3.542 41.433 1.00 50.06 331 ASP A O 1
ATOM 2700 N N . GLN A 1 332 ? -65.225 -1.707 41.537 1.00 39.00 332 GLN A N 1
ATOM 2701 C CA . GLN A 1 332 ? -64.506 -1.930 40.285 1.00 39.00 332 GLN A CA 1
ATOM 2702 C C . GLN A 1 332 ? -63.108 -2.434 40.626 1.00 39.00 332 GLN A C 1
ATOM 2704 O O . GLN A 1 332 ? -62.131 -1.686 40.696 1.00 39.00 332 GLN A O 1
ATOM 2709 N N . GLU A 1 333 ? -63.049 -3.737 40.881 1.00 44.25 333 GLU A N 1
ATOM 2710 C CA . GLU A 1 333 ? -61.846 -4.512 40.623 1.00 44.25 333 GLU A CA 1
ATOM 2711 C C . GLU A 1 333 ? -61.553 -4.477 39.110 1.00 44.25 333 GLU A C 1
ATOM 2713 O O . GLU A 1 333 ? -62.425 -4.748 38.289 1.00 44.25 333 GLU A O 1
ATOM 2718 N N . GLU A 1 334 ? -60.293 -4.158 38.807 1.00 47.25 334 GLU A N 1
ATOM 2719 C CA . GLU A 1 334 ? -59.557 -4.423 37.562 1.00 47.25 334 GLU A CA 1
ATOM 2720 C C . GLU A 1 334 ? -59.738 -3.472 36.348 1.00 47.25 334 GLU A C 1
ATOM 2722 O O . GLU A 1 334 ? -60.826 -3.166 35.877 1.00 47.25 334 GLU A O 1
ATOM 2727 N N . ASP A 1 335 ? -58.576 -3.042 35.827 1.00 47.84 335 ASP A N 1
ATOM 2728 C CA . ASP A 1 335 ? -58.307 -2.428 34.514 1.00 47.84 335 ASP A CA 1
ATOM 2729 C C . ASP A 1 335 ? -58.718 -0.969 34.214 1.00 47.84 335 ASP A C 1
ATOM 2731 O O . ASP A 1 335 ? -59.500 -0.677 33.318 1.00 47.84 335 ASP A O 1
ATOM 2735 N N . MET A 1 336 ? -58.015 -0.002 34.827 1.00 40.94 336 MET A N 1
ATOM 2736 C CA . MET A 1 336 ? -57.969 1.404 34.358 1.00 40.94 336 MET A CA 1
ATOM 2737 C C . MET A 1 336 ? -56.545 1.955 34.141 1.00 40.94 336 MET A C 1
ATOM 2739 O O . MET A 1 336 ? -56.300 3.155 34.251 1.00 40.94 336 MET A O 1
ATOM 2743 N N . ILE A 1 337 ? -55.573 1.098 33.811 1.00 42.25 337 ILE A N 1
ATOM 2744 C CA . ILE A 1 337 ? -54.230 1.549 33.377 1.00 42.25 337 ILE A CA 1
ATOM 2745 C C . ILE A 1 337 ? -54.013 1.314 31.865 1.00 42.25 337 ILE A C 1
ATOM 2747 O O . ILE A 1 337 ? -53.108 1.895 31.270 1.00 42.25 337 ILE A O 1
ATOM 2751 N N . GLY A 1 338 ? -54.889 0.549 31.200 1.00 43.91 338 GLY A N 1
ATOM 2752 C CA . GLY A 1 338 ? -54.781 0.244 29.767 1.00 43.91 338 GLY A CA 1
ATOM 2753 C C . GLY A 1 338 ? -55.369 1.294 28.812 1.00 43.91 338 GLY A C 1
ATOM 2754 O O . GLY A 1 338 ? -54.774 1.575 27.774 1.00 43.91 338 GLY A O 1
ATOM 2755 N N . GLU A 1 339 ? -56.508 1.916 29.135 1.00 42.41 339 GLU A N 1
ATOM 2756 C CA . GLU A 1 339 ? -57.268 2.685 28.128 1.00 42.41 339 GLU A CA 1
ATOM 2757 C C . GLU A 1 339 ? -56.798 4.135 27.906 1.00 42.41 339 GLU A C 1
ATOM 2759 O O . GLU A 1 339 ? -57.020 4.698 26.832 1.00 42.41 339 GLU A O 1
ATOM 2764 N N . VAL A 1 340 ? -56.076 4.750 28.849 1.00 39.38 340 VAL A N 1
ATOM 2765 C CA . VAL A 1 340 ? -55.586 6.137 28.671 1.00 39.38 340 VAL A CA 1
ATOM 2766 C C . VAL A 1 340 ? -54.399 6.212 27.691 1.00 39.38 340 VAL A C 1
ATOM 2768 O O . VAL A 1 340 ? -54.155 7.254 27.073 1.00 39.38 340 VAL A O 1
ATOM 2771 N N . LEU A 1 341 ? -53.691 5.099 27.472 1.00 47.38 341 LEU A N 1
ATOM 2772 C CA . LEU A 1 341 ? -52.544 5.032 26.558 1.00 47.38 341 LEU A CA 1
ATOM 2773 C C . LEU A 1 341 ? -52.950 4.862 25.085 1.00 47.38 341 LEU A C 1
ATOM 2775 O O . LEU A 1 341 ? -52.232 5.330 24.197 1.00 47.38 341 LEU A O 1
ATOM 2779 N N . ASP A 1 342 ? -54.131 4.307 24.807 1.00 42.97 342 ASP A N 1
ATOM 2780 C CA . ASP A 1 342 ? -54.554 4.011 23.432 1.00 42.97 342 ASP A CA 1
ATOM 2781 C C . ASP A 1 342 ? -55.229 5.211 22.728 1.00 42.97 342 ASP A C 1
ATOM 2783 O O . ASP A 1 342 ? -55.213 5.337 21.498 1.00 42.97 342 ASP A O 1
ATOM 2787 N N . ALA A 1 343 ? -55.739 6.177 23.503 1.00 41.97 343 ALA A N 1
ATOM 2788 C CA . ALA A 1 343 ? -56.286 7.434 22.982 1.00 41.97 343 ALA A CA 1
ATOM 2789 C C . ALA A 1 343 ? -55.202 8.471 22.616 1.00 41.97 343 ALA A C 1
ATOM 2791 O O . ALA A 1 343 ? -55.426 9.317 21.744 1.00 41.97 343 ALA A O 1
ATOM 2792 N N . SER A 1 344 ? -54.016 8.395 23.233 1.00 41.94 344 SER A N 1
ATOM 2793 C CA . SER A 1 344 ? -52.900 9.313 22.947 1.00 41.94 344 SER A CA 1
ATOM 2794 C C . SER A 1 344 ? -52.062 8.868 21.745 1.00 41.94 344 SER A C 1
ATOM 2796 O O . SER A 1 344 ? -51.620 9.714 20.965 1.00 41.94 344 SER A O 1
ATOM 2798 N N . HIS A 1 345 ? -51.929 7.558 21.506 1.00 42.25 345 HIS A N 1
ATOM 2799 C CA . HIS A 1 345 ? -51.245 7.050 20.311 1.00 42.25 345 HIS A CA 1
ATOM 2800 C C . HIS A 1 345 ? -52.041 7.280 19.016 1.00 42.25 345 HIS A C 1
ATOM 2802 O O . HIS A 1 345 ? -51.453 7.599 17.985 1.00 42.25 345 HIS A O 1
ATOM 2808 N N . ARG A 1 346 ? -53.382 7.256 19.064 1.00 39.50 346 ARG A N 1
ATOM 2809 C CA . ARG A 1 346 ? -54.230 7.494 17.879 1.00 39.50 346 ARG A CA 1
ATOM 2810 C C . ARG A 1 346 ? -54.340 8.960 17.436 1.00 39.50 346 ARG A C 1
ATOM 2812 O O . ARG A 1 346 ? -54.792 9.218 16.320 1.00 39.50 346 ARG A O 1
ATOM 2819 N N . LYS A 1 347 ? -53.920 9.926 18.266 1.00 39.34 347 LYS A N 1
ATOM 2820 C CA . LYS A 1 347 ? -53.900 11.361 17.911 1.00 39.34 347 LYS A CA 1
ATOM 2821 C C . LYS A 1 347 ? -52.569 11.853 17.330 1.00 39.34 347 LYS A C 1
ATOM 2823 O O . LYS A 1 347 ? -52.578 12.904 16.697 1.00 39.34 347 LYS A O 1
ATOM 2828 N N . MET A 1 348 ? -51.470 11.103 17.455 1.00 38.00 348 MET A N 1
ATOM 2829 C CA . MET A 1 348 ? -50.184 11.458 16.827 1.00 38.00 348 MET A CA 1
ATOM 2830 C C . MET A 1 348 ? -49.975 10.883 15.414 1.00 38.00 348 MET A C 1
ATOM 2832 O O . MET A 1 348 ? -49.020 11.266 14.752 1.00 38.00 348 MET A O 1
ATOM 2836 N N . GLU A 1 349 ? -50.883 10.045 14.901 1.00 42.47 349 GLU A N 1
ATOM 2837 C CA . GLU A 1 349 ? -50.797 9.507 13.526 1.00 42.47 349 GLU A CA 1
ATOM 2838 C C . GLU A 1 349 ? -51.620 10.275 12.474 1.00 42.47 349 GLU A C 1
ATOM 2840 O O . GLU A 1 349 ? -51.583 9.935 11.293 1.00 42.47 349 GLU A O 1
ATOM 2845 N N . LYS A 1 350 ? -52.362 11.331 12.847 1.00 45.78 350 LYS A N 1
ATOM 2846 C CA . LYS A 1 350 ? -53.232 12.068 11.900 1.00 45.78 350 LYS A CA 1
ATOM 2847 C C . LYS A 1 350 ? -53.012 13.576 11.818 1.00 45.78 350 LYS A C 1
ATOM 2849 O O . LYS A 1 350 ? -53.869 14.284 11.295 1.00 45.78 350 LYS A O 1
ATOM 2854 N N . GLY A 1 351 ? -51.878 14.092 12.278 1.00 41.69 351 GLY A N 1
ATOM 2855 C CA . GLY A 1 351 ? -51.677 15.537 12.255 1.00 41.69 351 GLY A CA 1
ATOM 2856 C C . GLY A 1 351 ? -50.231 15.973 12.279 1.00 41.69 351 GLY A C 1
ATOM 2857 O O . GLY A 1 351 ? -49.825 16.524 13.286 1.00 41.69 351 GLY A O 1
ATOM 2858 N N . THR A 1 352 ? -49.505 15.779 11.176 1.00 36.25 352 THR A N 1
ATOM 2859 C CA . THR A 1 352 ? -48.477 16.719 10.682 1.00 36.25 352 THR A CA 1
ATOM 2860 C C . THR A 1 352 ? -47.889 16.218 9.363 1.00 36.25 352 THR A C 1
ATOM 2862 O O . THR A 1 352 ? -46.940 15.447 9.303 1.00 36.25 352 THR A O 1
ATOM 2865 N N . GLY A 1 353 ? -48.436 16.712 8.262 1.00 37.31 353 GLY A N 1
ATOM 2866 C CA . GLY A 1 353 ? -47.783 16.610 6.968 1.00 37.31 353 GLY A CA 1
ATOM 2867 C C . GLY A 1 353 ? -48.375 17.645 6.044 1.00 37.31 353 GLY A C 1
ATOM 2868 O O . GLY A 1 353 ? -49.342 17.317 5.369 1.00 37.31 353 GLY A O 1
ATOM 2869 N N . THR A 1 354 ? -47.854 18.882 6.102 1.00 33.62 354 THR A N 1
ATOM 2870 C CA . THR A 1 354 ? -47.757 19.884 5.013 1.00 33.62 354 THR A CA 1
ATOM 2871 C C . THR A 1 354 ? -47.328 21.263 5.584 1.00 33.62 354 THR A C 1
ATOM 2873 O O . THR A 1 354 ? -48.128 21.921 6.237 1.00 33.62 354 THR A O 1
ATOM 2876 N N . ILE A 1 355 ? -46.089 21.687 5.246 1.00 30.80 355 ILE A N 1
ATOM 2877 C CA . ILE A 1 355 ? -45.565 23.080 5.085 1.00 30.80 355 ILE A CA 1
ATOM 2878 C C . ILE A 1 355 ? -45.294 23.884 6.392 1.00 30.80 355 ILE A C 1
ATOM 2880 O O . ILE A 1 355 ? -46.161 23.989 7.240 1.00 30.80 355 ILE A O 1
ATOM 2884 N N . ALA A 1 356 ? -44.137 24.509 6.668 1.00 30.69 356 ALA A N 1
ATOM 2885 C CA . ALA A 1 356 ? -43.061 25.039 5.827 1.00 30.69 356 ALA A CA 1
ATOM 2886 C C . ALA A 1 356 ? -41.693 24.971 6.544 1.00 30.69 356 ALA A C 1
ATOM 2888 O O . ALA A 1 356 ? -41.570 25.393 7.692 1.00 30.69 356 ALA A O 1
ATOM 2889 N N . ALA A 1 357 ? -40.653 24.526 5.835 1.00 29.81 357 ALA A N 1
ATOM 2890 C CA . ALA A 1 357 ? -39.262 24.736 6.221 1.00 29.81 357 ALA A CA 1
ATOM 2891 C C . ALA A 1 357 ? -38.686 25.868 5.364 1.00 29.81 357 ALA A C 1
ATOM 2893 O O . ALA A 1 357 ? -38.424 25.693 4.172 1.00 29.81 357 ALA A O 1
ATOM 2894 N N . THR A 1 358 ? -38.483 27.038 5.963 1.00 34.28 358 THR A N 1
ATOM 2895 C CA . THR A 1 358 ? -37.710 28.115 5.346 1.00 34.28 358 THR A CA 1
ATOM 2896 C C . THR A 1 358 ? -36.231 27.887 5.654 1.00 34.28 358 THR A C 1
ATOM 2898 O O . THR A 1 358 ? -35.749 28.203 6.733 1.00 34.28 358 THR A O 1
ATOM 2901 N N . ARG A 1 359 ? -35.529 27.349 4.650 1.00 32.31 359 ARG A N 1
ATOM 2902 C CA . ARG A 1 359 ? -34.218 27.816 4.172 1.00 32.31 359 ARG A CA 1
ATOM 2903 C C . ARG A 1 359 ? -33.090 27.927 5.202 1.00 32.31 359 ARG A C 1
ATOM 2905 O O . ARG A 1 359 ? -32.920 29.013 5.720 1.00 32.31 359 ARG A O 1
ATOM 2912 N N . TRP A 1 360 ? -32.215 26.919 5.282 1.00 30.17 360 TRP A N 1
ATOM 2913 C CA . TRP A 1 360 ? -30.747 27.097 5.296 1.00 30.17 360 TRP A CA 1
ATOM 2914 C C . TRP A 1 360 ? -30.067 25.893 4.606 1.00 30.17 360 TRP A C 1
ATOM 2916 O O . TRP A 1 360 ? -30.008 24.800 5.152 1.00 30.17 360 TRP A O 1
ATOM 2926 N N . GLY A 1 361 ? -29.584 26.125 3.378 1.00 34.38 361 GLY A N 1
ATOM 2927 C CA . GLY A 1 361 ? -28.309 25.597 2.875 1.00 34.38 361 GLY A CA 1
ATOM 2928 C C . GLY A 1 361 ? -28.175 24.124 2.477 1.00 34.38 361 GLY A C 1
ATOM 2929 O O . GLY A 1 361 ? -27.341 23.444 3.053 1.00 34.38 361 GLY A O 1
ATOM 2930 N N . LEU A 1 362 ? -28.852 23.674 1.415 1.00 32.31 362 LEU A N 1
ATOM 2931 C CA . LEU A 1 362 ? -28.379 22.551 0.590 1.00 32.31 362 LEU A CA 1
ATOM 2932 C C . LEU A 1 362 ? -28.732 22.812 -0.880 1.00 32.31 362 LEU A C 1
ATOM 2934 O O . LEU A 1 362 ? -29.878 22.677 -1.289 1.00 32.31 362 LEU A O 1
ATOM 2938 N N . ASN A 1 363 ? -27.727 23.217 -1.651 1.00 33.34 363 ASN A N 1
ATOM 2939 C CA . ASN A 1 363 ? -27.676 23.085 -3.105 1.00 33.34 363 ASN A CA 1
ATOM 2940 C C . ASN A 1 363 ? -26.195 23.011 -3.489 1.00 33.34 363 ASN A C 1
ATOM 2942 O O . ASN A 1 363 ? -25.569 24.043 -3.701 1.00 33.34 363 ASN A O 1
ATOM 2946 N N . SER A 1 364 ? -25.632 21.800 -3.470 1.00 32.69 364 SER A N 1
ATOM 2947 C CA . SER A 1 364 ? -24.614 21.343 -4.428 1.00 32.69 364 SER A CA 1
ATOM 2948 C C . SER A 1 364 ? -24.184 19.914 -4.087 1.00 32.69 364 SER A C 1
ATOM 2950 O O . SER A 1 364 ? -23.243 19.690 -3.334 1.00 32.69 364 SER A O 1
ATOM 2952 N N . ILE A 1 365 ? -24.881 18.926 -4.646 1.00 39.56 365 ILE A N 1
ATOM 2953 C CA . ILE A 1 365 ? -24.251 17.656 -5.024 1.00 39.56 365 ILE A CA 1
ATOM 2954 C C . ILE A 1 365 ? -24.580 17.471 -6.497 1.00 39.56 365 ILE A C 1
ATOM 2956 O O . ILE A 1 365 ? -25.550 16.809 -6.847 1.00 39.56 365 ILE A O 1
ATOM 2960 N N . GLN A 1 366 ? -23.791 18.128 -7.345 1.00 38.19 366 GLN A N 1
ATOM 2961 C CA . GLN A 1 366 ? -23.599 17.730 -8.734 1.00 38.19 366 GLN A CA 1
ATOM 2962 C C . GLN A 1 366 ? -22.306 18.346 -9.278 1.00 38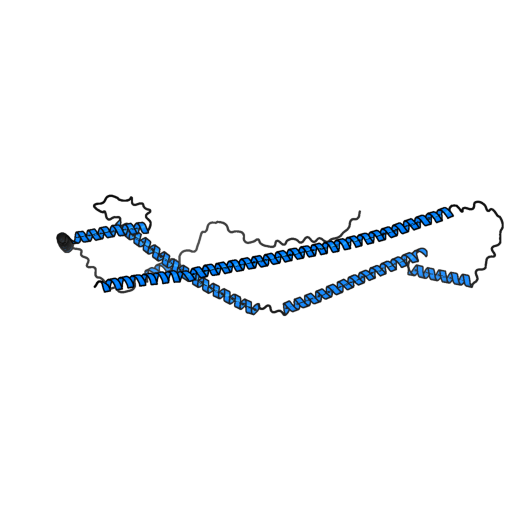.19 366 GLN A C 1
ATOM 2964 O O . GLN A 1 366 ? -22.341 19.167 -10.179 1.00 38.19 366 GLN A O 1
ATOM 2969 N N . GLU A 1 367 ? -21.162 17.970 -8.704 1.00 35.09 367 GLU A N 1
ATOM 2970 C CA . GLU A 1 367 ? -19.850 18.160 -9.337 1.00 35.09 367 GLU A CA 1
ATOM 2971 C C . GLU A 1 367 ? -18.794 17.319 -8.604 1.00 35.09 367 GLU A C 1
ATOM 2973 O O . GLU A 1 367 ? -18.176 17.758 -7.645 1.00 35.09 367 GLU A O 1
ATOM 2978 N N . MET A 1 368 ? -18.620 16.069 -9.031 1.00 32.31 368 MET A N 1
ATOM 2979 C CA . MET A 1 368 ? -17.314 15.396 -9.012 1.00 32.31 368 MET A CA 1
ATOM 2980 C C . MET A 1 368 ? -17.252 14.477 -10.230 1.00 32.31 368 MET A C 1
ATOM 2982 O O . MET A 1 368 ? -17.200 13.252 -10.149 1.00 32.31 368 MET A O 1
ATOM 2986 N N . ALA A 1 369 ? -17.330 15.119 -11.393 1.00 36.94 369 ALA A N 1
ATOM 2987 C CA . ALA A 1 369 ? -16.758 14.585 -12.608 1.00 36.94 369 ALA A CA 1
ATOM 2988 C C . ALA A 1 369 ? -15.253 14.890 -12.577 1.00 36.94 369 ALA A C 1
ATOM 2990 O O . ALA A 1 369 ?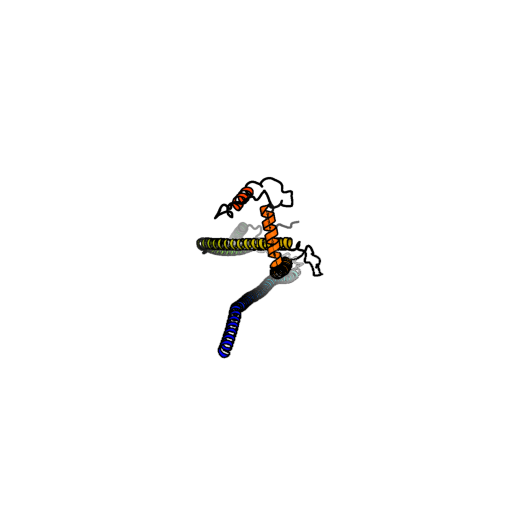 -14.860 16.037 -12.409 1.00 36.94 369 ALA A O 1
ATOM 2991 N N . TRP A 1 370 ? -14.450 13.839 -12.728 1.00 35.91 370 TRP A N 1
ATOM 2992 C CA . TRP A 1 370 ? -13.213 13.837 -13.507 1.00 35.91 370 TRP A CA 1
ATOM 2993 C C . TRP A 1 370 ? -12.270 15.041 -13.358 1.00 35.91 370 TRP A C 1
ATOM 2995 O O . TRP A 1 370 ? -12.344 16.001 -14.118 1.00 35.91 370 TRP A O 1
ATOM 3005 N N . ILE A 1 371 ? -11.262 14.899 -12.495 1.00 32.00 371 ILE A N 1
ATOM 3006 C CA . ILE A 1 371 ? -9.959 15.533 -12.727 1.00 32.00 371 ILE A CA 1
ATOM 3007 C C . ILE A 1 371 ? -8.936 14.410 -12.888 1.00 32.00 371 ILE A C 1
ATOM 3009 O O . ILE A 1 371 ? -8.396 13.866 -11.927 1.00 32.00 371 ILE A O 1
ATOM 3013 N N . HIS A 1 372 ? -8.738 14.032 -14.148 1.00 40.44 372 HIS A N 1
ATOM 3014 C CA . HIS A 1 372 ? -7.531 13.369 -14.624 1.00 40.44 372 HIS A CA 1
ATOM 3015 C C . HIS A 1 372 ? -6.342 14.325 -14.410 1.00 40.44 372 HIS A C 1
ATOM 3017 O O . HIS A 1 372 ? -6.465 15.504 -14.746 1.00 40.44 372 HIS A O 1
ATOM 3023 N N . PRO A 1 373 ? -5.177 13.870 -13.923 1.00 43.62 373 PRO A N 1
ATOM 3024 C CA . PRO A 1 373 ? -3.937 14.573 -14.197 1.00 43.62 373 PRO A CA 1
ATOM 3025 C C . PRO A 1 373 ? -3.561 14.309 -15.659 1.00 43.62 373 PRO A C 1
ATOM 3027 O O . PRO A 1 373 ? -3.326 13.161 -16.049 1.00 43.62 373 PRO A O 1
ATOM 3030 N N . ASP A 1 374 ? -3.531 15.371 -16.463 1.00 31.42 374 ASP A N 1
ATOM 3031 C CA . ASP A 1 374 ? -2.972 15.341 -17.810 1.00 31.42 374 ASP A CA 1
ATOM 3032 C C . ASP A 1 374 ? -1.521 14.855 -17.754 1.00 31.42 374 ASP A C 1
ATOM 3034 O O . ASP A 1 374 ? -0.607 15.519 -17.259 1.00 31.42 374 ASP A O 1
ATOM 3038 N N . TRP A 1 375 ? -1.326 13.664 -18.307 1.00 35.78 375 TRP A N 1
ATOM 3039 C CA . TRP A 1 375 ? -0.058 13.205 -18.836 1.00 35.78 375 TRP A CA 1
ATOM 3040 C C . TRP A 1 375 ? 0.253 14.012 -20.094 1.00 35.78 375 TRP A C 1
ATOM 3042 O O . TRP A 1 375 ? -0.195 13.681 -21.189 1.00 35.78 375 TRP A O 1
ATOM 3052 N N . ASN A 1 376 ? 1.066 15.054 -19.953 1.00 30.77 376 ASN A N 1
ATOM 3053 C CA . ASN A 1 376 ? 1.698 15.684 -21.101 1.00 30.77 376 ASN A CA 1
ATOM 3054 C C . ASN A 1 376 ? 2.977 14.907 -21.462 1.00 30.77 376 ASN A C 1
ATOM 3056 O O . ASN A 1 376 ? 4.082 15.273 -21.067 1.00 30.77 376 ASN A O 1
ATOM 3060 N N . ILE A 1 377 ? 2.821 13.797 -22.192 1.00 35.91 377 ILE A N 1
ATOM 3061 C CA . ILE A 1 377 ? 3.903 13.202 -22.987 1.00 35.91 377 ILE A CA 1
ATOM 3062 C C . ILE A 1 377 ? 3.723 13.713 -24.411 1.00 35.91 377 ILE A C 1
ATOM 3064 O O . ILE A 1 377 ? 3.032 13.113 -25.230 1.00 35.91 377 ILE A O 1
ATOM 3068 N N . GLN A 1 378 ? 4.381 14.827 -24.712 1.00 31.16 378 GLN A N 1
ATOM 3069 C CA . GLN A 1 378 ? 4.602 15.263 -26.080 1.00 31.16 378 GLN A CA 1
ATOM 3070 C C . GLN A 1 378 ? 6.003 14.806 -26.495 1.00 31.16 378 GLN A C 1
ATOM 3072 O O . GLN A 1 378 ? 6.992 15.522 -26.360 1.00 31.16 378 GLN A O 1
ATOM 3077 N N . THR A 1 379 ? 6.093 13.570 -26.989 1.00 35.09 379 THR A N 1
ATOM 3078 C CA . THR A 1 379 ? 7.192 13.167 -27.871 1.00 35.09 379 THR A CA 1
ATOM 3079 C C . THR A 1 379 ? 6.761 13.476 -29.301 1.00 35.09 379 THR A C 1
ATOM 3081 O O . THR A 1 379 ? 5.849 12.871 -29.852 1.00 35.09 379 THR A O 1
ATOM 3084 N N . GLY A 1 380 ? 7.391 14.490 -29.888 1.00 30.12 380 GLY A N 1
ATOM 3085 C CA . GLY A 1 380 ? 7.091 14.971 -31.232 1.00 30.12 380 GLY A CA 1
ATOM 3086 C C . GLY A 1 380 ? 8.273 15.7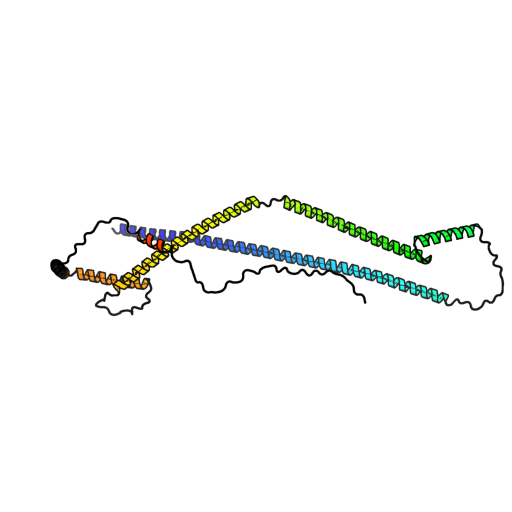46 -31.789 1.00 30.12 380 GLY A C 1
ATOM 3087 O O . GLY A 1 380 ? 8.297 16.970 -31.785 1.00 30.12 380 GLY A O 1
ATOM 3088 N N . CYS A 1 381 ? 9.280 15.007 -32.237 1.00 35.94 381 CYS A N 1
ATOM 3089 C CA . CYS A 1 381 ? 10.435 15.512 -32.959 1.00 35.94 381 CYS A CA 1
ATOM 3090 C C . CYS A 1 381 ? 10.000 16.087 -34.325 1.00 35.94 381 CYS A C 1
ATOM 3092 O O . CYS A 1 381 ? 9.614 15.310 -35.192 1.00 35.94 381 CYS A O 1
ATOM 3094 N N . GLN A 1 382 ? 10.090 17.407 -34.538 1.00 35.16 382 GLN A N 1
ATOM 3095 C CA . GLN A 1 382 ? 10.352 18.057 -35.839 1.00 35.16 382 GLN A CA 1
ATOM 3096 C C . GLN A 1 382 ? 10.967 19.446 -35.572 1.00 35.16 382 GLN A C 1
ATOM 3098 O O . GLN A 1 382 ? 10.343 20.291 -34.952 1.00 35.16 382 GLN A O 1
ATOM 3103 N N . ARG A 1 383 ? 12.264 19.643 -35.827 1.00 32.91 383 ARG A N 1
ATOM 3104 C CA . ARG A 1 383 ? 12.881 20.001 -37.121 1.00 32.91 383 ARG A CA 1
ATOM 3105 C C . ARG A 1 383 ? 13.133 21.513 -37.189 1.00 32.91 383 ARG A C 1
ATOM 3107 O O . ARG A 1 383 ? 12.358 22.262 -37.768 1.00 32.91 383 ARG A O 1
ATOM 3114 N N . GLU A 1 384 ? 14.277 21.916 -36.645 1.00 35.12 384 GLU A N 1
ATOM 3115 C CA . GLU A 1 384 ? 14.959 23.145 -37.046 1.00 35.12 384 GLU A CA 1
ATOM 3116 C C . GLU A 1 384 ? 15.387 23.031 -38.517 1.00 35.12 384 GLU A C 1
ATOM 3118 O O . GLU A 1 384 ? 16.047 22.069 -38.930 1.00 35.12 384 GLU A O 1
ATOM 3123 N N . ARG A 1 385 ? 14.966 24.009 -39.318 1.00 48.09 385 ARG A N 1
ATOM 3124 C CA . ARG A 1 385 ? 15.613 24.432 -40.563 1.00 48.09 385 ARG A CA 1
ATOM 3125 C C . ARG A 1 385 ? 15.060 25.809 -40.941 1.00 48.09 385 ARG A C 1
ATOM 3127 O O . ARG A 1 385 ? 13.980 25.882 -41.518 1.00 48.09 385 ARG A O 1
ATOM 3134 N N . PHE A 1 386 ? 15.764 26.867 -40.554 1.00 43.44 386 PHE A N 1
ATOM 3135 C CA . PHE A 1 386 ? 16.465 27.796 -41.450 1.00 43.44 386 PHE A CA 1
ATOM 3136 C C . PHE A 1 386 ? 17.278 28.795 -40.632 1.00 43.44 386 PHE A C 1
ATOM 3138 O O . PHE A 1 386 ? 16.750 29.265 -39.602 1.00 43.44 386 PHE A O 1
#

Secondary structure (DSSP, 8-state):
-HHHHHHHHHHHHHHHHHHHHHHHHHHHHHHHHHHHHHHHHHHHHHHHHHHHHHHHHHHHHHHHHHHHHHHHHHHHHHHHHHHHHHHHHHHHHHHHHHHHHHHHHHHTTTT--------------------HHHHHHHHHHHHHHHHHHHHTT-SSGGGHHHHHHHHHHHHHHHHHHHHHHHHHHHHHHHHHHHHHHHHHHHHH---STTHHHHHHHHHHHHHHHHHHHHHHHHHHHHHHHHHHHHHHHHHHHHHHHHHHTS--SS--------S---HHHHHHHHHHHHHHHHHHHHHHTT-HHHHHHHHHHHHHHHTT-TT----------S-SSSHHHHHHHTTSSSS--S--------------------------------

Foldseek 3Di:
DVVVVVVVVVVVVVVVVVVVVVVVVVVVVVVVVVVVVVVVVVVVVVVVVVVVVVVVVVVVVVVVVVVVVVVVVVVVVVVVVVVVVVVVVVVVVVVVVVVVVVVVVVVVVVVPPDDDDPPPDPPPPPPPPCPPVNVVVVVVVVVVLVVLCVVLVHDDSVCSVVSVVVVVVVVVVVVVVVVVVVVVVVVVVVVVVVVVVVVCCVVVDPDVDPVVVVVVVVVVVVVVVVVVVVVVVVVVVVVVVVVVVVVLLVVLVVLLVVQVPDDDPDDDDPPPPDPDQDSVRSVVVSVVSVVVVVVVVVVVVVPVVVVVVVVVVVVVVVVPDPDPPDDDDDPPDDDDPPPVVVVVVVVVVPDDDDDDDDDDDDDDDDDDPDDDDDPPPPPDDDDDDD

pLDDT: mean 76.24, std 23.09, range [29.81, 98.31]